Protein AF-A0A2G6JLH8-F1 (afdb_monomer_lite)

Foldseek 3Di:
DPPVVVVVVVVVVVCVVCVVVVVVVPVQPFKKKKKKWKFFQPQKAWAPPDPPQFQLLVLVLLCVLCPPQCLDPHLLVVLSLVQQAFDGWKKWAFDWDKADKDKDWDFDPVCVVVVVDPVCSVVRTDIDITIITGGDRVDIMMTMTMDTPVCVSSSVSSQVSQQSRQARHDPNRGMHIHMDMGRPVVVCCVRQVDNTDIKDWFADDAPAFDKGFHRHNCQSVQVSQQVVCVVVQWDQDPNDTHGDHGDDGDTDTIGIPGFFDKFKWFWAAPVGRPDFDWAALLCLLVQLVQLLVLLLVLQCVVPNPVCQLVNLQLVQQHPPPPDGDDLLQHKAWAFFFDDDDQPGQRTTGMIMITGRRNVNVCVVVSVVSQDQRWTQRPVRGIIHIHTDPDCVSVCQQFDDPQAAFFKKKWLFWAFFPDFQDDDDPVCCVPCPDDPVSVVVLQVVLQVRQCVFCVSQVNSFDFPDKGKDQDGPRPNGDGQQSNPPPDPGDSRRTIIMMTGTPGHGTDQDATHPCRRRNGRGMGGDLPLCLKWKKAFDDWFDPPDDFLLVLVLVLVLLQVLLCVSVDVPDDQDCQSNCADPVRHGDDAAWHWAWAQQVVRRMTMIGIPRADPPPPGDPVRSVNSSSSSSSCPPPQWTDRDVRTITGIDIDDADQCPFQQFHWAQKKKWSFKAFAQDDDPQVDLQSRSVVRVQVQCVVVVHDGWDKDFPFWDDDPPDGTIGMIMTGHPGTDGHNQQTHDCSRSHHRTMTHDDPPPD

Sequence (753 aa):
MRRRRSADVAVRQEARQSGHQGQEQVSAQSTRYLIIEVWLESGRFHGEPEWPPSPARLFQALVASAGSEANASTPKAAALTWLEALDAPLIASPRAIKGHETKLFVPNNDLDSKGGIPARVHEIRAEKWVRPRIFDAETSLLYVWDFARQDETHATRICQIAEGLYRLGRGVDMAWAKPRLANEAEMQEALYGGDRELHRPSVGYSRTGKVLDCPSPGSLASLTARYLASLSRFDEMHGASVFQQPPKARFARVSYDASPPWALFELRPPAAMGVFSATALTSTVQLTETVREAVADRLYDALGESSRPMIAAIRGRAEDGGPAPLLRDRVRLIPLPSIGHTHTDPSIRRVLVEVPAHRGAYAEDIFWAFSGLELATPAGTPAVLVRADDTSMVQHFVGHQHAGCSVFHSITPVVLPEARRRIDPAKIQEQTKGAGERLEEESLAQHAVLQALRHAGIDQRPSTIRVQREPFQGRGQRAESFAEGTRFAKERLWHVELQFRRPLRGPIVIGDGRFLGLGLMVPQDAFARVFAFRIVDGLSPKARSESLTTALRRAVQARVQEVIGSGARIPTMVSGHAPDGSPARSGPRVAYLHDPTENRLVLVVTGLPPEGHDRRKDRETLATLESAMAGFADLRAGTAGRLRLVATNVDAETDRLLAAAREWRSATPYMVDRHEHAGNAKAAIVTDVERALRRAGLPAARVTVERIEARSGRELEGYVHLAFDVAVRGPLLLGRSRFKGGGLFTGVTPAEG

Secondary structure (DSSP, 8-state):
--SHHHHHHHHHHHHHHHHHHHHHHHHTTSEEEEEEEEEETTSEE--SS-SSPPHHHHHHHHHHHHGGGGGSSSHHHHHHHHHHHSPPPEEEEE--EE---EEEEEE-S-GGGGTT-GGGGGGGEEEEEE--EE--TTS-EEEEEEEEGGGHHHHHHHHHHHTT--BSSSTT-BEEEEEEEE-HHHHHHHHHSSSEEEE-EESS--SSSEEEEE--TTHHHHHHHHHHHHHT-EEEETTEEEEPPPPPP--EEEEESPPPPEEEEEEE-TT-TTSPPPB-GGGHHHHHHHHHHHHHHHHHHHHGGGGHHHHHHHHTS-SSSPPPPPGGGPPEEEEEE--SSTT----EEEEEEE--GGGGGGHHHHHHHHTTEEEE-TTS-EEEEEE-S--HHHHHHH-BTTTBEEEEEESSPEE-SSPPPPPPGGGTTT----HHHHHHHHHHHHHHHHHHHHHTT--SPPSEEEEESS-SSTT---GGGG-TTSSS-GGGEEEEEEEEEEEEPS--B-STTTTTT-SBEEEE----SEEEEEEEE---TT--HHHHHHHHHHHHHHHHHHHH-TTSPPPHHHH-B-TTSSBP-SS-EEEEEEETTTTEEEEEEESPPSTT---HHHHHHHHHHHHHHTT--EEE-GGG-EEEEEEE---TTT-TTTS-EEEEEESS-EE-SS----SSHHHHHHHHHHHHHHHTTPPPEEEEEEEEE--TTS--EEEEEEEEEEEE-S--B-STTTTTT-SBEEEPPPP--

pLDDT: mean 83.38, std 15.07, range [28.03, 98.31]

Radius of gyration: 32.14 Å; chains: 1; bounding box: 91×92×85 Å

Structure (mmCIF, N/CA/C/O backbone):
data_AF-A0A2G6JLH8-F1
#
_entry.id   AF-A0A2G6JLH8-F1
#
loop_
_atom_site.group_PDB
_atom_site.id
_atom_site.type_symbol
_atom_site.label_atom_id
_atom_site.label_alt_id
_atom_site.label_comp_id
_atom_site.label_asym_id
_atom_site.label_entity_id
_atom_site.label_seq_id
_atom_site.pdbx_PDB_ins_code
_atom_site.Cartn_x
_atom_site.Cartn_y
_atom_site.Cartn_z
_atom_site.occupancy
_atom_site.B_iso_or_equiv
_atom_site.auth_seq_id
_atom_site.auth_comp_id
_atom_site.auth_asym_id
_atom_site.auth_atom_id
_atom_site.pdbx_PDB_model_num
ATOM 1 N N . MET A 1 1 ? -35.898 47.197 -16.736 1.00 44.19 1 MET A N 1
ATOM 2 C CA . MET A 1 1 ? -34.527 46.715 -16.418 1.00 44.19 1 MET A CA 1
ATOM 3 C C . MET A 1 1 ? -34.425 45.284 -15.860 1.00 44.19 1 MET A C 1
ATOM 5 O O . MET A 1 1 ? -33.346 44.717 -15.949 1.00 44.19 1 MET A O 1
ATOM 9 N N . ARG A 1 2 ? -35.493 44.643 -15.345 1.00 36.44 2 ARG A N 1
ATOM 10 C CA . ARG A 1 2 ? -35.418 43.276 -14.770 1.00 36.44 2 ARG A CA 1
ATOM 11 C C . ARG A 1 2 ? -35.563 42.096 -15.752 1.00 36.44 2 ARG A C 1
ATOM 13 O O . ARG A 1 2 ? -35.163 41.000 -15.396 1.00 36.44 2 ARG A O 1
ATOM 20 N N . ARG A 1 3 ? -36.066 42.291 -16.981 1.00 37.00 3 ARG A N 1
ATOM 21 C CA . ARG A 1 3 ? -36.267 41.188 -17.954 1.00 37.00 3 ARG A CA 1
ATOM 22 C C . ARG A 1 3 ? -35.073 40.878 -18.872 1.00 37.00 3 ARG A C 1
ATOM 24 O O . ARG A 1 3 ? -35.004 39.773 -19.384 1.00 37.00 3 ARG A O 1
ATOM 31 N N . ARG A 1 4 ? -34.106 41.793 -19.043 1.00 35.03 4 ARG A N 1
ATOM 32 C CA . ARG A 1 4 ? -32.897 41.534 -19.862 1.00 35.03 4 ARG A CA 1
ATOM 33 C C . ARG A 1 4 ? -31.796 40.760 -19.118 1.00 35.03 4 ARG A C 1
ATOM 35 O O . ARG A 1 4 ? -31.048 40.038 -19.753 1.00 35.03 4 ARG A O 1
ATOM 42 N N . ARG A 1 5 ? -31.747 40.820 -17.778 1.00 39.81 5 ARG A N 1
ATOM 43 C CA . ARG A 1 5 ? -30.745 40.086 -16.974 1.00 39.81 5 ARG A CA 1
ATOM 44 C C . ARG A 1 5 ? -31.016 38.582 -16.835 1.00 39.81 5 ARG A C 1
ATOM 46 O O . ARG A 1 5 ? -30.081 37.847 -16.562 1.00 39.81 5 ARG A O 1
ATOM 53 N N . SER A 1 6 ? -32.252 38.115 -17.025 1.00 38.81 6 SER A N 1
ATOM 54 C CA . SER A 1 6 ? -32.571 36.680 -16.918 1.00 38.81 6 SER A CA 1
ATOM 55 C C . SER A 1 6 ? -32.256 35.892 -18.193 1.00 38.81 6 SER A C 1
ATOM 57 O O . SER A 1 6 ? -31.918 34.718 -18.096 1.00 38.81 6 SER A O 1
ATOM 59 N N . ALA A 1 7 ? -32.295 36.531 -19.368 1.00 34.88 7 ALA A N 1
ATOM 60 C CA . ALA A 1 7 ? -31.933 35.888 -20.634 1.00 34.88 7 ALA A CA 1
ATOM 61 C C . ALA A 1 7 ? -30.407 35.695 -20.771 1.00 34.88 7 ALA A C 1
ATOM 63 O O . ALA A 1 7 ? -29.961 34.624 -21.167 1.00 34.88 7 ALA A O 1
ATOM 64 N N . ASP A 1 8 ? -29.603 36.671 -20.330 1.00 36.47 8 ASP A N 1
ATOM 65 C CA . ASP A 1 8 ? -28.131 36.576 -20.345 1.00 36.47 8 ASP A CA 1
ATOM 66 C C . ASP A 1 8 ? -27.565 35.535 -19.361 1.00 36.47 8 ASP A C 1
ATOM 68 O O . ASP A 1 8 ? -26.458 35.030 -19.552 1.00 36.47 8 ASP A O 1
ATOM 72 N N . VAL A 1 9 ? -28.304 35.197 -18.298 1.00 44.16 9 VAL A N 1
ATOM 73 C CA . VAL A 1 9 ? -27.890 34.172 -17.323 1.00 44.16 9 VAL A CA 1
ATOM 74 C C . VAL A 1 9 ? -28.209 32.763 -17.830 1.00 44.16 9 VAL A C 1
ATOM 76 O O . VAL A 1 9 ? -27.388 31.867 -17.641 1.00 44.16 9 VAL A O 1
ATOM 79 N N . ALA A 1 10 ? -29.331 32.579 -18.534 1.00 35.31 10 ALA A N 1
ATOM 80 C CA . ALA A 1 10 ? -29.706 31.296 -19.130 1.00 35.31 10 ALA A CA 1
ATOM 81 C C . ALA A 1 10 ? -28.761 30.900 -20.281 1.00 35.31 10 ALA A C 1
ATOM 83 O O . ALA A 1 10 ? -28.222 29.796 -20.279 1.00 35.31 10 ALA A O 1
ATOM 84 N N . VAL A 1 11 ? -28.433 31.840 -21.179 1.00 36.44 11 VAL A N 1
ATOM 85 C CA . VAL A 1 11 ? -27.507 31.592 -22.303 1.00 36.44 11 VAL A CA 1
ATOM 86 C C . VAL A 1 11 ? -26.069 31.335 -21.814 1.00 36.44 11 VAL A C 1
ATOM 88 O O . VAL A 1 11 ? -25.349 30.520 -22.388 1.00 36.44 11 VAL A O 1
ATOM 91 N N . ARG A 1 12 ? -25.641 31.952 -20.698 1.00 38.97 12 ARG A N 1
ATOM 92 C CA . ARG A 1 12 ? -24.332 31.677 -20.064 1.00 38.97 12 ARG A CA 1
ATOM 93 C C . ARG A 1 12 ? -24.278 30.354 -19.291 1.00 38.97 12 ARG A C 1
ATOM 95 O O . ARG A 1 12 ? -23.180 29.832 -19.097 1.00 38.97 12 ARG A O 1
ATOM 102 N N . GLN A 1 13 ? -25.412 29.824 -18.827 1.00 38.28 13 GLN A N 1
ATOM 103 C CA . GLN A 1 13 ? -25.486 28.506 -18.184 1.00 38.28 13 GLN A CA 1
ATOM 104 C C . GLN A 1 13 ? -25.500 27.372 -19.212 1.00 38.28 13 GLN A C 1
ATOM 106 O O . GLN A 1 13 ? -24.753 26.411 -19.029 1.00 38.28 13 GLN A O 1
ATOM 111 N N . GLU A 1 14 ? -26.235 27.521 -20.317 1.00 31.48 14 GLU A N 1
ATOM 112 C CA . GLU A 1 14 ? -26.205 26.559 -21.427 1.00 31.48 14 GLU A CA 1
ATOM 113 C C . GLU A 1 14 ? -24.824 26.519 -22.095 1.00 31.48 14 GLU A C 1
ATOM 115 O O . GLU A 1 14 ? -24.275 25.433 -22.245 1.00 31.48 14 GLU A O 1
ATOM 120 N N . ALA A 1 15 ? -24.182 27.670 -22.345 1.00 32.94 15 ALA A N 1
ATOM 121 C CA . ALA A 1 15 ? -22.820 27.725 -22.897 1.00 32.94 15 ALA A CA 1
ATOM 122 C C . ALA A 1 15 ? -21.735 27.138 -21.963 1.00 32.94 15 ALA A C 1
ATOM 124 O O . ALA A 1 15 ? -20.699 26.663 -22.429 1.00 32.94 15 ALA A O 1
ATOM 125 N N . ARG A 1 16 ? -21.952 27.151 -20.635 1.00 39.12 16 ARG A N 1
ATOM 126 C CA . ARG A 1 16 ? -21.050 26.519 -19.651 1.00 39.12 16 ARG A CA 1
ATOM 127 C C . ARG A 1 16 ? -21.260 25.009 -19.546 1.00 39.12 16 ARG A C 1
ATOM 129 O O . ARG A 1 16 ? -20.279 24.301 -19.346 1.00 39.12 16 ARG A O 1
ATOM 136 N N . GLN A 1 17 ? -22.489 24.514 -19.697 1.00 33.69 17 GLN A N 1
ATOM 137 C CA . GLN A 1 17 ? -22.773 23.074 -19.721 1.00 33.69 17 GLN A CA 1
ATOM 138 C C . GLN A 1 17 ? -22.357 22.427 -21.049 1.00 33.69 17 GLN A C 1
ATOM 140 O O . GLN A 1 17 ? -21.729 21.370 -21.028 1.00 33.69 17 GLN A O 1
ATOM 145 N N . SER A 1 18 ? -22.589 23.093 -22.185 1.00 30.80 18 SER A N 1
ATOM 146 C CA . SER A 1 18 ? -22.113 22.633 -23.495 1.00 30.80 18 SER A CA 1
ATOM 147 C C . SER A 1 18 ? -20.592 22.770 -23.648 1.00 30.80 18 SER A C 1
ATOM 149 O O . SER A 1 18 ? -19.969 21.939 -24.302 1.00 30.80 18 SER A O 1
ATOM 151 N N . GLY A 1 19 ? -19.967 23.759 -22.995 1.00 31.16 19 GLY A N 1
ATOM 152 C CA . GLY A 1 19 ? -18.508 23.907 -22.932 1.00 31.16 19 GLY A CA 1
ATOM 153 C C . GLY A 1 19 ? -17.808 22.856 -22.059 1.00 31.16 19 GLY A C 1
ATOM 154 O O . GLY A 1 19 ? -16.741 22.379 -22.434 1.00 31.16 19 GLY A O 1
ATOM 155 N N . HIS A 1 20 ? -18.410 22.441 -20.933 1.00 36.25 20 HIS A N 1
ATOM 156 C CA . HIS A 1 20 ? -17.880 21.354 -20.091 1.00 36.25 20 HIS A CA 1
ATOM 157 C C . HIS A 1 20 ? -18.020 19.978 -20.760 1.00 36.25 20 HIS A C 1
ATOM 159 O O . HIS A 1 20 ? -17.056 19.219 -20.771 1.00 36.25 20 HIS A O 1
ATOM 165 N N . GLN A 1 21 ? -19.166 19.683 -21.386 1.00 31.83 21 GLN A N 1
ATOM 166 C CA . GLN A 1 21 ? -19.346 18.431 -22.135 1.00 31.83 21 GLN A CA 1
ATOM 167 C C . GLN A 1 21 ? -18.529 18.401 -23.436 1.00 31.83 21 GLN A C 1
ATOM 169 O O . GLN A 1 21 ? -18.000 17.355 -23.800 1.00 31.83 21 GLN A O 1
ATOM 174 N N . GLY A 1 22 ? -18.365 19.547 -24.105 1.00 28.70 22 GLY A N 1
ATOM 175 C CA . GLY A 1 22 ? -17.583 19.660 -25.335 1.00 28.70 22 GLY A CA 1
ATOM 176 C C . GLY A 1 22 ? -16.066 19.597 -25.133 1.00 28.70 22 GLY A C 1
ATOM 177 O O . GLY A 1 22 ? -15.371 19.142 -26.031 1.00 28.70 22 GLY A O 1
ATOM 178 N N . GLN A 1 23 ? -15.522 20.006 -23.978 1.00 37.09 23 GLN A N 1
ATOM 179 C CA . GLN A 1 23 ? -14.066 19.995 -23.745 1.00 37.09 23 GLN A CA 1
ATOM 180 C C . GLN A 1 23 ? -13.546 18.732 -23.042 1.00 37.09 23 GLN A C 1
ATOM 182 O O . GLN A 1 23 ? -12.431 18.316 -23.354 1.00 37.09 23 GLN A O 1
ATOM 187 N N . GLU A 1 24 ? -14.343 18.057 -22.199 1.00 33.31 24 GLU A N 1
ATOM 188 C CA . GLU A 1 24 ? -14.017 16.686 -21.756 1.00 33.31 24 GLU A CA 1
ATOM 189 C C . GLU A 1 24 ? -14.071 15.687 -22.926 1.00 33.31 24 GLU A C 1
ATOM 191 O O . GLU A 1 24 ? -13.264 14.760 -22.988 1.00 33.31 24 GLU A O 1
ATOM 196 N N . GLN A 1 25 ? -14.949 15.905 -23.915 1.00 31.45 25 GLN A N 1
ATOM 197 C CA . GLN A 1 25 ? -15.009 15.058 -25.112 1.00 31.45 25 GLN A CA 1
ATOM 198 C C . GLN A 1 25 ? -13.852 15.277 -26.099 1.00 31.45 25 GLN A C 1
ATOM 200 O O . GLN A 1 25 ? -13.497 14.339 -26.811 1.00 31.45 25 GLN A O 1
ATOM 205 N N . VAL A 1 26 ? -13.241 16.467 -26.158 1.00 32.16 26 VAL A N 1
ATOM 206 C CA . VAL A 1 26 ? -12.223 16.775 -27.184 1.00 32.16 26 VAL A CA 1
ATOM 207 C C . VAL A 1 26 ? -10.809 16.330 -26.782 1.00 32.16 26 VAL A C 1
ATOM 209 O O . VAL A 1 26 ? -10.037 15.968 -27.667 1.00 32.16 26 VAL A O 1
ATOM 212 N N . SER A 1 27 ? -10.457 16.251 -25.487 1.00 42.38 27 SER A N 1
ATOM 213 C CA . SER A 1 27 ? -9.140 15.711 -25.080 1.00 42.38 27 SER A CA 1
ATOM 214 C C . SER A 1 27 ? -9.117 14.187 -24.910 1.00 42.38 27 SER A C 1
ATOM 216 O O . SER A 1 27 ? -8.055 13.584 -25.022 1.00 42.38 27 SER A O 1
ATOM 218 N N . ALA A 1 28 ? -10.266 13.550 -24.662 1.00 41.56 28 ALA A N 1
ATOM 219 C CA . ALA A 1 28 ? -10.365 12.094 -24.518 1.00 41.56 28 ALA A CA 1
ATOM 220 C C . ALA A 1 28 ? -10.357 11.338 -25.868 1.00 41.56 28 ALA A C 1
ATOM 222 O O . ALA A 1 28 ? -10.195 10.120 -25.896 1.00 41.56 28 ALA A O 1
ATOM 223 N N . GLN A 1 29 ? -10.517 12.031 -27.005 1.00 46.41 29 GLN A N 1
ATOM 224 C CA . GLN A 1 29 ? -10.658 11.400 -28.329 1.00 46.41 29 GLN A CA 1
ATOM 225 C C . GLN A 1 29 ? -9.341 11.147 -29.097 1.00 46.41 29 GLN A C 1
ATOM 227 O O . GLN A 1 29 ? -9.378 10.500 -30.151 1.00 46.41 29 GLN A O 1
ATOM 232 N N . SER A 1 30 ? -8.184 11.604 -28.598 1.00 63.62 30 SER A N 1
ATOM 233 C CA . SER A 1 30 ? -6.884 11.475 -29.288 1.00 63.62 30 SER A CA 1
ATOM 234 C C . SER A 1 30 ? -5.924 10.432 -28.699 1.00 63.62 30 SER A C 1
ATOM 236 O O . SER A 1 30 ? -4.935 10.103 -29.358 1.00 63.62 30 SER A O 1
ATOM 238 N N . THR A 1 31 ? -6.216 9.866 -27.524 1.00 78.31 31 THR A N 1
ATOM 239 C CA . THR A 1 31 ? -5.343 8.890 -26.847 1.00 78.31 31 THR A CA 1
ATOM 240 C C . THR A 1 31 ? -5.894 7.469 -26.966 1.00 78.31 31 THR A C 1
ATOM 242 O O . THR A 1 31 ? -7.086 7.219 -26.780 1.00 78.31 31 THR A O 1
ATOM 245 N N . ARG A 1 32 ? -5.016 6.517 -27.284 1.00 93.06 32 ARG A N 1
ATOM 246 C CA . ARG A 1 32 ? -5.275 5.071 -27.313 1.00 93.06 32 ARG A CA 1
ATOM 247 C C . ARG A 1 32 ? -4.323 4.369 -26.347 1.00 93.06 32 ARG A C 1
ATOM 249 O O . ARG A 1 32 ? -3.309 4.939 -25.952 1.00 93.06 32 ARG A O 1
ATOM 256 N N . TYR A 1 33 ? -4.637 3.127 -25.991 1.00 95.69 33 TYR A N 1
ATOM 257 C CA . TYR A 1 33 ? -3.801 2.320 -25.103 1.00 95.69 33 TYR A CA 1
ATOM 258 C C . TYR A 1 33 ? -3.377 1.022 -25.779 1.00 95.69 33 TYR A C 1
ATOM 260 O O . TYR A 1 33 ? -4.196 0.344 -26.398 1.00 95.69 33 TYR A O 1
ATOM 268 N N . LEU A 1 34 ? -2.099 0.671 -25.659 1.00 97.81 34 LEU A N 1
ATOM 269 C CA . LEU A 1 34 ? -1.551 -0.619 -26.064 1.00 97.81 34 LEU A CA 1
ATOM 270 C C . LEU A 1 34 ? -1.443 -1.484 -24.813 1.00 97.81 34 LEU A C 1
ATOM 272 O O . LEU A 1 34 ? -0.734 -1.122 -23.876 1.00 97.81 34 LEU A O 1
ATOM 276 N N . ILE A 1 35 ? -2.134 -2.620 -24.807 1.00 97.81 35 ILE A N 1
ATOM 277 C CA . ILE A 1 35 ? -2.139 -3.572 -23.698 1.00 97.81 35 ILE A CA 1
ATOM 278 C C . ILE A 1 35 ? -1.509 -4.873 -24.180 1.00 97.81 35 ILE A C 1
ATOM 280 O O . ILE A 1 35 ? -2.003 -5.486 -25.125 1.00 97.81 35 ILE A O 1
ATOM 284 N N . ILE A 1 36 ? -0.446 -5.314 -23.511 1.00 98.31 36 ILE A N 1
ATOM 285 C CA . ILE A 1 36 ? 0.156 -6.634 -23.719 1.00 98.31 36 ILE A CA 1
ATOM 286 C C . ILE A 1 36 ? -0.092 -7.464 -22.463 1.00 98.31 36 ILE A C 1
ATOM 288 O O . ILE A 1 36 ? 0.497 -7.206 -21.413 1.00 98.31 36 ILE A O 1
ATOM 292 N N . GLU A 1 37 ? -0.983 -8.445 -22.578 1.00 97.19 37 GLU A N 1
ATOM 293 C CA . GLU A 1 37 ? -1.284 -9.406 -21.520 1.00 97.19 37 GLU A CA 1
ATOM 294 C C . GLU A 1 37 ? -0.421 -10.655 -21.691 1.00 97.19 37 GLU A C 1
ATOM 296 O O . GLU A 1 37 ? -0.389 -11.211 -22.780 1.00 97.19 37 GLU A O 1
ATOM 301 N N . VAL A 1 38 ? 0.300 -11.083 -20.654 1.00 97.31 38 VAL A N 1
ATOM 302 C CA . VAL A 1 38 ? 1.271 -12.185 -20.697 1.00 97.31 38 VAL A CA 1
ATOM 303 C C . VAL A 1 38 ? 0.953 -13.218 -19.619 1.00 97.31 38 VAL A C 1
ATOM 305 O O . VAL A 1 38 ? 0.826 -12.872 -18.443 1.00 97.31 38 VAL A O 1
ATOM 308 N N . TRP A 1 39 ? 0.899 -14.494 -19.992 1.00 96.25 39 TRP A N 1
ATOM 309 C CA . TRP A 1 39 ? 0.732 -15.622 -19.071 1.00 96.25 39 TRP A CA 1
ATOM 310 C C . TRP A 1 39 ? 2.031 -16.408 -18.959 1.00 96.25 39 TRP A C 1
ATOM 312 O O . TRP A 1 39 ? 2.712 -16.622 -19.959 1.00 96.25 39 TRP A O 1
ATOM 322 N N . LEU A 1 40 ? 2.358 -16.862 -17.748 1.00 95.00 40 LEU A N 1
ATOM 323 C CA . LEU A 1 40 ? 3.437 -17.819 -17.507 1.00 95.00 40 LEU A CA 1
ATOM 324 C C . LEU A 1 40 ? 2.827 -19.155 -17.098 1.00 95.00 40 LEU A C 1
ATOM 326 O O . LEU A 1 40 ? 2.207 -19.249 -16.040 1.00 95.00 40 LEU A O 1
ATOM 330 N N . GLU A 1 41 ? 3.080 -20.198 -17.885 1.00 90.69 41 GLU A N 1
ATOM 331 C CA . GLU A 1 41 ? 2.441 -21.513 -17.718 1.00 90.69 41 GLU A CA 1
ATOM 332 C C . GLU A 1 41 ? 2.635 -22.129 -16.328 1.00 90.69 41 GLU A C 1
ATOM 334 O O . GLU A 1 41 ? 1.765 -22.810 -15.796 1.00 90.69 41 GLU A O 1
ATOM 339 N N . SER A 1 42 ? 3.801 -21.910 -15.719 1.00 88.81 42 SER A N 1
ATOM 340 C CA . SER A 1 42 ? 4.169 -22.607 -14.484 1.00 88.81 42 SER A CA 1
ATOM 341 C C . SER A 1 42 ? 3.740 -21.896 -13.195 1.00 88.81 42 SER A C 1
ATOM 343 O O . SER A 1 42 ? 4.008 -22.426 -12.111 1.00 88.81 42 SER A O 1
ATOM 345 N N . GLY A 1 43 ? 3.152 -20.693 -13.280 1.00 89.94 43 GLY A N 1
ATOM 346 C CA . GLY A 1 43 ? 2.907 -19.831 -12.112 1.00 89.94 43 GLY A CA 1
ATOM 347 C C . GLY A 1 43 ? 4.196 -19.460 -11.362 1.00 89.94 43 GLY A C 1
ATOM 348 O O . GLY A 1 43 ? 4.188 -19.218 -10.150 1.00 89.94 43 GLY A O 1
ATOM 349 N N . ARG A 1 44 ? 5.342 -19.508 -12.059 1.00 91.50 44 ARG A N 1
ATOM 350 C CA . ARG A 1 44 ? 6.670 -19.219 -11.513 1.00 91.50 44 ARG A CA 1
ATOM 351 C C . ARG A 1 44 ? 7.459 -18.304 -12.434 1.00 91.50 44 ARG A C 1
ATOM 353 O O . ARG A 1 44 ? 7.381 -18.431 -13.649 1.00 91.50 44 ARG A O 1
ATOM 360 N N . PHE A 1 45 ? 8.270 -17.440 -11.832 1.00 93.44 45 PHE A N 1
ATOM 361 C CA . PHE A 1 45 ? 9.217 -16.580 -12.540 1.00 93.44 45 PHE A CA 1
ATOM 362 C C . PHE A 1 45 ? 10.586 -16.589 -11.853 1.00 93.44 45 PHE A C 1
ATOM 364 O O . PHE A 1 45 ? 10.662 -16.458 -10.628 1.00 93.44 45 PHE A O 1
ATOM 371 N N . HIS A 1 46 ? 11.667 -16.721 -12.627 1.00 90.88 46 HIS A N 1
ATOM 372 C CA . HIS A 1 46 ? 13.028 -16.938 -12.111 1.00 90.88 46 HIS A CA 1
ATOM 373 C C . HIS A 1 46 ? 13.999 -15.761 -12.352 1.00 90.88 46 HIS A C 1
ATOM 375 O O . HIS A 1 46 ? 15.219 -15.914 -12.206 1.00 90.88 46 HIS A O 1
ATOM 381 N N . GLY A 1 47 ? 13.503 -14.581 -12.734 1.00 74.31 47 GLY A N 1
ATOM 382 C CA . GLY A 1 47 ? 14.318 -13.378 -12.937 1.00 74.31 47 GLY A CA 1
ATOM 383 C C . GLY A 1 47 ? 14.681 -12.669 -11.630 1.00 74.31 47 GLY A C 1
ATOM 384 O O . GLY A 1 47 ? 14.106 -11.648 -11.310 1.00 74.31 47 GLY A O 1
ATOM 385 N N . GLU A 1 48 ? 15.626 -13.187 -10.849 1.00 70.81 48 GLU A N 1
ATOM 386 C CA . GLU A 1 48 ? 16.086 -12.526 -9.614 1.00 70.81 48 GLU A CA 1
ATOM 387 C C . GLU A 1 48 ? 17.062 -11.357 -9.907 1.00 70.81 48 GLU A C 1
ATOM 389 O O . GLU A 1 48 ? 17.942 -11.534 -10.757 1.00 70.81 48 GLU A O 1
ATOM 394 N N . PRO A 1 49 ? 16.963 -10.183 -9.234 1.00 68.69 49 PRO A N 1
ATOM 395 C CA . PRO A 1 49 ? 16.030 -9.804 -8.153 1.00 68.69 49 PRO A CA 1
ATOM 396 C C . PRO A 1 49 ? 14.686 -9.201 -8.621 1.00 68.69 49 PRO A C 1
ATOM 398 O O . PRO A 1 49 ? 13.879 -8.766 -7.800 1.00 68.69 49 PRO A O 1
ATOM 401 N N . GLU A 1 50 ? 14.462 -9.148 -9.928 1.00 84.44 50 GLU A N 1
ATOM 402 C CA . GLU A 1 50 ? 13.397 -8.425 -10.623 1.00 84.44 50 GLU A CA 1
ATOM 403 C C . GLU A 1 50 ? 11.991 -9.002 -10.330 1.00 84.44 50 GLU A C 1
ATOM 405 O O . GLU A 1 50 ? 11.712 -10.177 -10.549 1.00 84.44 50 GLU A O 1
ATOM 410 N N . TRP A 1 51 ? 11.077 -8.184 -9.798 1.00 89.19 51 TRP A N 1
ATOM 411 C CA . TRP A 1 51 ? 9.638 -8.487 -9.767 1.00 89.19 51 TRP A CA 1
ATOM 412 C C . TRP A 1 51 ? 8.815 -7.192 -9.653 1.00 89.19 51 TRP A C 1
ATOM 414 O O . TRP A 1 51 ? 9.078 -6.418 -8.724 1.00 89.19 51 TRP A O 1
ATOM 424 N N . PRO A 1 52 ? 7.789 -6.974 -10.497 1.00 93.38 52 PRO A N 1
ATOM 425 C CA . PRO A 1 52 ? 7.396 -7.807 -11.646 1.00 93.38 52 PRO A CA 1
ATOM 426 C C . PRO A 1 52 ? 8.495 -7.869 -12.726 1.00 93.38 52 PRO A C 1
ATOM 428 O O . PRO A 1 52 ? 9.460 -7.106 -12.632 1.00 93.38 52 PRO A O 1
ATOM 431 N N . PRO A 1 53 ? 8.401 -8.770 -13.726 1.00 95.19 53 PRO A N 1
ATOM 432 C CA . PRO A 1 53 ? 9.313 -8.737 -14.864 1.00 95.19 53 PRO A CA 1
ATOM 433 C C . PRO A 1 53 ? 9.274 -7.345 -15.512 1.00 95.19 53 PRO A C 1
ATOM 435 O O . PRO A 1 53 ? 8.207 -6.781 -15.754 1.00 95.19 53 PRO A O 1
ATOM 438 N N . SER A 1 54 ? 10.440 -6.765 -15.743 1.00 95.19 54 SER A N 1
ATOM 439 C CA . SER A 1 54 ? 10.620 -5.392 -16.197 1.00 95.19 54 SER A CA 1
ATOM 440 C C . SER A 1 54 ? 10.145 -5.197 -17.636 1.00 95.19 54 SER A C 1
ATOM 442 O O . SER A 1 54 ? 10.145 -6.144 -18.434 1.00 95.19 54 SER A O 1
ATOM 444 N N . PRO A 1 55 ? 9.803 -3.958 -18.021 1.00 96.88 55 PRO A N 1
ATOM 445 C CA . PRO A 1 55 ? 9.496 -3.639 -19.410 1.00 96.88 55 PRO A CA 1
ATOM 446 C C . PRO A 1 55 ? 10.650 -3.958 -20.370 1.00 96.88 55 PRO A C 1
ATOM 448 O O . PRO A 1 55 ? 10.395 -4.386 -21.492 1.00 96.88 55 PRO A O 1
ATOM 451 N N . ALA A 1 56 ? 11.916 -3.845 -19.945 1.00 95.75 56 ALA A N 1
ATOM 452 C CA . ALA A 1 56 ? 13.061 -4.283 -20.748 1.00 95.75 56 ALA A CA 1
ATOM 453 C C . ALA A 1 56 ? 13.049 -5.798 -21.001 1.00 95.75 56 ALA A C 1
ATOM 455 O O . ALA A 1 56 ? 13.403 -6.243 -22.095 1.00 95.75 56 ALA A O 1
ATOM 456 N N . ARG A 1 57 ? 12.605 -6.604 -20.026 1.00 95.62 57 ARG A N 1
ATOM 457 C CA . ARG A 1 57 ? 12.465 -8.056 -20.195 1.00 95.62 57 ARG A CA 1
ATOM 458 C C . ARG A 1 57 ? 11.408 -8.404 -21.234 1.00 95.62 57 ARG A C 1
ATOM 460 O O . ARG A 1 57 ? 11.650 -9.269 -22.076 1.00 95.62 57 ARG A O 1
ATOM 467 N N . LEU A 1 58 ? 10.270 -7.711 -21.195 1.00 97.50 58 LEU A N 1
ATOM 468 C CA . LEU A 1 58 ? 9.236 -7.844 -22.216 1.00 97.50 58 LEU A CA 1
ATOM 469 C C . LEU A 1 58 ? 9.755 -7.376 -23.577 1.00 97.50 58 LEU A C 1
ATOM 471 O O . LEU A 1 58 ? 9.618 -8.099 -24.556 1.00 97.50 58 LEU A O 1
ATOM 475 N N . PHE A 1 59 ? 10.431 -6.229 -23.643 1.00 97.44 59 PHE A N 1
ATOM 476 C CA . PHE A 1 59 ? 11.007 -5.717 -24.884 1.00 97.44 59 PHE A CA 1
ATOM 477 C C . PHE A 1 59 ? 11.979 -6.719 -25.522 1.00 97.44 59 PHE A C 1
ATOM 479 O O . PHE A 1 59 ? 11.880 -7.015 -26.707 1.00 97.44 59 PHE A O 1
ATOM 486 N N . GLN A 1 60 ? 12.864 -7.334 -24.733 1.00 95.50 60 GLN A N 1
ATOM 487 C CA . GLN A 1 60 ? 13.748 -8.407 -25.204 1.00 95.50 60 GLN A CA 1
ATOM 488 C C . GLN A 1 60 ? 12.978 -9.629 -25.726 1.00 95.50 60 GLN A C 1
ATOM 490 O O . GLN A 1 60 ? 13.407 -10.247 -26.702 1.00 95.50 60 GLN A O 1
ATOM 495 N N . ALA A 1 61 ? 11.858 -9.990 -25.093 1.00 96.31 61 ALA A N 1
ATOM 496 C CA . ALA A 1 61 ? 10.989 -11.065 -25.565 1.00 96.31 61 ALA A CA 1
ATOM 497 C C . ALA A 1 61 ? 10.310 -10.712 -26.899 1.00 96.31 61 ALA A C 1
ATOM 499 O O . ALA A 1 61 ? 10.272 -11.552 -27.796 1.00 96.31 61 ALA A O 1
ATOM 500 N N . LEU A 1 62 ? 9.861 -9.464 -27.068 1.00 97.50 62 LEU A N 1
ATOM 501 C CA . LEU A 1 62 ? 9.306 -8.958 -28.328 1.00 97.50 62 LEU A CA 1
ATOM 502 C C . LEU A 1 62 ? 10.359 -8.945 -29.443 1.00 97.50 62 LEU A C 1
ATOM 504 O O . LEU A 1 62 ? 10.091 -9.420 -30.541 1.00 97.50 62 LEU A O 1
ATOM 508 N N . VAL A 1 63 ? 11.583 -8.490 -29.157 1.00 95.81 63 VAL A N 1
ATOM 509 C CA . VAL A 1 63 ? 12.709 -8.551 -30.108 1.00 95.81 63 VAL A CA 1
ATOM 510 C C . VAL A 1 63 ? 13.003 -9.999 -30.512 1.00 95.81 63 VAL A C 1
ATOM 512 O O . VAL A 1 63 ? 13.188 -10.284 -31.692 1.00 95.81 63 VAL A O 1
ATOM 515 N N . ALA A 1 64 ? 12.997 -10.934 -29.555 1.00 93.69 64 ALA A N 1
ATOM 516 C CA . ALA A 1 64 ? 13.186 -12.354 -29.847 1.00 93.69 64 ALA A CA 1
ATOM 517 C C . ALA A 1 64 ? 12.054 -12.940 -30.710 1.00 93.69 64 ALA A C 1
ATOM 519 O O . ALA A 1 64 ? 12.337 -13.749 -31.588 1.00 93.69 64 ALA A O 1
ATOM 520 N N . SER A 1 65 ? 10.806 -12.517 -30.485 1.00 94.38 65 SER A N 1
ATOM 521 C CA . SER A 1 65 ? 9.643 -12.899 -31.299 1.00 94.38 65 SER A CA 1
ATOM 522 C C . SER A 1 65 ? 9.718 -12.338 -32.726 1.00 94.38 65 SER A C 1
ATOM 524 O O . SER A 1 65 ? 9.437 -13.035 -33.698 1.00 94.38 65 SER A O 1
ATOM 526 N N . ALA A 1 66 ? 10.174 -11.090 -32.880 1.00 92.94 66 ALA A N 1
ATOM 527 C CA . ALA A 1 66 ? 10.383 -10.475 -34.189 1.00 92.94 66 ALA A CA 1
ATOM 528 C C . ALA A 1 66 ? 11.500 -11.161 -35.004 1.00 92.94 66 ALA A C 1
ATOM 530 O O . ALA A 1 66 ? 11.504 -11.067 -36.233 1.00 92.94 66 ALA A O 1
ATOM 531 N N . GLY A 1 67 ? 12.423 -11.869 -34.344 1.00 86.38 67 GLY A N 1
ATOM 532 C CA . GLY A 1 67 ? 13.455 -12.675 -34.995 1.00 86.38 67 GLY A CA 1
ATOM 533 C C . GLY A 1 67 ? 14.417 -11.839 -35.844 1.00 86.38 67 GLY A C 1
ATOM 534 O O . GLY A 1 67 ? 14.810 -10.736 -35.465 1.00 86.38 67 GLY A O 1
ATOM 535 N N . SER A 1 68 ? 14.807 -12.357 -37.013 1.00 76.81 68 SER A N 1
ATOM 536 C CA . SER A 1 68 ? 15.742 -11.680 -37.927 1.00 76.81 68 SER A CA 1
ATOM 537 C C . SER A 1 68 ? 15.224 -10.337 -38.452 1.00 76.81 68 SER A C 1
ATOM 539 O O . SER A 1 68 ? 16.026 -9.476 -38.809 1.00 76.81 68 SER A O 1
ATOM 541 N N . GLU A 1 69 ? 13.906 -10.119 -38.463 1.00 77.62 69 GLU A N 1
ATOM 542 C CA . GLU A 1 69 ? 13.307 -8.854 -38.903 1.00 77.62 69 GLU A CA 1
ATOM 543 C C . GLU A 1 69 ? 13.591 -7.689 -37.940 1.00 77.62 69 GLU A C 1
ATOM 545 O O . GLU A 1 69 ? 13.485 -6.535 -38.351 1.00 77.62 69 GLU A O 1
ATOM 550 N N . ALA A 1 70 ? 13.989 -7.960 -36.691 1.00 69.25 70 ALA A N 1
ATOM 551 C CA . ALA A 1 70 ? 14.354 -6.926 -35.721 1.00 69.25 70 ALA A CA 1
ATOM 552 C C . ALA A 1 70 ? 15.682 -6.213 -36.051 1.00 69.25 70 ALA A C 1
ATOM 554 O O . ALA A 1 70 ? 15.896 -5.093 -35.596 1.00 69.25 70 ALA A O 1
ATOM 555 N N . ASN A 1 71 ? 16.556 -6.843 -36.847 1.00 66.94 71 ASN A N 1
ATOM 556 C CA . ASN A 1 71 ? 17.909 -6.358 -37.160 1.00 66.94 71 ASN A CA 1
ATOM 557 C C . ASN A 1 71 ? 18.021 -5.701 -38.552 1.00 66.94 71 ASN A C 1
ATOM 559 O O . ASN A 1 71 ? 19.127 -5.433 -39.019 1.00 66.94 71 ASN A O 1
ATOM 563 N N . ALA A 1 72 ? 16.900 -5.475 -39.238 1.00 69.50 72 ALA A N 1
ATOM 564 C CA . ALA A 1 72 ? 16.849 -4.897 -40.581 1.00 69.50 72 ALA A CA 1
ATOM 565 C C . ALA A 1 72 ? 15.917 -3.676 -40.610 1.00 69.50 72 ALA A C 1
ATOM 567 O O . ALA A 1 72 ? 15.116 -3.490 -39.697 1.00 69.50 72 ALA A O 1
ATOM 568 N N . SER A 1 73 ? 15.987 -2.856 -41.665 1.00 76.94 73 SER A N 1
ATOM 569 C CA . SER A 1 73 ? 15.082 -1.713 -41.892 1.00 76.94 73 SER A CA 1
ATOM 570 C C . SER A 1 73 ? 13.662 -2.177 -42.255 1.00 76.94 73 SER A C 1
ATOM 572 O O . SER A 1 73 ? 13.166 -1.924 -43.350 1.00 76.94 73 SER A O 1
ATOM 574 N N . THR A 1 74 ? 13.023 -2.923 -41.353 1.00 86.62 74 THR A N 1
ATOM 575 C CA . THR A 1 74 ? 11.700 -3.526 -41.529 1.00 86.62 74 THR A CA 1
ATOM 576 C C . THR A 1 74 ? 10.631 -2.736 -40.771 1.00 86.62 74 THR A C 1
ATOM 578 O O . THR A 1 74 ? 10.934 -2.039 -39.796 1.00 86.62 74 THR A O 1
ATOM 581 N N . PRO A 1 75 ? 9.344 -2.899 -41.129 1.00 88.75 75 PRO A N 1
ATOM 582 C CA . PRO A 1 75 ? 8.241 -2.349 -40.344 1.00 88.75 75 PRO A CA 1
ATOM 583 C C . PRO A 1 75 ? 8.214 -2.825 -38.881 1.00 88.75 75 PRO A C 1
ATOM 585 O O . PRO A 1 75 ? 7.758 -2.082 -38.013 1.00 88.75 75 PRO A O 1
ATOM 588 N N . LYS A 1 76 ? 8.706 -4.041 -38.582 1.00 91.81 76 LYS A N 1
ATOM 589 C CA . LYS A 1 76 ? 8.807 -4.554 -37.204 1.00 91.81 76 LYS A CA 1
ATOM 590 C C . LYS A 1 76 ? 9.887 -3.820 -36.411 1.00 91.81 76 LYS A C 1
ATOM 592 O O . LYS A 1 76 ? 9.627 -3.429 -35.277 1.00 91.81 76 LYS A O 1
ATOM 597 N N . ALA A 1 77 ? 11.055 -3.584 -37.010 1.00 92.75 77 ALA A N 1
ATOM 598 C CA . ALA A 1 77 ? 12.113 -2.795 -36.383 1.00 92.75 77 ALA A CA 1
ATOM 599 C C . ALA A 1 77 ? 11.652 -1.354 -36.117 1.00 92.75 77 ALA A C 1
ATOM 601 O O . ALA A 1 77 ? 11.812 -0.865 -35.005 1.00 92.75 77 ALA A O 1
ATOM 602 N N . ALA A 1 78 ? 10.975 -0.719 -37.082 1.00 94.69 78 ALA A N 1
ATOM 603 C CA . ALA A 1 78 ? 10.406 0.618 -36.899 1.00 94.69 78 ALA A CA 1
ATOM 604 C C . ALA A 1 78 ? 9.379 0.672 -35.751 1.00 94.69 78 ALA A C 1
ATOM 606 O O . ALA A 1 78 ? 9.393 1.608 -34.957 1.00 94.69 78 ALA A O 1
ATOM 607 N N . ALA A 1 79 ? 8.519 -0.345 -35.619 1.00 96.56 79 ALA A N 1
ATOM 608 C CA . ALA A 1 79 ? 7.575 -0.439 -34.504 1.00 96.56 79 ALA A CA 1
ATOM 609 C C . ALA A 1 79 ? 8.275 -0.636 -33.146 1.00 96.56 79 ALA A C 1
ATOM 611 O O . ALA A 1 79 ? 7.870 -0.030 -32.159 1.00 96.56 79 ALA A O 1
ATOM 612 N N . LEU A 1 80 ? 9.343 -1.438 -33.086 1.00 97.06 80 LEU A N 1
ATOM 613 C CA . LEU A 1 80 ? 10.148 -1.608 -31.871 1.00 97.06 80 LEU A CA 1
ATOM 614 C C . LEU A 1 80 ? 10.880 -0.312 -31.485 1.00 97.06 80 LEU A C 1
ATOM 616 O O . LEU A 1 80 ? 10.901 0.040 -30.311 1.00 97.06 80 LEU A O 1
ATOM 620 N N . THR A 1 81 ? 11.416 0.431 -32.458 1.00 96.38 81 THR A N 1
ATOM 621 C CA . THR A 1 81 ? 12.004 1.761 -32.226 1.00 96.38 81 THR A CA 1
ATOM 622 C C . THR A 1 81 ? 10.960 2.776 -31.761 1.00 96.38 81 THR A C 1
ATOM 624 O O . THR A 1 81 ? 11.250 3.582 -30.884 1.00 96.38 81 THR A O 1
ATOM 627 N N . TRP A 1 82 ? 9.736 2.722 -32.292 1.00 97.06 82 TRP A N 1
ATOM 628 C CA . TRP A 1 82 ? 8.626 3.533 -31.787 1.00 97.06 82 TRP A CA 1
ATOM 629 C C . TRP A 1 82 ? 8.301 3.201 -30.322 1.00 97.06 82 TRP A C 1
ATOM 631 O O . TRP A 1 82 ? 8.174 4.108 -29.505 1.00 97.06 82 TRP A O 1
ATOM 641 N N . LEU A 1 83 ? 8.254 1.914 -29.960 1.00 97.19 83 LEU A N 1
ATOM 642 C CA . LEU A 1 83 ? 7.975 1.481 -28.587 1.00 97.19 83 LEU A CA 1
ATOM 643 C C . LEU A 1 83 ? 9.035 1.969 -27.578 1.00 97.19 83 LEU A C 1
ATOM 645 O O . LEU A 1 83 ? 8.704 2.220 -26.425 1.00 97.19 83 LEU A O 1
ATOM 649 N N . GLU A 1 84 ? 10.293 2.138 -27.998 1.00 96.00 84 GLU A N 1
ATOM 650 C CA . GLU A 1 84 ? 11.357 2.732 -27.167 1.00 96.00 84 GLU A CA 1
ATOM 651 C C . GLU A 1 84 ? 11.163 4.210 -26.847 1.00 96.00 84 GLU A C 1
ATOM 653 O O . GLU A 1 84 ? 11.761 4.697 -25.888 1.00 96.00 84 GLU A O 1
ATOM 658 N N . ALA A 1 85 ? 10.410 4.929 -27.677 1.00 94.69 85 ALA A N 1
ATOM 659 C CA . ALA A 1 85 ? 10.173 6.356 -27.512 1.00 94.69 85 ALA A CA 1
ATOM 660 C C . ALA A 1 85 ? 8.996 6.656 -26.571 1.00 94.69 85 ALA A C 1
ATOM 662 O O . ALA A 1 85 ? 8.831 7.806 -26.171 1.00 94.69 85 ALA A O 1
ATOM 663 N N . LEU A 1 86 ? 8.186 5.647 -26.230 1.00 94.19 86 LEU A N 1
ATOM 664 C CA . LEU A 1 86 ? 7.092 5.796 -25.276 1.00 94.19 86 LEU A CA 1
ATOM 665 C C . LEU A 1 86 ? 7.614 5.865 -23.837 1.00 94.19 86 LEU A C 1
ATOM 667 O O . LEU A 1 86 ? 8.658 5.301 -23.502 1.00 94.19 86 LEU A O 1
ATOM 671 N N . ASP A 1 87 ? 6.835 6.509 -22.969 1.00 90.62 87 ASP A N 1
ATOM 672 C CA . ASP A 1 87 ? 7.083 6.490 -21.532 1.00 90.62 87 ASP A CA 1
ATOM 673 C C . ASP A 1 87 ? 7.001 5.062 -20.968 1.00 90.62 87 ASP A C 1
ATOM 675 O O . ASP A 1 87 ? 6.410 4.144 -21.547 1.00 90.62 87 ASP A O 1
ATOM 679 N N . ALA A 1 88 ? 7.612 4.861 -19.800 1.00 92.44 88 ALA A N 1
ATOM 680 C CA . ALA A 1 88 ? 7.572 3.575 -19.119 1.00 92.44 88 ALA A CA 1
ATOM 681 C C . ALA A 1 88 ? 6.111 3.142 -18.848 1.00 92.44 88 ALA A C 1
ATOM 683 O O . ALA A 1 88 ? 5.311 3.957 -18.385 1.00 92.44 88 ALA A O 1
ATOM 684 N N . PRO A 1 89 ? 5.741 1.871 -19.091 1.00 95.50 89 PRO A N 1
ATOM 685 C CA . PRO A 1 89 ? 4.351 1.433 -19.003 1.00 95.50 89 PRO A CA 1
ATOM 686 C C . PRO A 1 89 ? 3.852 1.321 -17.563 1.00 95.50 89 PRO A C 1
ATOM 688 O O . PRO A 1 89 ? 4.628 1.087 -16.631 1.00 95.50 89 PRO A O 1
ATOM 691 N N . LEU A 1 90 ? 2.531 1.344 -17.392 1.00 93.62 90 LEU A N 1
ATOM 692 C CA . LEU A 1 90 ? 1.893 0.757 -16.212 1.00 93.62 90 LEU A CA 1
ATOM 693 C C . LEU A 1 90 ? 2.043 -0.768 -16.262 1.00 93.62 90 LEU A C 1
ATOM 695 O O . LEU A 1 90 ? 1.938 -1.365 -17.334 1.00 93.62 90 LEU A O 1
ATOM 699 N N . ILE A 1 91 ? 2.248 -1.406 -15.107 1.00 95.06 91 ILE A N 1
ATOM 700 C CA . ILE A 1 91 ? 2.342 -2.871 -15.022 1.00 95.06 91 ILE A CA 1
ATOM 701 C C . ILE A 1 91 ? 1.297 -3.370 -14.034 1.00 95.06 91 ILE A C 1
ATOM 703 O O . ILE A 1 91 ? 1.360 -2.998 -12.871 1.00 95.06 91 ILE A O 1
ATOM 707 N N . ALA A 1 92 ? 0.373 -4.239 -14.437 1.00 93.69 92 ALA A N 1
ATOM 708 C CA . ALA A 1 92 ? -0.463 -4.965 -13.477 1.00 93.69 92 ALA A CA 1
ATOM 709 C C . ALA A 1 92 ? 0.050 -6.399 -13.369 1.00 93.69 92 ALA A C 1
ATOM 711 O O . ALA A 1 92 ? 0.026 -7.137 -14.349 1.00 93.69 92 ALA A O 1
ATOM 712 N N . SER A 1 93 ? 0.543 -6.797 -12.200 1.00 93.50 93 SER A N 1
ATOM 713 C CA . SER A 1 93 ? 1.129 -8.122 -11.996 1.00 93.50 93 SER A CA 1
ATOM 714 C C . SER A 1 93 ? 0.257 -9.015 -11.122 1.00 93.50 93 SER A C 1
ATOM 716 O O . SER A 1 93 ? -0.475 -8.509 -10.272 1.00 93.50 93 SER A O 1
ATOM 718 N N . PRO A 1 94 ? 0.303 -10.347 -11.285 1.00 91.06 94 PRO A N 1
ATOM 719 C CA . PRO A 1 94 ? -0.272 -11.232 -10.290 1.00 91.06 94 PRO A CA 1
ATOM 720 C C . PRO A 1 94 ? 0.472 -11.045 -8.966 1.00 91.06 94 PRO A C 1
ATOM 722 O O . PRO A 1 94 ? 1.671 -10.757 -8.932 1.00 91.06 94 PRO A O 1
ATOM 725 N N . ARG A 1 95 ? -0.209 -11.249 -7.840 1.00 84.56 95 ARG A N 1
ATOM 726 C CA . ARG A 1 95 ? 0.493 -11.231 -6.553 1.00 84.56 95 ARG A CA 1
ATOM 727 C C . ARG A 1 95 ? 1.437 -12.413 -6.468 1.00 84.56 95 ARG A C 1
ATOM 729 O O . ARG A 1 95 ? 1.001 -13.559 -6.545 1.00 84.56 95 ARG A O 1
ATOM 736 N N . ALA A 1 96 ? 2.715 -12.129 -6.239 1.00 87.12 96 ALA A N 1
ATOM 737 C CA . ALA A 1 96 ? 3.718 -13.166 -6.090 1.00 87.12 96 ALA A CA 1
ATOM 738 C C . ALA A 1 96 ? 4.388 -13.155 -4.723 1.00 87.12 96 ALA A C 1
ATOM 740 O O . ALA A 1 96 ? 4.843 -12.127 -4.217 1.00 87.12 96 ALA A O 1
ATOM 741 N N . ILE A 1 97 ? 4.551 -14.350 -4.173 1.00 83.25 97 ILE A N 1
ATOM 742 C CA . ILE A 1 97 ? 5.360 -14.597 -2.984 1.00 83.25 97 ILE A CA 1
ATOM 743 C C . ILE A 1 97 ? 6.752 -15.080 -3.389 1.00 83.25 97 ILE A C 1
ATOM 745 O O . ILE A 1 97 ? 6.959 -15.622 -4.478 1.00 83.25 97 ILE A O 1
ATOM 749 N N . LYS A 1 98 ? 7.737 -14.888 -2.509 1.00 83.25 98 LYS A N 1
ATOM 750 C CA . LYS A 1 98 ? 9.051 -15.509 -2.694 1.00 83.25 98 LYS A CA 1
ATOM 751 C C . LYS A 1 98 ? 8.929 -17.003 -2.411 1.00 83.25 98 LYS A C 1
ATOM 753 O O . LYS A 1 98 ? 8.460 -17.404 -1.350 1.00 83.25 98 LYS A O 1
ATOM 758 N N . GLY A 1 99 ? 9.370 -17.820 -3.358 1.00 81.94 99 GLY A N 1
ATOM 759 C CA . GLY A 1 99 ? 9.516 -19.252 -3.166 1.00 81.94 99 GLY A CA 1
ATOM 760 C C . GLY A 1 99 ? 10.674 -19.598 -2.232 1.00 81.94 99 GLY A C 1
ATOM 761 O O . GLY A 1 99 ? 11.439 -18.738 -1.771 1.00 81.94 99 GLY A O 1
ATOM 762 N N . HIS A 1 100 ? 10.814 -20.897 -1.979 1.00 78.88 100 HIS A N 1
ATOM 763 C CA . HIS A 1 100 ? 11.979 -21.427 -1.287 1.00 78.88 100 HIS A CA 1
ATOM 764 C C . HIS A 1 100 ? 13.219 -21.268 -2.160 1.00 78.88 100 HIS A C 1
ATOM 766 O O . HIS A 1 100 ? 13.223 -21.616 -3.341 1.00 78.88 100 HIS A O 1
ATOM 772 N N . GLU A 1 101 ? 14.271 -20.747 -1.550 1.00 83.94 101 GLU A N 1
ATOM 773 C CA . GLU A 1 101 ? 15.581 -20.675 -2.168 1.00 83.94 101 GLU A CA 1
ATOM 774 C C . GLU A 1 101 ? 16.155 -22.088 -2.296 1.00 83.94 101 GLU A C 1
ATOM 776 O O . GLU A 1 101 ? 16.173 -22.857 -1.334 1.00 83.94 101 GLU A O 1
ATOM 781 N N . THR A 1 102 ? 16.557 -22.448 -3.513 1.00 83.75 102 THR A N 1
ATOM 782 C CA . THR A 1 102 ? 17.072 -23.776 -3.846 1.00 83.75 102 THR A CA 1
ATOM 783 C C . THR A 1 102 ? 18.480 -23.650 -4.403 1.00 83.75 102 THR A C 1
ATOM 785 O O . THR A 1 102 ? 18.740 -22.824 -5.280 1.00 83.75 102 THR A O 1
ATOM 788 N N . LYS A 1 103 ? 19.382 -24.499 -3.908 1.00 87.56 103 LYS A N 1
ATOM 789 C CA . LYS A 1 103 ? 20.750 -24.609 -4.410 1.00 87.56 103 LYS A CA 1
ATOM 790 C C . LYS A 1 103 ? 20.820 -25.653 -5.523 1.00 87.56 103 LYS A C 1
ATOM 792 O O . LYS A 1 103 ? 20.474 -26.812 -5.307 1.00 87.56 103 LYS A O 1
ATOM 797 N N . LEU A 1 104 ? 21.282 -25.237 -6.697 1.00 85.00 104 LEU A N 1
ATOM 798 C CA . LEU A 1 104 ? 21.538 -26.083 -7.861 1.00 85.00 104 LEU A CA 1
ATOM 799 C C . LEU A 1 104 ? 23.043 -26.153 -8.135 1.00 85.00 104 LEU A C 1
ATOM 801 O O . LEU A 1 104 ? 23.778 -25.212 -7.847 1.00 85.00 104 LEU A O 1
ATOM 805 N N . PHE A 1 105 ? 23.489 -27.248 -8.743 1.00 84.19 105 PHE A N 1
ATOM 806 C CA . PHE A 1 105 ? 24.863 -27.414 -9.212 1.00 84.19 105 PHE A CA 1
ATOM 807 C C . PHE A 1 105 ? 24.852 -27.537 -10.730 1.00 84.19 105 PHE A C 1
ATOM 809 O O . PHE A 1 105 ? 24.244 -28.466 -11.262 1.00 84.19 105 PHE A O 1
ATOM 816 N N . VAL A 1 106 ? 25.513 -26.613 -11.426 1.00 81.31 106 VAL A N 1
ATOM 817 C CA . VAL A 1 106 ? 25.617 -26.642 -12.892 1.00 81.31 106 VAL A CA 1
ATOM 818 C C . VAL A 1 106 ? 27.076 -26.766 -13.321 1.00 81.31 106 VAL A C 1
ATOM 820 O O . VAL A 1 106 ? 27.936 -26.192 -12.655 1.00 81.31 106 VAL A O 1
ATOM 823 N N . PRO A 1 107 ? 27.384 -27.483 -14.412 1.00 78.56 107 PRO A N 1
ATOM 824 C CA . PRO A 1 107 ? 28.725 -27.470 -14.985 1.00 78.56 107 PRO A CA 1
ATOM 825 C C . PRO A 1 107 ? 29.160 -26.037 -15.312 1.00 78.56 107 PRO A C 1
ATOM 827 O O . PRO A 1 107 ? 28.396 -25.285 -15.922 1.00 78.56 107 PRO A O 1
ATOM 830 N N . ASN A 1 108 ? 30.371 -25.655 -14.912 1.00 74.31 108 ASN A N 1
ATOM 831 C CA . ASN A 1 108 ? 31.052 -24.522 -15.521 1.00 74.31 108 ASN A CA 1
ATOM 832 C C . ASN A 1 108 ? 31.485 -24.967 -16.922 1.00 74.31 108 ASN A C 1
ATOM 834 O O . ASN A 1 108 ? 31.932 -26.104 -17.079 1.00 74.31 108 ASN A O 1
ATOM 838 N N . ASN A 1 109 ? 31.312 -24.129 -17.945 1.00 68.38 109 ASN A N 1
ATOM 839 C CA . ASN A 1 109 ? 31.601 -24.474 -19.346 1.00 68.38 109 ASN A CA 1
ATOM 840 C C . ASN A 1 109 ? 33.121 -24.538 -19.637 1.00 68.38 109 ASN A C 1
ATOM 842 O O . ASN A 1 109 ? 33.571 -24.036 -20.657 1.00 68.38 109 ASN A O 1
ATOM 846 N N . ASP A 1 110 ? 33.893 -25.167 -18.748 1.00 71.00 110 ASP A N 1
ATOM 847 C CA . ASP A 1 110 ? 35.357 -25.246 -18.753 1.00 71.00 110 ASP A CA 1
ATOM 848 C C . ASP A 1 110 ? 35.821 -26.711 -18.795 1.00 71.00 110 ASP A C 1
ATOM 850 O O . ASP A 1 110 ? 36.817 -27.083 -18.170 1.00 71.00 110 ASP A O 1
ATOM 854 N N . LEU A 1 111 ? 35.079 -27.588 -19.480 1.00 74.38 111 LEU A N 1
ATOM 855 C CA . LEU A 1 111 ? 35.417 -29.015 -19.547 1.00 74.38 111 LEU A CA 1
ATOM 856 C C . LEU A 1 111 ? 36.798 -29.250 -20.183 1.00 74.38 111 LEU A C 1
ATOM 858 O O . LEU A 1 111 ? 37.478 -30.217 -19.838 1.00 74.38 111 LEU A O 1
ATOM 862 N N . ASP A 1 112 ? 37.255 -28.325 -21.026 1.00 72.25 112 ASP A N 1
ATOM 863 C CA . ASP A 1 112 ? 38.589 -28.334 -21.631 1.00 72.25 112 ASP A CA 1
ATOM 864 C C . ASP A 1 112 ? 39.701 -28.265 -20.574 1.00 72.25 112 ASP A C 1
ATOM 866 O O . ASP A 1 112 ? 40.710 -28.960 -20.689 1.00 72.25 112 ASP A O 1
ATOM 870 N N . SER A 1 113 ? 39.472 -27.566 -19.451 1.00 73.81 113 SER A N 1
ATOM 871 C CA . SER A 1 113 ? 40.391 -27.565 -18.295 1.00 73.81 113 SER A CA 1
ATOM 872 C C . SER A 1 113 ? 40.523 -28.940 -17.620 1.00 73.81 113 SER A C 1
ATOM 874 O O . SER A 1 113 ? 41.420 -29.169 -16.807 1.00 73.81 113 SER A O 1
ATOM 876 N N . LYS A 1 114 ? 39.627 -29.875 -17.959 1.00 77.19 114 LYS A N 1
ATOM 877 C CA . LYS A 1 114 ? 39.612 -31.277 -17.520 1.00 77.19 114 LYS A CA 1
ATOM 878 C C . LYS A 1 114 ? 39.874 -32.249 -18.675 1.00 77.19 114 LYS A C 1
ATOM 880 O O . LYS A 1 114 ? 39.545 -33.432 -18.561 1.00 77.19 114 LYS A O 1
ATOM 885 N N . GLY A 1 115 ? 40.479 -31.767 -19.764 1.00 77.19 115 GLY A N 1
ATOM 886 C CA . GLY A 1 115 ? 40.837 -32.562 -20.940 1.00 77.19 115 GLY A CA 1
ATOM 887 C C . GLY A 1 115 ? 39.642 -32.969 -21.804 1.00 77.19 115 GLY A C 1
ATOM 888 O O . GLY A 1 115 ? 39.730 -33.963 -22.516 1.00 77.19 115 GLY A O 1
ATOM 889 N N . GLY A 1 116 ? 38.505 -32.273 -21.692 1.00 74.12 116 GLY A N 1
ATOM 890 C CA . GLY A 1 116 ? 37.300 -32.564 -22.475 1.00 74.12 116 GLY A CA 1
ATOM 891 C C . GLY A 1 116 ? 36.565 -33.845 -22.063 1.00 74.12 116 GLY A C 1
ATOM 892 O O . GLY A 1 116 ? 35.644 -34.263 -22.755 1.00 74.12 116 GLY A O 1
ATOM 893 N N . ILE A 1 117 ? 36.946 -34.482 -20.947 1.00 79.56 117 ILE A N 1
ATOM 894 C CA . ILE A 1 117 ? 36.426 -35.793 -20.525 1.00 79.56 117 ILE A CA 1
ATOM 895 C C . ILE A 1 117 ? 35.062 -35.627 -19.827 1.00 79.56 117 ILE A C 1
ATOM 897 O O . ILE A 1 117 ? 35.029 -35.176 -18.676 1.00 79.56 117 ILE A O 1
ATOM 901 N N . PRO A 1 118 ? 33.928 -36.064 -20.419 1.00 80.31 118 PRO A N 1
ATOM 902 C CA . PRO A 1 118 ? 32.596 -35.821 -19.849 1.00 80.31 118 PRO A CA 1
ATOM 903 C C . PRO A 1 118 ? 32.384 -36.431 -18.456 1.00 80.31 118 PRO A C 1
ATOM 905 O O . PRO A 1 118 ? 31.680 -35.858 -17.625 1.00 80.31 118 PRO A O 1
ATOM 908 N N . ALA A 1 119 ? 33.048 -37.552 -18.150 1.00 83.75 119 ALA A N 1
ATOM 909 C CA . ALA A 1 119 ? 32.988 -38.193 -16.832 1.00 83.75 119 ALA A CA 1
ATOM 910 C C . ALA A 1 119 ? 33.483 -37.282 -15.685 1.00 83.75 119 ALA A C 1
ATOM 912 O O . ALA A 1 119 ? 33.065 -37.432 -14.535 1.00 83.75 119 ALA A O 1
ATOM 913 N N . ARG A 1 120 ? 34.331 -36.291 -15.992 1.00 82.31 120 ARG A N 1
ATOM 914 C CA . ARG A 1 120 ? 34.940 -35.369 -15.020 1.00 82.31 120 ARG A CA 1
ATOM 915 C C . ARG A 1 120 ? 34.146 -34.081 -14.806 1.00 82.31 120 ARG A C 1
ATOM 917 O O . ARG A 1 120 ? 34.557 -33.229 -14.025 1.00 82.31 120 ARG A O 1
ATOM 924 N N . VAL A 1 121 ? 32.968 -33.945 -15.422 1.00 79.38 121 VAL A N 1
ATOM 925 C CA . VAL A 1 121 ? 32.115 -32.746 -15.294 1.00 79.38 121 VAL A CA 1
ATOM 926 C C . VAL A 1 121 ? 31.708 -32.439 -13.842 1.00 79.38 121 VAL A C 1
ATOM 928 O O . VAL A 1 121 ? 31.385 -31.304 -13.498 1.00 79.38 121 VAL A O 1
ATOM 931 N N . HIS A 1 122 ? 31.726 -33.445 -12.963 1.00 79.25 122 HIS A N 1
ATOM 932 C CA . HIS A 1 122 ? 31.442 -33.278 -11.540 1.00 79.25 122 HIS A CA 1
ATOM 933 C C . HIS A 1 122 ? 32.500 -32.432 -10.807 1.00 79.25 122 HIS A C 1
ATOM 935 O O . HIS A 1 122 ? 32.159 -31.795 -9.814 1.00 79.25 122 HIS A O 1
ATOM 941 N N . GLU A 1 123 ? 33.735 -32.369 -11.319 1.00 81.44 123 GLU A N 1
ATOM 942 C CA . GLU A 1 123 ? 34.852 -31.598 -10.749 1.00 81.44 123 GLU A CA 1
ATOM 943 C C . GLU A 1 123 ? 34.754 -30.086 -11.015 1.00 81.44 123 GLU A C 1
ATOM 945 O O . GLU A 1 123 ? 35.508 -29.313 -10.431 1.00 81.44 123 GLU A O 1
ATOM 950 N N . ILE A 1 124 ? 33.856 -29.655 -11.908 1.00 81.00 124 ILE A N 1
ATOM 951 C CA . ILE A 1 124 ? 33.717 -28.255 -12.355 1.00 81.00 124 ILE A CA 1
ATOM 952 C C . ILE A 1 124 ? 32.309 -27.707 -12.110 1.00 81.00 124 ILE A C 1
ATOM 954 O O . ILE A 1 124 ? 31.838 -26.821 -12.818 1.00 81.00 124 ILE A O 1
ATOM 958 N N . ARG A 1 125 ? 31.584 -28.253 -11.130 1.00 80.81 125 ARG A N 1
ATOM 959 C CA . ARG A 1 125 ? 30.234 -27.781 -10.807 1.00 80.81 125 ARG A CA 1
ATOM 960 C C . ARG A 1 125 ? 30.293 -26.475 -10.020 1.00 80.81 125 ARG A C 1
ATOM 962 O O . ARG A 1 125 ? 30.873 -26.423 -8.942 1.00 80.81 125 ARG A O 1
ATOM 969 N N . ALA A 1 126 ? 29.620 -25.453 -10.529 1.00 82.19 126 ALA A N 1
ATOM 970 C CA . ALA A 1 126 ? 29.388 -24.202 -9.829 1.00 82.19 126 ALA A CA 1
ATOM 971 C C . ALA A 1 126 ? 28.040 -24.238 -9.097 1.00 82.19 126 ALA A C 1
ATOM 973 O O . ALA A 1 126 ? 27.034 -24.726 -9.628 1.00 82.19 126 ALA A O 1
ATOM 974 N N . GLU A 1 127 ? 28.016 -23.689 -7.884 1.00 86.81 127 GLU A N 1
ATOM 975 C CA . GLU A 1 127 ? 26.781 -23.484 -7.130 1.00 86.81 127 GLU A CA 1
ATOM 976 C C . GLU A 1 127 ? 25.973 -22.335 -7.746 1.00 86.81 127 GLU A C 1
ATOM 978 O O . GLU A 1 127 ? 26.492 -21.247 -8.000 1.00 86.81 127 GLU A O 1
ATOM 983 N N . LYS A 1 128 ? 24.678 -22.562 -7.975 1.00 83.00 128 LYS A N 1
ATOM 984 C CA . LYS A 1 128 ? 23.722 -21.533 -8.384 1.00 83.00 128 LYS A CA 1
ATOM 985 C C . LYS A 1 128 ? 22.520 -21.549 -7.462 1.00 83.00 128 LYS A C 1
ATOM 987 O O . LYS A 1 128 ? 21.831 -22.558 -7.332 1.00 83.00 128 LYS A O 1
ATOM 992 N N . TRP A 1 129 ? 22.252 -20.401 -6.867 1.00 84.94 129 TRP A N 1
ATOM 993 C CA . TRP A 1 129 ? 21.062 -20.176 -6.068 1.00 84.94 129 TRP A CA 1
ATOM 994 C C . TRP A 1 129 ? 19.925 -19.722 -6.976 1.00 84.94 129 TRP A C 1
ATOM 996 O O . TRP A 1 129 ? 20.118 -18.906 -7.881 1.00 84.94 129 TRP A O 1
ATOM 1006 N N . VAL A 1 130 ? 18.750 -20.312 -6.781 1.00 84.44 130 VAL A N 1
ATOM 1007 C CA . VAL A 1 130 ? 17.539 -19.956 -7.514 1.00 84.44 130 VAL A CA 1
ATOM 1008 C C . VAL A 1 130 ? 16.409 -19.777 -6.523 1.00 84.44 130 VAL A C 1
ATOM 1010 O O . VAL A 1 130 ? 16.101 -20.681 -5.742 1.00 84.44 130 VAL A O 1
ATOM 1013 N N . ARG A 1 131 ? 15.753 -18.621 -6.598 1.00 88.06 131 ARG A N 1
ATOM 1014 C CA . ARG A 1 131 ? 14.568 -18.326 -5.806 1.00 88.06 131 ARG A CA 1
ATOM 1015 C C . ARG A 1 131 ? 13.434 -17.834 -6.706 1.00 88.06 131 ARG A C 1
ATOM 1017 O O . ARG A 1 131 ? 13.434 -16.669 -7.099 1.00 88.06 131 ARG A O 1
ATOM 1024 N N . PRO A 1 132 ? 12.466 -18.696 -7.060 1.00 90.19 132 PRO A N 1
ATOM 1025 C CA . PRO A 1 132 ? 11.371 -18.280 -7.922 1.00 90.19 132 PRO A CA 1
ATOM 1026 C C . PRO A 1 132 ? 10.413 -17.340 -7.187 1.00 90.19 132 PRO A C 1
ATOM 1028 O O . PRO A 1 132 ? 10.217 -17.439 -5.973 1.00 90.19 132 PRO A O 1
ATOM 1031 N N . ARG A 1 133 ? 9.746 -16.477 -7.944 1.00 91.62 133 ARG A N 1
ATOM 1032 C CA . ARG A 1 133 ? 8.471 -15.870 -7.555 1.00 91.62 133 ARG A CA 1
ATOM 1033 C C . ARG A 1 133 ? 7.357 -16.856 -7.872 1.00 91.62 133 ARG A C 1
ATOM 1035 O O . ARG A 1 133 ? 7.387 -17.441 -8.946 1.00 91.62 133 ARG A O 1
ATOM 1042 N N . ILE A 1 134 ? 6.428 -17.068 -6.942 1.00 89.81 134 ILE A N 1
ATOM 1043 C CA . ILE A 1 134 ? 5.297 -17.997 -7.092 1.00 89.81 134 ILE A CA 1
ATOM 1044 C C . ILE A 1 134 ? 4.003 -17.190 -7.052 1.00 89.81 134 ILE A C 1
ATOM 1046 O O . ILE A 1 134 ? 3.819 -16.404 -6.122 1.00 89.81 134 ILE A O 1
ATOM 1050 N N . PHE A 1 135 ? 3.130 -17.400 -8.031 1.00 90.12 135 PHE A N 1
ATOM 1051 C CA . PHE A 1 135 ? 1.846 -16.718 -8.187 1.00 90.12 135 PHE A CA 1
ATOM 1052 C C . PHE A 1 135 ? 0.818 -17.643 -8.856 1.00 90.12 135 PHE A C 1
ATOM 1054 O O . PHE A 1 135 ? 1.153 -18.753 -9.271 1.00 90.12 135 PHE A O 1
ATOM 1061 N N . ASP A 1 136 ? -0.438 -17.204 -8.919 1.00 87.12 136 ASP A N 1
ATOM 1062 C CA . ASP A 1 136 ? -1.503 -17.929 -9.613 1.00 87.12 136 ASP A CA 1
ATOM 1063 C C . ASP A 1 136 ? -1.294 -17.874 -11.134 1.00 87.12 136 ASP A C 1
ATOM 1065 O O . ASP A 1 136 ? -1.293 -16.790 -11.716 1.00 87.12 136 ASP A O 1
ATOM 1069 N N . ALA A 1 137 ? -1.104 -19.035 -11.767 1.00 88.38 137 ALA A N 1
ATOM 1070 C CA . ALA A 1 137 ? -0.844 -19.148 -13.203 1.00 88.38 137 ALA A CA 1
ATOM 1071 C C . ALA A 1 137 ? -2.027 -18.670 -14.065 1.00 88.38 137 ALA A C 1
ATOM 1073 O O . ALA A 1 137 ? -1.817 -18.240 -15.198 1.00 88.38 137 ALA A O 1
ATOM 1074 N N . GLU A 1 138 ? -3.247 -18.674 -13.516 1.00 89.94 138 GLU A N 1
ATOM 1075 C CA . GLU A 1 138 ? -4.447 -18.171 -14.196 1.00 89.94 138 GLU A CA 1
ATOM 1076 C C . GLU A 1 138 ? -4.486 -16.634 -14.259 1.00 89.94 138 GLU A C 1
ATOM 1078 O O . GLU A 1 138 ? -5.248 -16.045 -15.027 1.00 89.94 138 GLU A O 1
ATOM 1083 N N . THR A 1 139 ? -3.649 -15.953 -13.467 1.00 90.81 139 THR A N 1
ATOM 1084 C CA . THR A 1 139 ? -3.576 -14.489 -13.441 1.00 90.81 139 THR A CA 1
ATOM 1085 C C . THR A 1 139 ? -2.406 -13.988 -14.287 1.00 90.81 139 THR A C 1
ATOM 1087 O O . THR A 1 139 ? -1.236 -14.177 -13.954 1.00 90.81 139 THR A O 1
ATOM 1090 N N . SER A 1 140 ? -2.723 -13.283 -15.370 1.00 93.62 140 SER A N 1
ATOM 1091 C CA . SER A 1 140 ? -1.748 -12.687 -16.290 1.00 93.62 140 SER A CA 1
ATOM 1092 C C . SER A 1 140 ? -1.047 -11.435 -15.746 1.00 93.62 140 SER A C 1
ATOM 1094 O O . SER A 1 140 ? -1.570 -10.710 -14.891 1.00 93.62 140 SER A O 1
ATOM 1096 N N . LEU A 1 141 ? 0.124 -11.152 -16.318 1.00 95.38 141 LEU A N 1
ATOM 1097 C CA . LEU A 1 141 ? 0.825 -9.868 -16.270 1.00 95.38 141 LEU A CA 1
ATOM 1098 C C . LEU A 1 141 ? 0.295 -8.946 -17.375 1.00 95.38 141 LEU A C 1
ATOM 1100 O O . LEU A 1 141 ? 0.162 -9.374 -18.513 1.00 95.38 141 LEU A O 1
ATOM 1104 N N . LEU A 1 142 ? 0.062 -7.674 -17.077 1.00 96.94 142 LEU A N 1
ATOM 1105 C CA . LEU A 1 142 ? -0.319 -6.653 -18.053 1.00 96.94 142 LEU A CA 1
ATOM 1106 C C . LEU A 1 142 ? 0.754 -5.577 -18.133 1.00 96.94 142 LEU A C 1
ATOM 1108 O O . LEU A 1 142 ? 1.203 -5.089 -17.097 1.00 96.94 142 LEU A O 1
ATOM 1112 N N . TYR A 1 143 ? 1.082 -5.155 -19.350 1.00 97.94 143 TYR A N 1
ATOM 1113 C CA . TYR A 1 143 ? 1.876 -3.961 -19.629 1.00 97.94 143 TYR A CA 1
ATOM 1114 C C . TYR A 1 143 ? 1.035 -3.010 -20.469 1.00 97.94 143 TYR A C 1
ATOM 1116 O O . TYR A 1 143 ? 0.490 -3.424 -21.495 1.00 97.94 143 TYR A O 1
ATOM 1124 N N . VAL A 1 144 ? 0.901 -1.765 -20.015 1.00 96.81 144 VAL A N 1
ATOM 1125 C CA . VAL A 1 144 ? 0.014 -0.776 -20.632 1.00 96.81 144 VAL A CA 1
ATOM 1126 C C . VAL A 1 144 ? 0.773 0.505 -20.938 1.00 96.81 144 VAL A C 1
ATOM 1128 O O . VAL A 1 144 ? 1.289 1.150 -20.025 1.00 96.81 144 VAL A O 1
ATOM 1131 N N . TRP A 1 145 ? 0.779 0.884 -22.213 1.00 95.94 145 TRP A N 1
ATOM 1132 C CA . TRP A 1 145 ? 1.262 2.175 -22.700 1.00 95.94 145 TRP A CA 1
ATOM 1133 C C . TRP A 1 145 ? 0.087 3.003 -23.202 1.00 95.94 145 TRP A C 1
ATOM 1135 O O . TRP A 1 145 ? -0.784 2.470 -23.891 1.00 95.94 145 TRP A O 1
ATOM 1145 N N . ASP A 1 146 ? 0.067 4.295 -22.901 1.00 93.12 146 ASP A N 1
ATOM 1146 C CA . ASP A 1 146 ? -0.724 5.262 -23.650 1.00 93.12 146 ASP A CA 1
ATOM 1147 C C . ASP A 1 146 ? 0.060 5.764 -24.865 1.00 93.12 146 ASP A C 1
ATOM 1149 O O . ASP A 1 146 ? 1.286 5.855 -24.853 1.00 93.12 146 ASP A O 1
ATOM 1153 N N . PHE A 1 147 ? -0.652 6.042 -25.953 1.00 92.00 147 PHE A N 1
ATOM 1154 C CA . PHE A 1 147 ? -0.053 6.555 -27.177 1.00 92.00 147 PHE A CA 1
ATOM 1155 C C . PHE A 1 147 ? -1.039 7.428 -27.960 1.00 92.00 147 PHE A C 1
ATOM 1157 O O . PHE A 1 147 ? -2.262 7.333 -27.805 1.00 92.00 147 PHE A O 1
ATOM 1164 N N . ALA A 1 148 ? -0.502 8.292 -28.823 1.00 87.75 148 ALA A N 1
ATOM 1165 C CA . ALA A 1 148 ? -1.306 9.143 -29.689 1.00 87.75 148 ALA A CA 1
ATOM 1166 C C . ALA A 1 148 ? -1.957 8.313 -30.802 1.00 87.75 148 ALA A C 1
ATOM 1168 O O . ALA A 1 148 ? -1.295 7.528 -31.471 1.00 87.75 148 ALA A O 1
ATOM 1169 N N . ARG A 1 149 ? -3.248 8.526 -31.072 1.00 84.25 149 ARG A N 1
ATOM 1170 C CA . ARG A 1 149 ? -4.020 7.747 -32.059 1.00 84.25 149 ARG A CA 1
ATOM 1171 C C . ARG A 1 149 ? -3.387 7.679 -33.459 1.00 84.25 149 ARG A C 1
ATOM 1173 O O . ARG A 1 149 ? -3.604 6.711 -34.176 1.00 84.25 149 ARG A O 1
ATOM 1180 N N . GLN A 1 150 ? -2.596 8.673 -33.852 1.00 85.00 150 GLN A N 1
ATOM 1181 C CA . GLN A 1 150 ? -1.858 8.670 -35.122 1.00 85.00 150 GLN A CA 1
ATOM 1182 C C . GLN A 1 150 ? -0.816 7.539 -35.243 1.00 85.00 150 GLN A C 1
ATOM 1184 O O . GLN A 1 150 ? -0.491 7.131 -36.355 1.00 85.00 150 GLN A O 1
ATOM 1189 N N . ASP A 1 151 ? -0.358 6.976 -34.122 1.00 90.19 151 ASP A N 1
ATOM 1190 C CA . ASP A 1 151 ? 0.646 5.908 -34.078 1.00 90.19 151 ASP A CA 1
ATOM 1191 C C . ASP A 1 151 ? 0.032 4.491 -34.058 1.00 90.19 151 ASP A C 1
ATOM 1193 O O . ASP A 1 151 ? 0.729 3.495 -33.841 1.00 90.19 151 ASP A O 1
ATOM 1197 N N . GLU A 1 152 ? -1.277 4.361 -34.311 1.00 93.31 152 GLU A N 1
ATOM 1198 C CA . GLU A 1 152 ? -2.023 3.091 -34.236 1.00 93.31 152 GLU A CA 1
ATOM 1199 C C . GLU A 1 152 ? -1.431 1.985 -35.133 1.00 93.31 152 GLU A C 1
ATOM 1201 O O . GLU A 1 152 ? -1.462 0.803 -34.780 1.00 93.31 152 GLU A O 1
ATOM 1206 N N . THR A 1 153 ? -0.802 2.356 -36.253 1.00 95.62 153 THR A N 1
ATOM 1207 C CA . THR A 1 153 ? -0.095 1.425 -37.148 1.00 95.62 153 THR A CA 1
ATOM 1208 C C . THR A 1 153 ? 1.102 0.755 -36.464 1.00 95.62 153 THR A C 1
ATOM 1210 O O . THR A 1 153 ? 1.292 -0.457 -36.603 1.00 95.62 153 THR A O 1
ATOM 1213 N N . HIS A 1 154 ? 1.905 1.511 -35.706 1.00 96.56 154 HIS A N 1
ATOM 1214 C CA . HIS A 1 154 ? 3.032 0.952 -34.956 1.00 96.56 154 HIS A CA 1
ATOM 1215 C C . HIS A 1 154 ? 2.538 0.082 -33.801 1.00 96.56 154 HIS A C 1
ATOM 1217 O O . HIS A 1 154 ? 3.015 -1.044 -33.644 1.00 96.56 154 HIS A O 1
ATOM 1223 N N . ALA A 1 155 ? 1.520 0.540 -33.067 1.00 96.69 155 ALA A N 1
ATOM 1224 C CA . ALA A 1 155 ? 0.910 -0.222 -31.981 1.00 96.69 155 ALA A CA 1
ATOM 1225 C C . ALA A 1 155 ? 0.345 -1.571 -32.468 1.00 96.69 155 ALA A C 1
ATOM 1227 O O . ALA A 1 155 ? 0.622 -2.616 -31.880 1.00 96.69 155 ALA A O 1
ATOM 1228 N N . THR A 1 156 ? -0.360 -1.575 -33.604 1.00 97.38 156 THR A N 1
ATOM 1229 C CA . THR A 1 156 ? -0.878 -2.798 -34.244 1.00 97.38 156 THR A CA 1
ATOM 1230 C C . THR A 1 156 ? 0.248 -3.759 -34.625 1.00 97.38 156 THR A C 1
ATOM 1232 O O . THR A 1 156 ? 0.125 -4.973 -34.461 1.00 97.38 156 THR A O 1
ATOM 1235 N N . ARG A 1 157 ? 1.382 -3.237 -35.104 1.00 97.06 157 ARG A N 1
ATOM 1236 C CA . ARG A 1 157 ? 2.550 -4.066 -35.421 1.00 97.06 157 ARG A CA 1
ATOM 1237 C C . ARG A 1 157 ? 3.184 -4.667 -34.167 1.00 97.06 157 ARG A C 1
ATOM 1239 O O . ARG A 1 157 ? 3.598 -5.823 -34.212 1.00 97.06 157 ARG A O 1
ATOM 1246 N N . ILE A 1 158 ? 3.233 -3.927 -33.058 1.00 98.25 158 ILE A N 1
ATOM 1247 C CA . ILE A 1 158 ? 3.667 -4.475 -31.769 1.00 98.25 158 ILE A CA 1
ATOM 1248 C C . ILE A 1 158 ? 2.737 -5.606 -31.315 1.00 98.25 158 ILE A C 1
ATOM 1250 O O . ILE A 1 158 ? 3.245 -6.624 -30.849 1.00 98.25 158 ILE A O 1
ATOM 1254 N N . CYS A 1 159 ? 1.418 -5.499 -31.522 1.00 98.19 159 CYS A N 1
ATOM 1255 C CA . CYS A 1 159 ? 0.500 -6.611 -31.253 1.00 98.19 159 CYS A CA 1
ATOM 1256 C C . CYS A 1 159 ? 0.898 -7.872 -32.039 1.00 98.19 159 CYS A C 1
ATOM 1258 O O . CYS A 1 159 ? 1.109 -8.923 -31.448 1.00 98.19 159 CYS A O 1
ATOM 1260 N N . GLN A 1 160 ? 1.126 -7.759 -33.348 1.00 97.19 160 GLN A N 1
ATOM 1261 C CA . GLN A 1 160 ? 1.546 -8.904 -34.172 1.00 97.19 160 GLN A CA 1
ATOM 1262 C C . GLN A 1 160 ? 2.872 -9.528 -33.706 1.00 97.19 160 GLN A C 1
ATOM 1264 O O . GLN A 1 160 ? 3.062 -10.737 -33.788 1.00 97.19 160 GLN A O 1
ATOM 1269 N N . ILE A 1 161 ? 3.814 -8.714 -33.215 1.00 97.88 161 ILE A N 1
ATOM 1270 C CA . ILE A 1 161 ? 5.068 -9.218 -32.638 1.00 97.88 161 ILE A CA 1
ATOM 1271 C C . ILE A 1 161 ? 4.797 -9.934 -31.309 1.00 97.88 161 ILE A C 1
ATOM 1273 O O . ILE A 1 161 ? 5.369 -10.992 -31.051 1.00 97.88 161 ILE A O 1
ATOM 1277 N N . ALA A 1 162 ? 3.941 -9.378 -30.455 1.00 98.06 162 ALA A N 1
ATOM 1278 C CA . ALA A 1 162 ? 3.636 -9.941 -29.145 1.00 98.06 162 ALA A CA 1
ATOM 1279 C C . ALA A 1 162 ? 2.913 -11.297 -29.228 1.00 98.06 162 ALA A C 1
ATOM 1281 O O . ALA A 1 162 ? 3.165 -12.149 -28.383 1.00 98.06 162 ALA A O 1
ATOM 1282 N N . GLU A 1 163 ? 2.103 -11.545 -30.262 1.00 97.00 163 GLU A N 1
ATOM 1283 C CA . GLU A 1 163 ? 1.459 -12.851 -30.504 1.00 97.00 163 GLU A CA 1
ATOM 1284 C C . GLU A 1 163 ? 2.463 -14.011 -30.653 1.00 97.00 163 GLU A C 1
ATOM 1286 O O . GLU A 1 163 ? 2.147 -15.147 -30.310 1.00 97.00 163 GLU A O 1
ATOM 1291 N N . GLY A 1 164 ? 3.690 -13.738 -31.113 1.00 96.50 164 GLY A N 1
ATOM 1292 C CA . GLY A 1 164 ? 4.766 -14.734 -31.222 1.00 96.50 164 GLY A CA 1
ATOM 1293 C C . GLY A 1 164 ? 5.617 -14.911 -29.955 1.00 96.50 164 GLY A C 1
ATOM 1294 O O . GLY A 1 164 ? 6.624 -15.624 -29.981 1.00 96.50 164 GLY A O 1
ATOM 1295 N N . LEU A 1 165 ? 5.272 -14.246 -28.847 1.00 96.69 165 LEU A N 1
ATOM 1296 C CA . LEU A 1 165 ? 6.010 -14.355 -27.589 1.00 96.69 165 LEU A CA 1
ATOM 1297 C C . LEU A 1 165 ? 5.920 -15.787 -27.045 1.00 96.69 165 LEU A C 1
ATOM 1299 O O . LEU A 1 165 ? 4.832 -16.316 -26.862 1.00 96.69 165 LEU A O 1
ATOM 1303 N N . TYR A 1 166 ? 7.076 -16.388 -26.750 1.00 95.75 166 TYR A N 1
ATOM 1304 C CA . TYR A 1 166 ? 7.180 -17.762 -26.228 1.00 95.75 166 TYR A CA 1
ATOM 1305 C C . TYR A 1 166 ? 7.948 -17.863 -24.892 1.00 95.75 166 TYR A C 1
ATOM 1307 O O . TYR A 1 166 ? 8.093 -18.945 -24.319 1.00 95.75 166 TYR A O 1
ATOM 1315 N N . ARG A 1 167 ? 8.497 -16.744 -24.394 1.00 94.50 167 ARG A N 1
ATOM 1316 C CA . ARG A 1 167 ? 9.289 -16.674 -23.154 1.00 94.50 167 ARG A CA 1
ATOM 1317 C C . ARG A 1 167 ? 9.299 -15.267 -22.564 1.00 94.50 167 ARG A C 1
ATOM 1319 O O . ARG A 1 167 ? 9.371 -14.295 -23.310 1.00 94.50 167 ARG A O 1
ATOM 1326 N N . LEU A 1 168 ? 9.343 -15.157 -21.238 1.00 94.00 168 LEU A N 1
ATOM 1327 C CA . LEU A 1 168 ? 9.538 -13.889 -20.527 1.00 94.00 168 LEU A CA 1
ATOM 1328 C C . LEU A 1 168 ? 10.453 -14.115 -19.316 1.00 94.00 168 LEU A C 1
ATOM 1330 O O . LEU A 1 168 ? 9.982 -14.457 -18.238 1.00 94.00 168 LEU A O 1
ATOM 1334 N N . GLY A 1 169 ? 11.769 -13.929 -19.483 1.00 89.19 169 GLY A N 1
ATOM 1335 C CA . GLY A 1 169 ? 12.743 -14.198 -18.416 1.00 89.19 169 GLY A CA 1
ATOM 1336 C C . GLY A 1 169 ? 13.862 -15.142 -18.842 1.00 89.19 169 GLY A C 1
ATOM 1337 O O . GLY A 1 169 ? 14.542 -14.918 -19.847 1.00 89.19 169 GLY A O 1
ATOM 1338 N N . ARG A 1 170 ? 14.092 -16.180 -18.036 1.00 87.06 170 ARG A N 1
ATOM 1339 C CA . ARG A 1 170 ? 15.020 -17.279 -18.330 1.00 87.06 170 ARG A CA 1
ATOM 1340 C C . ARG A 1 170 ? 14.355 -18.291 -19.269 1.00 87.06 170 ARG A C 1
ATOM 1342 O O . ARG A 1 170 ? 13.148 -18.285 -19.451 1.00 87.06 170 ARG A O 1
ATOM 1349 N N . GLY A 1 171 ? 15.135 -19.220 -19.827 1.00 84.69 171 GLY A N 1
ATOM 1350 C CA . GLY A 1 171 ? 14.603 -20.264 -20.721 1.00 84.69 171 GLY A CA 1
ATOM 1351 C C . GLY A 1 171 ? 13.574 -21.214 -20.085 1.00 84.69 171 GLY A C 1
ATOM 1352 O O . GLY A 1 171 ? 12.901 -21.930 -20.808 1.00 84.69 171 GLY A O 1
ATOM 1353 N N . VAL A 1 172 ? 13.446 -21.215 -18.755 1.00 88.62 172 VAL A N 1
ATOM 1354 C CA . VAL A 1 172 ? 12.423 -21.975 -18.011 1.00 88.62 172 VAL A CA 1
ATOM 1355 C C . VAL A 1 172 ? 11.139 -21.172 -17.760 1.00 88.62 172 VAL A C 1
ATOM 1357 O O . VAL A 1 172 ? 10.151 -21.734 -17.298 1.00 88.62 172 VAL A O 1
ATOM 1360 N N . ASP A 1 173 ? 11.148 -19.868 -18.053 1.00 92.75 173 ASP A N 1
ATOM 1361 C CA . ASP A 1 173 ? 10.010 -18.960 -17.892 1.00 92.75 173 ASP A CA 1
ATOM 1362 C C . ASP A 1 173 ? 9.213 -18.905 -19.210 1.00 92.75 173 ASP A C 1
ATOM 1364 O O . ASP A 1 173 ? 9.187 -17.886 -19.911 1.00 92.75 173 ASP A O 1
ATOM 1368 N N . MET A 1 174 ? 8.623 -20.047 -19.581 1.00 96.00 174 MET A N 1
ATOM 1369 C CA . MET A 1 174 ? 7.761 -20.171 -20.762 1.00 96.00 174 MET A CA 1
ATOM 1370 C C . MET A 1 174 ? 6.529 -19.284 -20.599 1.00 96.00 174 MET A C 1
ATOM 1372 O O . MET A 1 174 ? 5.880 -19.300 -19.549 1.00 96.00 174 MET A O 1
ATOM 1376 N N . ALA A 1 175 ? 6.230 -18.505 -21.634 1.00 96.69 175 ALA A N 1
ATOM 1377 C CA . ALA A 1 175 ? 5.171 -17.510 -21.594 1.00 96.69 175 ALA A CA 1
ATOM 1378 C C . ALA A 1 175 ? 4.547 -17.310 -22.972 1.00 96.69 175 ALA A C 1
ATOM 1380 O O . ALA A 1 175 ? 5.209 -17.547 -23.975 1.00 96.69 175 ALA A O 1
ATOM 1381 N N . TRP A 1 176 ? 3.315 -16.820 -23.017 1.00 97.69 176 TRP A N 1
ATOM 1382 C CA . TRP A 1 176 ? 2.639 -16.389 -24.243 1.00 97.69 176 TRP A CA 1
ATOM 1383 C C . TRP A 1 176 ? 1.857 -15.106 -23.975 1.00 97.69 176 TRP A C 1
ATOM 1385 O O . TRP A 1 176 ? 1.611 -14.771 -22.812 1.00 97.69 176 TRP A O 1
ATOM 1395 N N . ALA A 1 177 ? 1.502 -14.362 -25.027 1.00 97.94 177 ALA A N 1
ATOM 1396 C CA . ALA A 1 177 ? 0.838 -13.073 -24.873 1.00 97.94 177 ALA A CA 1
ATOM 1397 C C . ALA A 1 177 ? -0.424 -12.908 -25.730 1.00 97.94 177 ALA A C 1
ATOM 1399 O O . ALA A 1 177 ? -0.523 -13.435 -26.835 1.00 97.94 177 ALA A O 1
ATOM 1400 N N . LYS A 1 178 ? -1.369 -12.117 -25.214 1.00 97.56 178 LYS A N 1
ATOM 1401 C CA . LYS A 1 178 ? -2.572 -11.636 -25.897 1.00 97.56 178 LYS A CA 1
ATOM 1402 C C . LYS A 1 178 ? -2.532 -10.107 -25.931 1.00 97.56 178 LYS A C 1
ATOM 1404 O O . LYS A 1 178 ? -2.865 -9.451 -24.941 1.00 97.56 178 LYS A O 1
ATOM 1409 N N . PRO A 1 179 ? -2.088 -9.517 -27.042 1.00 97.69 179 PRO A N 1
ATOM 1410 C CA . PRO A 1 179 ? -2.016 -8.075 -27.177 1.00 97.69 179 PRO A CA 1
ATOM 1411 C C . PRO A 1 179 ? -3.338 -7.499 -27.692 1.00 97.69 179 PRO A C 1
ATOM 1413 O O . PRO A 1 179 ? -4.085 -8.160 -28.413 1.00 97.69 179 PRO A O 1
ATOM 1416 N N . ARG A 1 180 ? -3.636 -6.249 -27.336 1.00 97.12 180 ARG A N 1
ATOM 1417 C CA . ARG A 1 180 ? -4.786 -5.512 -27.869 1.00 97.12 180 ARG A CA 1
ATOM 1418 C C . ARG A 1 180 ? -4.594 -4.007 -27.778 1.00 97.12 180 ARG A C 1
ATOM 1420 O O . ARG A 1 180 ? -3.895 -3.504 -26.900 1.00 97.12 180 ARG A O 1
ATOM 1427 N N . LEU A 1 181 ? -5.289 -3.296 -28.657 1.00 97.12 181 LEU A N 1
ATOM 1428 C CA . LEU A 1 181 ? -5.510 -1.862 -28.520 1.00 97.12 181 LEU A CA 1
ATOM 1429 C C . LEU A 1 181 ? -6.785 -1.633 -27.708 1.00 97.12 181 LEU A C 1
ATOM 1431 O O . LEU A 1 181 ? -7.722 -2.426 -27.796 1.00 97.12 181 LEU A O 1
ATOM 1435 N N . ALA A 1 182 ? -6.810 -0.576 -26.906 1.00 94.75 182 ALA A N 1
ATOM 1436 C CA . ALA A 1 182 ? -7.906 -0.291 -25.993 1.00 94.75 182 ALA A CA 1
ATOM 1437 C C . ALA A 1 182 ? -8.237 1.204 -25.944 1.00 94.75 182 ALA A C 1
ATOM 1439 O O . ALA A 1 182 ? -7.382 2.066 -26.180 1.00 94.75 182 ALA A O 1
ATOM 1440 N N . ASN A 1 183 ? -9.491 1.508 -25.623 1.00 91.00 183 ASN A N 1
ATOM 1441 C CA . ASN A 1 183 ? -9.894 2.820 -25.126 1.00 91.00 183 ASN A CA 1
ATOM 1442 C C . ASN A 1 183 ? -9.665 2.926 -23.602 1.00 91.00 183 ASN A C 1
ATOM 1444 O O . ASN A 1 183 ? -9.241 1.968 -22.953 1.00 91.00 183 ASN A O 1
ATOM 1448 N N . GLU A 1 184 ? -9.936 4.098 -23.026 1.00 84.56 184 GLU A N 1
ATOM 1449 C CA . GLU A 1 184 ? -9.720 4.337 -21.596 1.00 84.56 184 GLU A CA 1
ATOM 1450 C C . GLU A 1 184 ? -10.558 3.413 -20.702 1.00 84.56 184 GLU A C 1
ATOM 1452 O O . GLU A 1 184 ? -10.019 2.833 -19.764 1.00 84.56 184 GLU A O 1
ATOM 1457 N N . ALA A 1 185 ? -11.843 3.211 -21.005 1.00 82.31 185 ALA A N 1
ATOM 1458 C CA . ALA A 1 185 ? -12.717 2.350 -20.207 1.00 82.31 185 ALA A CA 1
ATOM 1459 C C . ALA A 1 185 ? -12.235 0.888 -20.208 1.00 82.31 185 ALA A C 1
ATOM 1461 O O . ALA A 1 185 ? -12.131 0.266 -19.153 1.00 82.31 185 ALA A O 1
ATOM 1462 N N . GLU A 1 186 ? -11.854 0.366 -21.373 1.00 89.75 186 GLU A N 1
ATOM 1463 C CA . GLU A 1 186 ? -11.317 -0.992 -21.530 1.00 89.75 186 GLU A CA 1
ATOM 1464 C C . GLU A 1 186 ? -9.942 -1.176 -20.868 1.00 89.75 186 GLU A C 1
ATOM 1466 O O . GLU A 1 186 ? -9.589 -2.286 -20.456 1.00 89.75 186 GLU A O 1
ATOM 1471 N N . MET A 1 187 ? -9.133 -0.114 -20.811 1.00 89.69 187 MET A N 1
ATOM 1472 C CA . MET A 1 187 ? -7.855 -0.095 -20.098 1.00 89.69 187 MET A CA 1
ATOM 1473 C C . MET A 1 187 ? -8.079 -0.108 -18.585 1.00 89.69 187 MET A C 1
ATOM 1475 O O . MET A 1 187 ? -7.463 -0.910 -17.881 1.00 89.69 187 MET A O 1
ATOM 1479 N N . GLN A 1 188 ? -9.003 0.717 -18.092 1.00 82.62 188 GLN A N 1
ATOM 1480 C CA . GLN A 1 188 ? -9.388 0.750 -16.682 1.00 82.62 188 GLN A CA 1
ATOM 1481 C C . GLN A 1 188 ? -9.937 -0.613 -16.243 1.00 82.62 188 GLN A C 1
ATOM 1483 O O . GLN A 1 188 ? -9.509 -1.159 -15.229 1.00 82.62 188 GLN A O 1
ATOM 1488 N N . GLU A 1 189 ? -10.819 -1.221 -17.035 1.00 84.56 189 GLU A N 1
ATOM 1489 C CA . GLU A 1 189 ? -11.333 -2.561 -16.752 1.00 84.56 189 GLU A CA 1
ATOM 1490 C C . GLU A 1 189 ? -10.212 -3.613 -16.704 1.00 84.56 189 GLU A C 1
ATOM 1492 O O . GLU A 1 189 ? -10.187 -4.444 -15.798 1.00 84.56 189 GLU A O 1
ATOM 1497 N N . ALA A 1 190 ? -9.223 -3.540 -17.602 1.00 86.56 190 ALA A N 1
ATOM 1498 C CA . ALA A 1 190 ? -8.080 -4.457 -17.590 1.00 86.56 190 ALA A CA 1
ATOM 1499 C C . ALA A 1 190 ? -7.235 -4.342 -16.314 1.00 86.56 190 ALA A C 1
ATOM 1501 O O . ALA A 1 190 ? -6.861 -5.353 -15.710 1.00 86.56 190 ALA A O 1
ATOM 1502 N N . LEU A 1 191 ? -6.915 -3.104 -15.925 1.00 83.12 191 LEU A N 1
ATOM 1503 C CA . LEU A 1 191 ? -6.054 -2.816 -14.781 1.00 83.12 191 LEU A CA 1
ATOM 1504 C C . LEU A 1 191 ? -6.752 -3.105 -13.448 1.00 83.12 191 LEU A C 1
ATOM 1506 O O . LEU A 1 191 ? -6.110 -3.621 -12.535 1.00 83.12 191 LEU A O 1
ATOM 1510 N N . TYR A 1 192 ? -8.048 -2.794 -13.339 1.00 75.69 192 TYR A N 1
ATOM 1511 C CA . TYR A 1 192 ? -8.779 -2.791 -12.066 1.00 75.69 192 TYR A CA 1
ATOM 1512 C C . TYR A 1 192 ? -9.823 -3.913 -11.923 1.00 75.69 192 TYR A C 1
ATOM 1514 O O . TYR A 1 192 ? -10.365 -4.097 -10.834 1.00 75.69 192 TYR A O 1
ATOM 1522 N N . GLY A 1 193 ? -10.111 -4.680 -12.979 1.00 66.81 193 GLY A N 1
ATOM 1523 C CA . GLY A 1 193 ? -11.125 -5.744 -12.971 1.00 66.81 193 GLY A CA 1
ATOM 1524 C C . GLY A 1 193 ? -10.684 -7.087 -12.368 1.00 66.81 193 GLY A C 1
ATOM 1525 O O . GLY A 1 193 ? -11.529 -7.954 -12.160 1.00 66.81 193 GLY A O 1
ATOM 1526 N N . GLY A 1 194 ? -9.390 -7.285 -12.076 1.00 68.88 194 GLY A N 1
ATOM 1527 C CA . GLY A 1 194 ? -8.830 -8.562 -11.594 1.00 68.88 194 GLY A CA 1
ATOM 1528 C C . GLY A 1 194 ? -8.013 -8.456 -10.299 1.00 68.88 194 GLY A C 1
ATOM 1529 O O . GLY A 1 194 ? -7.717 -7.361 -9.826 1.00 68.88 194 GLY A O 1
ATOM 1530 N N . ASP A 1 195 ? -7.596 -9.596 -9.725 1.00 73.69 195 ASP A N 1
ATOM 1531 C CA . ASP A 1 195 ? -6.757 -9.648 -8.507 1.00 73.69 195 ASP A CA 1
ATOM 1532 C C . ASP A 1 195 ? -5.263 -9.386 -8.801 1.00 73.69 195 ASP A C 1
ATOM 1534 O O . ASP A 1 195 ? -4.379 -10.162 -8.433 1.00 73.69 195 ASP A O 1
ATOM 1538 N N . ARG A 1 196 ? -4.973 -8.274 -9.484 1.00 84.62 196 ARG A N 1
ATOM 1539 C CA . ARG A 1 196 ? -3.613 -7.841 -9.838 1.00 84.62 196 ARG A CA 1
ATOM 1540 C C . ARG A 1 196 ? -3.106 -6.744 -8.892 1.00 84.62 196 ARG A C 1
ATOM 1542 O O . ARG A 1 196 ? -3.875 -6.061 -8.216 1.00 84.62 196 ARG A O 1
ATOM 1549 N N . GLU A 1 197 ? -1.790 -6.604 -8.799 1.00 85.00 197 GLU A N 1
ATOM 1550 C CA . GLU A 1 197 ? -1.089 -5.497 -8.151 1.00 85.00 197 GLU A CA 1
ATOM 1551 C C . GLU A 1 197 ? -0.624 -4.519 -9.231 1.00 85.00 197 GLU A C 1
ATOM 1553 O O . GLU A 1 197 ? 0.111 -4.897 -10.143 1.00 85.00 197 GLU A O 1
ATOM 1558 N N . LEU A 1 198 ? -1.089 -3.272 -9.153 1.00 87.12 198 LEU A N 1
ATOM 1559 C CA . LEU A 1 198 ? -0.759 -2.241 -10.129 1.00 87.12 198 LEU A CA 1
ATOM 1560 C C . LEU A 1 198 ? 0.507 -1.491 -9.716 1.00 87.12 198 LEU A C 1
ATOM 1562 O O . LEU A 1 198 ? 0.547 -0.852 -8.665 1.00 87.12 198 LEU A O 1
ATOM 1566 N N . HIS A 1 199 ? 1.498 -1.522 -10.597 1.00 88.44 199 HIS A N 1
ATOM 1567 C CA . HIS A 1 199 ? 2.770 -0.839 -10.476 1.00 88.44 199 HIS A CA 1
ATOM 1568 C C . HIS A 1 199 ? 2.820 0.381 -11.388 1.00 88.44 199 HIS A C 1
ATOM 1570 O O . HIS A 1 199 ? 2.499 0.297 -12.580 1.00 88.44 199 HIS A O 1
ATOM 1576 N N . ARG A 1 200 ? 3.246 1.517 -10.831 1.00 86.44 200 ARG A N 1
ATOM 1577 C CA . ARG A 1 200 ? 3.240 2.809 -11.534 1.00 86.44 200 ARG A CA 1
ATOM 1578 C C . ARG A 1 200 ? 4.662 3.364 -11.667 1.00 86.44 200 ARG A C 1
ATOM 1580 O O . ARG A 1 200 ? 5.374 3.405 -10.657 1.00 86.44 200 ARG A O 1
ATOM 1587 N N . PRO A 1 201 ? 5.083 3.806 -12.867 1.00 87.25 201 PRO A N 1
ATOM 1588 C CA . PRO A 1 201 ? 6.383 4.431 -13.051 1.00 87.25 201 PRO A CA 1
ATOM 1589 C C . PRO A 1 201 ? 6.432 5.766 -12.302 1.00 87.25 201 PRO A C 1
ATOM 1591 O O . PRO A 1 201 ? 5.436 6.470 -12.147 1.00 87.25 201 PRO A O 1
ATOM 1594 N N . SER A 1 202 ? 7.611 6.106 -11.807 1.00 78.81 202 SER A N 1
ATOM 1595 C CA . SER A 1 202 ? 7.916 7.323 -11.067 1.00 78.81 202 SER A CA 1
ATOM 1596 C C . SER A 1 202 ? 9.131 7.976 -11.717 1.00 78.81 202 SER A C 1
ATOM 1598 O O . SER A 1 202 ? 10.184 7.353 -11.859 1.00 78.81 202 SER A O 1
ATOM 1600 N N . VAL A 1 203 ? 8.982 9.229 -12.139 1.00 61.28 203 VAL A N 1
ATOM 1601 C CA . VAL A 1 203 ? 10.072 10.013 -12.731 1.00 61.28 203 VAL A CA 1
ATOM 1602 C C . VAL A 1 203 ? 11.075 10.396 -11.641 1.00 61.28 203 VAL A C 1
ATOM 1604 O O . VAL A 1 203 ? 10.707 10.968 -10.616 1.00 61.28 203 VAL A O 1
ATOM 1607 N N . GLY A 1 204 ? 12.351 10.099 -11.884 1.00 54.06 204 GLY A N 1
ATOM 1608 C CA . GLY A 1 204 ? 13.453 10.380 -10.965 1.00 54.06 204 GLY A CA 1
ATOM 1609 C C . GLY A 1 204 ? 13.941 9.155 -10.184 1.00 54.06 204 GLY A C 1
ATOM 1610 O O . GLY A 1 204 ? 13.292 8.108 -10.103 1.00 54.06 204 GLY A O 1
ATOM 1611 N N . TYR A 1 205 ? 15.145 9.273 -9.624 1.00 48.69 205 TYR A N 1
ATOM 1612 C CA . TYR A 1 205 ? 15.728 8.225 -8.790 1.00 48.69 205 TYR A CA 1
ATOM 1613 C C . TYR A 1 205 ? 15.073 8.250 -7.406 1.00 48.69 205 TYR A C 1
ATOM 1615 O O . TYR A 1 205 ? 15.288 9.182 -6.633 1.00 48.69 205 TYR A O 1
ATOM 1623 N N . SER A 1 206 ? 14.278 7.229 -7.086 1.00 59.56 206 SER A N 1
ATOM 1624 C CA . SER A 1 206 ? 13.700 7.067 -5.753 1.00 59.56 206 SER A CA 1
ATOM 1625 C C . SER A 1 206 ? 14.509 6.076 -4.924 1.00 59.56 206 SER A C 1
ATOM 1627 O O . SER A 1 206 ? 14.930 5.030 -5.412 1.00 59.56 206 SER A O 1
ATOM 1629 N N . ARG A 1 207 ? 14.683 6.380 -3.632 1.00 56.25 207 ARG A N 1
ATOM 1630 C CA . ARG A 1 207 ? 15.284 5.461 -2.649 1.00 56.25 207 ARG A CA 1
ATOM 1631 C C . ARG A 1 207 ? 14.303 4.401 -2.132 1.00 56.25 207 ARG A C 1
ATOM 1633 O O . ARG A 1 207 ? 14.740 3.484 -1.445 1.00 56.25 207 ARG A O 1
ATOM 1640 N N . THR A 1 208 ? 13.004 4.547 -2.404 1.00 61.41 208 THR A N 1
ATOM 1641 C CA . THR A 1 208 ? 11.930 3.726 -1.813 1.00 61.41 208 THR A CA 1
ATOM 1642 C C . THR A 1 208 ? 11.168 2.871 -2.831 1.00 61.41 208 THR A C 1
ATOM 1644 O O . THR A 1 208 ? 10.434 1.976 -2.422 1.00 61.41 208 THR A O 1
ATOM 1647 N N . GLY A 1 209 ? 11.357 3.112 -4.136 1.00 70.50 209 GLY A N 1
ATOM 1648 C CA . GLY A 1 209 ? 10.725 2.362 -5.229 1.00 70.50 209 GLY A CA 1
ATOM 1649 C C . GLY A 1 209 ? 11.572 1.205 -5.772 1.00 70.50 209 GLY A C 1
ATOM 1650 O O . GLY A 1 209 ? 12.780 1.118 -5.542 1.00 70.50 209 GLY A O 1
ATOM 1651 N N . LYS A 1 210 ? 10.938 0.309 -6.533 1.00 84.69 210 LYS A N 1
ATOM 1652 C CA . LYS A 1 210 ? 11.619 -0.771 -7.265 1.00 84.69 210 LYS A CA 1
ATOM 1653 C C . LYS A 1 210 ? 12.215 -0.193 -8.543 1.00 84.69 210 LYS A C 1
ATOM 1655 O O . LYS A 1 210 ? 11.496 0.420 -9.318 1.00 84.69 210 LYS A O 1
ATOM 1660 N N . VAL A 1 211 ? 13.500 -0.403 -8.795 1.00 88.19 211 VAL A N 1
ATOM 1661 C CA . VAL A 1 211 ? 14.113 0.042 -10.054 1.00 88.19 211 VAL A CA 1
ATOM 1662 C C . VAL A 1 211 ? 13.977 -1.069 -11.089 1.00 88.19 211 VAL A C 1
ATOM 1664 O O . VAL A 1 211 ? 14.498 -2.164 -10.882 1.00 88.19 211 VAL A O 1
ATOM 1667 N N . LEU A 1 212 ? 13.270 -0.783 -12.180 1.00 91.69 212 LEU A N 1
ATOM 1668 C CA . LEU A 1 212 ? 13.095 -1.684 -13.315 1.00 91.69 212 LEU A CA 1
ATOM 1669 C C . LEU A 1 212 ? 13.748 -1.078 -14.559 1.00 91.69 212 LEU A C 1
ATOM 1671 O O . LEU A 1 212 ? 13.634 0.122 -14.817 1.00 91.69 212 LEU A O 1
ATOM 1675 N N . ASP A 1 213 ? 14.415 -1.924 -15.338 1.00 93.69 213 ASP A N 1
ATOM 1676 C CA . ASP A 1 213 ? 14.946 -1.529 -16.638 1.00 93.69 213 ASP A CA 1
ATOM 1677 C C . ASP A 1 213 ? 13.789 -1.389 -17.640 1.00 93.69 213 ASP A C 1
ATOM 1679 O O . ASP A 1 213 ? 12.934 -2.268 -17.757 1.00 93.69 213 ASP A O 1
ATOM 1683 N N . CYS A 1 214 ? 13.753 -0.282 -18.372 1.00 95.00 214 CYS A N 1
ATOM 1684 C CA . CYS A 1 214 ? 12.734 0.020 -19.373 1.00 95.00 214 CYS A CA 1
ATOM 1685 C C . CYS A 1 214 ? 13.379 0.285 -20.737 1.00 95.00 214 CYS A C 1
ATOM 1687 O O . CYS A 1 214 ? 14.503 0.802 -20.784 1.00 95.00 214 CYS A O 1
ATOM 1689 N N . PRO A 1 215 ? 12.696 -0.055 -21.848 1.00 96.25 215 PRO A N 1
ATOM 1690 C CA . PRO A 1 215 ? 13.136 0.386 -23.161 1.00 96.25 215 PRO A CA 1
ATOM 1691 C C . PRO A 1 215 ? 13.208 1.914 -23.185 1.00 96.25 215 PRO A C 1
ATOM 1693 O O . PRO A 1 215 ? 12.404 2.611 -22.576 1.00 96.25 215 PRO A O 1
ATOM 1696 N N . SER A 1 216 ? 14.238 2.402 -23.851 1.00 95.19 216 SER A N 1
ATOM 1697 C CA . SER A 1 216 ? 14.522 3.813 -24.086 1.00 95.19 216 SER A CA 1
ATOM 1698 C C . SER A 1 216 ? 15.188 3.957 -25.451 1.00 95.19 216 SER A C 1
ATOM 1700 O O . SER A 1 216 ? 15.780 2.971 -25.912 1.00 95.19 216 SER A O 1
ATOM 1702 N N . PRO A 1 217 ? 15.200 5.150 -26.068 1.00 96.25 217 PRO A N 1
ATOM 1703 C CA . PRO A 1 217 ? 15.795 5.331 -27.387 1.00 96.25 217 PRO A CA 1
ATOM 1704 C C . PRO A 1 217 ? 17.217 4.747 -27.480 1.00 96.25 217 PRO A C 1
ATOM 1706 O O . PRO A 1 217 ? 18.101 5.095 -26.693 1.00 96.25 217 PRO A O 1
ATOM 1709 N N . GLY A 1 218 ? 17.421 3.816 -28.417 1.00 95.00 218 GLY A N 1
ATOM 1710 C CA . GLY A 1 218 ? 18.680 3.096 -28.637 1.00 95.00 218 GLY A CA 1
ATOM 1711 C C . GLY A 1 218 ? 18.764 1.706 -27.989 1.00 95.00 218 GLY A C 1
ATOM 1712 O O . GLY A 1 218 ? 19.808 1.051 -28.094 1.00 95.00 218 GLY A O 1
ATOM 1713 N N . SER A 1 219 ? 17.699 1.221 -27.345 1.00 96.31 219 SER A N 1
ATOM 1714 C CA . SER A 1 219 ? 17.688 -0.098 -26.690 1.00 96.31 219 SER A CA 1
ATOM 1715 C C . SER A 1 219 ? 17.852 -1.240 -27.699 1.00 96.31 219 SER A C 1
ATOM 1717 O O . SER A 1 219 ? 18.733 -2.085 -27.527 1.00 96.31 219 SER A O 1
ATOM 1719 N N . LEU A 1 220 ? 17.093 -1.239 -28.794 1.00 95.50 220 LEU A N 1
ATOM 1720 C CA . LEU A 1 220 ? 17.143 -2.197 -29.901 1.00 95.50 220 LEU A CA 1
ATOM 1721 C C . LEU A 1 220 ? 18.501 -2.165 -30.583 1.00 95.50 220 LEU A C 1
ATOM 1723 O O . LEU A 1 220 ? 19.094 -3.218 -30.810 1.00 95.50 220 LEU A O 1
ATOM 1727 N N . ALA A 1 221 ? 19.034 -0.970 -30.846 1.00 93.94 221 ALA A N 1
ATOM 1728 C CA . ALA A 1 221 ? 20.373 -0.819 -31.408 1.00 93.94 221 ALA A CA 1
ATOM 1729 C C . ALA A 1 221 ? 21.430 -1.463 -30.492 1.00 93.94 221 ALA A C 1
ATOM 1731 O O . ALA A 1 221 ? 22.308 -2.188 -30.962 1.00 93.94 221 ALA A O 1
ATOM 1732 N N . SER A 1 222 ? 21.309 -1.283 -29.172 1.00 95.38 222 SER A N 1
ATOM 1733 C CA . SER A 1 222 ? 22.218 -1.906 -28.204 1.00 95.38 222 SER A CA 1
ATOM 1734 C C . SER A 1 222 ? 22.081 -3.434 -28.140 1.00 95.38 222 SER A C 1
ATOM 1736 O O . SER A 1 222 ? 23.087 -4.136 -28.017 1.00 95.38 222 SER A O 1
ATOM 1738 N N . LEU A 1 223 ? 20.858 -3.966 -28.260 1.00 93.81 223 LEU A N 1
ATOM 1739 C CA . LEU A 1 223 ? 20.601 -5.407 -28.324 1.00 93.81 223 LEU A CA 1
ATOM 1740 C C . LEU A 1 223 ? 21.164 -6.011 -29.613 1.00 93.81 223 LEU A C 1
ATOM 1742 O O . LEU A 1 223 ? 21.798 -7.063 -29.561 1.00 93.81 223 LEU A O 1
ATOM 1746 N N . THR A 1 224 ? 20.996 -5.314 -30.737 1.00 91.44 224 THR A N 1
ATOM 1747 C CA . THR A 1 224 ? 21.535 -5.695 -32.048 1.00 91.44 224 THR A CA 1
ATOM 1748 C C . THR A 1 224 ? 23.061 -5.748 -32.003 1.00 91.44 224 THR A C 1
ATOM 1750 O O . THR A 1 224 ? 23.655 -6.769 -32.339 1.00 91.44 224 THR A O 1
ATOM 1753 N N . ALA A 1 225 ? 23.709 -4.697 -31.488 1.00 91.31 225 ALA A N 1
ATOM 1754 C CA . ALA A 1 225 ? 25.163 -4.653 -31.330 1.00 91.31 225 ALA A CA 1
ATOM 1755 C C . ALA A 1 225 ? 25.680 -5.779 -30.419 1.00 91.31 225 ALA A C 1
ATOM 1757 O O . ALA A 1 225 ? 26.671 -6.438 -30.732 1.00 91.31 225 ALA A O 1
ATOM 1758 N N . ARG A 1 226 ? 24.981 -6.047 -29.307 1.00 92.00 226 ARG A N 1
ATOM 1759 C CA . ARG A 1 226 ? 25.302 -7.162 -28.407 1.00 92.00 226 ARG A CA 1
ATOM 1760 C C . ARG A 1 226 ? 25.153 -8.519 -29.095 1.00 92.00 226 ARG A C 1
ATOM 1762 O O . ARG A 1 226 ? 25.983 -9.393 -28.854 1.00 92.00 226 ARG A O 1
ATOM 1769 N N . TYR A 1 227 ? 24.114 -8.713 -29.908 1.00 89.38 227 TYR A N 1
ATOM 1770 C CA . TYR A 1 227 ? 23.906 -9.944 -30.670 1.00 89.38 227 TYR A CA 1
ATOM 1771 C C . TYR A 1 227 ? 25.042 -10.169 -31.671 1.00 89.38 227 TYR A C 1
ATOM 1773 O O . TYR A 1 227 ? 25.670 -11.224 -31.627 1.00 89.38 227 TYR A O 1
ATOM 1781 N N . LEU A 1 228 ? 25.374 -9.160 -32.483 1.00 89.19 228 LEU A N 1
ATOM 1782 C CA . LEU A 1 228 ? 26.469 -9.231 -33.456 1.00 89.19 228 LEU A CA 1
ATOM 1783 C C . LEU A 1 228 ? 27.814 -9.541 -32.780 1.00 89.19 228 LEU A C 1
ATOM 1785 O O . LEU A 1 228 ? 28.491 -10.483 -33.178 1.00 89.19 228 LEU A O 1
ATOM 1789 N N . ALA A 1 229 ? 28.146 -8.848 -31.686 1.00 88.69 229 ALA A N 1
ATOM 1790 C CA . ALA A 1 229 ? 29.352 -9.138 -30.904 1.00 88.69 229 ALA A CA 1
ATOM 1791 C C . ALA A 1 229 ? 29.335 -10.542 -30.268 1.00 88.69 229 ALA A C 1
ATOM 1793 O O . ALA A 1 229 ? 30.380 -11.139 -30.031 1.00 88.69 229 ALA A O 1
ATOM 1794 N N . SER A 1 230 ? 28.152 -11.095 -29.974 1.00 88.31 230 SER A N 1
ATOM 1795 C CA . SER A 1 230 ? 28.025 -12.458 -29.455 1.00 88.31 230 SER A CA 1
ATOM 1796 C C . SER A 1 230 ? 28.299 -13.524 -30.517 1.00 88.31 230 SER A C 1
ATOM 1798 O O . SER A 1 230 ? 28.758 -14.609 -30.154 1.00 88.31 230 SER A O 1
ATOM 1800 N N . LEU A 1 231 ? 28.038 -13.233 -31.796 1.00 87.00 231 LEU A N 1
ATOM 1801 C CA . LEU A 1 231 ? 28.360 -14.127 -32.913 1.00 87.00 231 LEU A CA 1
ATOM 1802 C C . LEU A 1 231 ? 29.873 -14.231 -33.142 1.00 87.00 231 LEU A C 1
ATOM 1804 O O . LEU A 1 231 ? 30.350 -15.305 -33.487 1.00 87.00 231 LEU A O 1
ATOM 1808 N N . SER A 1 232 ? 30.623 -13.160 -32.872 1.00 85.12 232 SER A N 1
ATOM 1809 C CA . SER A 1 232 ? 32.085 -13.093 -33.009 1.00 85.12 232 SER A CA 1
ATOM 1810 C C . SER A 1 232 ? 32.828 -13.144 -31.665 1.00 85.12 232 SER A C 1
ATOM 1812 O O . SER A 1 232 ? 33.923 -12.608 -31.537 1.00 85.12 232 SER A O 1
ATOM 1814 N N . ARG A 1 233 ? 32.224 -13.731 -30.620 1.00 81.44 233 ARG A N 1
ATOM 1815 C CA . ARG A 1 233 ? 32.769 -13.702 -29.243 1.00 81.44 233 ARG A CA 1
ATOM 1816 C C . ARG A 1 233 ? 33.996 -14.586 -29.014 1.00 81.44 233 ARG A C 1
ATOM 1818 O O . ARG A 1 233 ? 34.578 -14.531 -27.936 1.00 81.44 233 ARG A O 1
ATOM 1825 N N . PHE A 1 234 ? 34.317 -15.443 -29.973 1.00 81.12 234 PHE A N 1
ATOM 1826 C CA . PHE A 1 234 ? 35.510 -16.273 -29.970 1.00 81.12 234 PHE A CA 1
ATOM 1827 C C . PHE A 1 234 ? 36.366 -15.812 -31.139 1.00 81.12 234 PHE A C 1
ATOM 1829 O O . PHE A 1 234 ? 35.913 -15.883 -32.281 1.00 81.12 234 PHE A O 1
ATOM 1836 N N . ASP A 1 235 ? 37.551 -15.300 -30.830 1.00 70.25 235 ASP A N 1
ATOM 1837 C CA . ASP A 1 235 ? 38.523 -14.845 -31.820 1.00 70.25 235 ASP A CA 1
ATOM 1838 C C . ASP A 1 235 ? 39.809 -15.664 -31.670 1.00 70.25 235 ASP A C 1
ATOM 1840 O O . ASP A 1 235 ? 40.228 -15.964 -30.548 1.00 70.25 235 ASP A O 1
ATOM 1844 N N . GLU A 1 236 ? 40.423 -16.059 -32.781 1.00 68.19 236 GLU A N 1
ATOM 1845 C CA . GLU A 1 236 ? 41.671 -16.822 -32.762 1.00 68.19 236 GLU A CA 1
ATOM 1846 C C . GLU A 1 236 ? 42.856 -15.860 -32.730 1.00 68.19 236 GLU A C 1
ATOM 1848 O O . GLU A 1 236 ? 43.253 -15.283 -33.741 1.00 68.19 236 GLU A O 1
ATOM 1853 N N . MET A 1 237 ? 43.464 -15.712 -31.553 1.00 61.59 237 MET A N 1
ATOM 1854 C CA . MET A 1 237 ? 44.660 -14.897 -31.376 1.00 61.59 237 MET A CA 1
ATOM 1855 C C . MET A 1 237 ? 45.838 -15.808 -31.023 1.00 61.59 237 MET A C 1
ATOM 1857 O O . MET A 1 237 ? 45.819 -16.502 -30.009 1.00 61.59 237 MET A O 1
ATOM 1861 N N . HIS A 1 238 ? 46.869 -15.833 -31.874 1.00 61.50 238 HIS A N 1
ATOM 1862 C CA . HIS A 1 238 ? 48.092 -16.632 -31.679 1.00 61.50 238 HIS A CA 1
ATOM 1863 C C . HIS A 1 238 ? 47.855 -18.134 -31.405 1.00 61.50 238 HIS A C 1
ATOM 1865 O O . HIS A 1 238 ? 48.552 -18.739 -30.593 1.00 61.50 238 HIS A O 1
ATOM 1871 N N . GLY A 1 239 ? 46.877 -18.748 -32.080 1.00 64.06 239 GLY A N 1
ATOM 1872 C CA . GLY A 1 239 ? 46.570 -20.177 -31.921 1.00 64.06 239 GLY A CA 1
ATOM 1873 C C . GLY A 1 239 ? 45.775 -20.527 -30.656 1.00 64.06 239 GLY A C 1
ATOM 1874 O O . GLY A 1 239 ? 45.623 -21.708 -30.350 1.00 64.06 239 GLY A O 1
ATOM 1875 N N . ALA A 1 240 ? 45.254 -19.529 -29.932 1.00 61.16 240 ALA A N 1
ATOM 1876 C CA . ALA A 1 240 ? 44.343 -19.709 -28.807 1.00 61.16 240 ALA A CA 1
ATOM 1877 C C . ALA A 1 240 ? 43.023 -18.955 -29.048 1.00 61.16 240 ALA A C 1
ATOM 1879 O O . ALA A 1 240 ? 43.019 -17.797 -29.465 1.00 61.16 240 ALA A O 1
ATOM 1880 N N . SER A 1 241 ? 41.892 -19.605 -28.757 1.00 70.88 241 SER A N 1
ATOM 1881 C CA . SER A 1 241 ? 40.571 -18.969 -28.798 1.00 70.88 241 SER A CA 1
ATOM 1882 C C . SER A 1 241 ? 40.409 -18.033 -27.598 1.00 70.88 241 SER A C 1
ATOM 1884 O O . SER A 1 241 ? 40.278 -18.487 -26.459 1.00 70.88 241 SER A O 1
ATOM 1886 N N . VAL A 1 242 ? 40.377 -16.725 -27.844 1.00 72.06 242 VAL A N 1
ATOM 1887 C CA . VAL A 1 242 ? 40.144 -15.700 -26.823 1.00 72.06 242 VAL A CA 1
ATOM 1888 C C . VAL A 1 242 ? 38.652 -15.382 -26.759 1.00 72.06 242 VAL A C 1
ATOM 1890 O O . VAL A 1 242 ? 38.029 -15.010 -27.753 1.00 72.06 242 VAL A O 1
ATOM 1893 N N . PHE A 1 243 ? 38.067 -15.516 -25.567 1.00 78.56 243 PHE A N 1
ATOM 1894 C CA . PHE A 1 243 ? 36.679 -15.139 -25.316 1.00 78.56 243 PHE A CA 1
ATOM 1895 C C . PHE A 1 243 ? 36.559 -13.629 -25.077 1.00 78.56 243 PHE A C 1
ATOM 1897 O O . PHE A 1 243 ? 37.099 -13.101 -24.103 1.00 78.56 243 PHE A O 1
ATOM 1904 N N . GLN A 1 244 ? 35.794 -12.941 -25.922 1.00 79.75 244 GLN A N 1
ATOM 1905 C CA . GLN A 1 244 ? 35.435 -11.538 -25.741 1.00 79.75 244 GLN A CA 1
ATOM 1906 C C . GLN A 1 244 ? 34.012 -11.416 -25.196 1.00 79.75 244 GLN A C 1
ATOM 1908 O O . GLN A 1 244 ? 33.045 -11.910 -25.779 1.00 79.75 244 GLN A O 1
ATOM 1913 N N . GLN A 1 245 ? 33.862 -10.729 -24.063 1.00 83.44 245 GLN A N 1
ATOM 1914 C CA . GLN A 1 245 ? 32.555 -10.525 -23.449 1.00 83.44 245 GLN A CA 1
ATOM 1915 C C . GLN A 1 245 ? 31.733 -9.494 -24.252 1.00 83.44 245 GLN A C 1
ATOM 1917 O O . GLN A 1 245 ? 32.148 -8.338 -24.345 1.00 83.44 245 GLN A O 1
ATOM 1922 N N . PRO A 1 246 ? 30.537 -9.847 -24.771 1.00 87.06 246 PRO A N 1
ATOM 1923 C CA . PRO A 1 246 ? 29.709 -8.899 -25.515 1.00 87.06 246 PRO A CA 1
ATOM 1924 C C . PRO A 1 246 ? 29.263 -7.705 -24.652 1.00 87.06 246 PRO A C 1
ATOM 1926 O O . PRO A 1 246 ? 28.986 -7.883 -23.454 1.00 87.06 246 PRO A O 1
ATOM 1929 N N . PRO A 1 247 ? 29.102 -6.504 -25.242 1.00 89.38 247 PRO A N 1
ATOM 1930 C CA . PRO A 1 247 ? 28.706 -5.304 -24.512 1.00 89.38 247 PRO A CA 1
ATOM 1931 C C . PRO A 1 247 ? 27.351 -5.487 -23.820 1.00 89.38 247 PRO A C 1
ATOM 1933 O O . PRO A 1 247 ? 26.470 -6.221 -24.282 1.00 89.38 247 PRO A O 1
ATOM 1936 N N . LYS A 1 248 ? 27.163 -4.823 -22.674 1.00 89.75 248 LYS A N 1
ATOM 1937 C CA . LYS A 1 248 ? 25.871 -4.810 -21.971 1.00 89.75 248 LYS A CA 1
ATOM 1938 C C . LYS A 1 248 ? 24.822 -4.078 -22.814 1.00 89.75 248 LYS A C 1
ATOM 1940 O O . LYS A 1 248 ? 25.124 -3.053 -23.420 1.00 89.75 248 LYS A O 1
ATOM 1945 N N . ALA A 1 249 ? 23.602 -4.613 -22.834 1.00 91.75 249 ALA A N 1
ATOM 1946 C CA . ALA A 1 249 ? 22.460 -3.913 -23.413 1.00 91.75 249 ALA A CA 1
ATOM 1947 C C . ALA A 1 249 ? 22.176 -2.633 -22.612 1.00 91.75 249 ALA A C 1
ATOM 1949 O O . ALA A 1 249 ? 22.438 -2.588 -21.406 1.00 91.75 249 ALA A O 1
ATOM 1950 N N . ARG A 1 250 ? 21.671 -1.603 -23.288 1.00 95.12 250 ARG A N 1
ATOM 1951 C CA . ARG A 1 250 ? 21.357 -0.299 -22.703 1.00 95.12 250 ARG A CA 1
ATOM 1952 C C . ARG A 1 250 ? 19.848 -0.179 -22.538 1.00 95.12 250 ARG A C 1
ATOM 1954 O O . ARG A 1 250 ? 19.118 -0.399 -23.494 1.00 95.12 250 ARG A O 1
ATOM 1961 N N . PHE A 1 251 ? 19.430 0.179 -21.332 1.00 94.81 251 PHE A N 1
ATOM 1962 C CA . PHE A 1 251 ? 18.045 0.430 -20.948 1.00 94.81 251 PHE A CA 1
ATOM 1963 C C . PHE A 1 251 ? 18.012 1.590 -19.952 1.00 94.81 251 PHE A C 1
ATOM 1965 O O . PHE A 1 251 ? 18.997 1.825 -19.239 1.00 94.81 251 PHE A O 1
ATOM 1972 N N . ALA A 1 252 ? 16.891 2.304 -19.886 1.00 92.38 252 ALA A N 1
ATOM 1973 C CA . ALA A 1 252 ? 16.673 3.314 -18.860 1.00 92.38 252 ALA A CA 1
ATOM 1974 C C . ALA A 1 252 ? 16.306 2.645 -17.532 1.00 92.38 252 ALA A C 1
ATOM 1976 O O . ALA A 1 252 ? 15.501 1.718 -17.494 1.00 92.38 252 ALA A O 1
ATOM 1977 N N . ARG A 1 253 ? 16.861 3.143 -16.426 1.00 90.06 253 ARG A N 1
ATOM 1978 C CA . ARG A 1 253 ? 16.469 2.713 -15.079 1.00 90.06 253 ARG A CA 1
ATOM 1979 C C . ARG A 1 253 ? 15.320 3.580 -14.594 1.00 90.06 253 ARG A C 1
ATOM 1981 O O . ARG A 1 253 ? 15.521 4.771 -14.361 1.00 90.06 253 ARG A O 1
ATOM 1988 N N . VAL A 1 254 ? 14.149 2.980 -14.419 1.00 88.12 254 VAL A N 1
ATOM 1989 C CA . VAL A 1 254 ? 12.930 3.680 -14.004 1.00 88.12 254 VAL A CA 1
ATOM 1990 C C . VAL A 1 254 ? 12.498 3.177 -12.635 1.00 88.12 254 VAL A C 1
ATOM 1992 O O . VAL A 1 254 ? 12.445 1.972 -12.386 1.00 88.12 254 VAL A O 1
ATOM 1995 N N . SER A 1 255 ? 12.206 4.105 -11.727 1.00 87.50 255 SER A N 1
ATOM 1996 C CA . SER A 1 255 ? 11.646 3.771 -10.419 1.00 87.50 255 SER A CA 1
ATOM 1997 C C . SER A 1 255 ? 10.162 3.442 -10.580 1.00 87.50 255 SER A C 1
ATOM 1999 O O . SER A 1 255 ? 9.436 4.184 -11.226 1.00 87.50 255 SER A O 1
ATOM 2001 N N . TYR A 1 256 ? 9.694 2.370 -9.960 1.00 87.31 256 TYR A N 1
ATOM 2002 C CA . TYR A 1 256 ? 8.288 1.998 -9.855 1.00 87.31 256 TYR A CA 1
ATOM 2003 C C . TYR A 1 256 ? 7.855 2.012 -8.396 1.00 87.31 256 TYR A C 1
ATOM 2005 O O . TYR A 1 256 ? 8.638 1.664 -7.508 1.00 87.31 256 TYR A O 1
ATOM 2013 N N . ASP A 1 257 ? 6.602 2.394 -8.160 1.00 82.50 257 ASP A N 1
ATOM 2014 C CA . ASP A 1 257 ? 5.977 2.422 -6.831 1.00 82.50 257 ASP A CA 1
ATOM 2015 C C . ASP A 1 257 ? 6.770 3.259 -5.818 1.00 82.50 257 ASP A C 1
ATOM 2017 O O . ASP A 1 257 ? 6.815 2.948 -4.625 1.00 82.50 257 ASP A O 1
ATOM 2021 N N . ALA A 1 258 ? 7.447 4.309 -6.293 1.00 79.75 258 ALA A N 1
ATOM 2022 C CA . ALA A 1 258 ? 8.157 5.211 -5.408 1.00 79.75 258 ALA A CA 1
ATOM 2023 C C . ALA A 1 258 ? 7.158 5.889 -4.472 1.00 79.75 258 ALA A C 1
ATOM 2025 O O . ALA A 1 258 ? 6.113 6.384 -4.902 1.00 79.75 258 ALA A O 1
ATOM 2026 N N . SER A 1 259 ? 7.500 5.952 -3.187 1.00 78.38 259 SER A N 1
ATOM 2027 C CA . SER A 1 259 ? 6.724 6.761 -2.254 1.00 78.38 259 SER A CA 1
ATOM 2028 C C . SER A 1 259 ? 6.801 8.230 -2.684 1.00 78.38 259 SER A C 1
ATOM 2030 O O . SER A 1 259 ? 7.912 8.709 -2.938 1.00 78.38 259 SER A O 1
ATOM 2032 N N . PRO A 1 260 ? 5.664 8.943 -2.758 1.00 82.50 260 PRO A N 1
ATOM 2033 C CA . PRO A 1 260 ? 5.654 10.382 -2.975 1.00 82.50 260 PRO A CA 1
ATOM 2034 C C . PRO A 1 260 ? 6.578 11.076 -1.961 1.00 82.50 260 PRO A C 1
ATOM 2036 O O . PRO A 1 260 ? 6.476 10.782 -0.764 1.00 82.50 260 PRO A O 1
ATOM 2039 N N . PRO A 1 261 ? 7.508 11.948 -2.390 1.00 86.94 261 PRO A N 1
ATOM 2040 C CA . PRO A 1 261 ? 8.266 12.754 -1.448 1.00 86.94 261 PRO A CA 1
ATOM 2041 C C . PRO A 1 261 ? 7.313 13.648 -0.658 1.00 86.94 261 PRO A C 1
ATOM 2043 O O . PRO A 1 261 ? 6.378 14.237 -1.206 1.00 86.94 261 PRO A O 1
ATOM 2046 N N . TRP A 1 262 ? 7.574 13.768 0.637 1.00 92.06 262 TRP A N 1
ATOM 2047 C CA . TRP A 1 262 ? 6.792 14.614 1.522 1.00 92.06 262 TRP A CA 1
ATOM 2048 C C . TRP A 1 262 ? 7.683 15.346 2.520 1.00 92.06 262 TRP A C 1
ATOM 2050 O O . TRP A 1 262 ? 8.764 14.875 2.875 1.00 92.06 262 TRP A O 1
ATOM 2060 N N . ALA A 1 263 ? 7.201 16.490 2.995 1.00 94.62 263 ALA A N 1
ATOM 2061 C CA . ALA A 1 263 ? 7.802 17.244 4.084 1.00 94.62 263 ALA A CA 1
ATOM 2062 C C . ALA A 1 263 ? 6.717 17.694 5.065 1.00 94.62 263 ALA A C 1
ATOM 2064 O O . ALA A 1 263 ? 5.594 18.024 4.678 1.00 94.62 263 ALA A O 1
ATOM 2065 N N . LEU A 1 264 ? 7.051 17.677 6.353 1.00 97.00 264 LEU A N 1
ATOM 2066 C CA . LEU A 1 264 ? 6.171 18.119 7.425 1.00 97.00 264 LEU A CA 1
ATOM 2067 C C . LEU A 1 264 ? 6.561 19.533 7.845 1.00 97.00 264 LEU A C 1
ATOM 2069 O O . LEU A 1 264 ? 7.739 19.802 8.065 1.00 97.00 264 LEU A O 1
ATOM 2073 N N . PHE A 1 265 ? 5.575 20.408 8.002 1.00 97.44 265 PHE A N 1
ATOM 2074 C CA . PHE A 1 265 ? 5.778 21.770 8.478 1.00 97.44 265 PHE A CA 1
ATOM 2075 C C . PHE A 1 265 ? 4.946 22.022 9.727 1.00 97.44 265 PHE A C 1
ATOM 2077 O O . PHE A 1 265 ? 3.770 21.668 9.783 1.00 97.44 265 PHE A O 1
ATOM 2084 N N . GLU A 1 266 ? 5.551 22.637 10.731 1.00 96.44 266 GLU A N 1
ATOM 2085 C CA . GLU A 1 266 ? 4.901 23.053 11.964 1.00 96.44 266 GLU A CA 1
ATOM 2086 C C . GLU A 1 266 ? 4.465 24.510 11.869 1.00 96.44 266 GLU A C 1
ATOM 2088 O O . GLU A 1 266 ? 5.210 25.361 11.389 1.00 96.44 266 GLU A O 1
ATOM 2093 N N . LEU A 1 267 ? 3.264 24.796 12.365 1.00 94.81 267 LEU A N 1
ATOM 2094 C CA . LEU A 1 267 ? 2.765 26.152 12.533 1.00 94.81 267 LEU A CA 1
ATOM 2095 C C . LEU A 1 267 ? 3.307 26.698 13.853 1.00 94.81 267 LEU A C 1
ATOM 2097 O O . LEU A 1 267 ? 2.921 26.238 14.932 1.00 94.81 267 LEU A O 1
ATOM 2101 N N . ARG A 1 268 ? 4.205 27.678 13.776 1.00 94.12 268 ARG A N 1
ATOM 2102 C CA . ARG A 1 268 ? 4.833 28.323 14.936 1.00 94.12 268 ARG A CA 1
ATOM 2103 C C . ARG A 1 268 ? 4.498 29.815 14.945 1.00 94.12 268 ARG A C 1
ATOM 2105 O O . ARG A 1 268 ? 4.413 30.407 13.878 1.00 94.12 268 ARG A O 1
ATOM 2112 N N . PRO A 1 269 ? 4.278 30.459 16.098 1.00 92.25 269 PRO A N 1
ATOM 2113 C CA . PRO A 1 269 ? 4.191 31.913 16.145 1.00 92.25 269 PRO A CA 1
ATOM 2114 C C . PRO A 1 269 ? 5.599 32.518 15.950 1.00 92.25 269 PRO A C 1
ATOM 2116 O O . PRO A 1 269 ? 6.529 32.054 16.615 1.00 92.25 269 PRO A O 1
ATOM 2119 N N . PRO A 1 270 ? 5.778 33.567 15.119 1.00 88.81 270 PRO A N 1
ATOM 2120 C CA . PRO A 1 270 ? 7.100 34.148 14.837 1.00 88.81 270 PRO A CA 1
ATOM 2121 C C . PRO A 1 270 ? 7.868 34.583 16.095 1.00 88.81 270 PRO A C 1
ATOM 2123 O O . PRO A 1 270 ? 9.080 34.424 16.186 1.00 88.81 270 PRO A O 1
ATOM 2126 N N . ALA A 1 271 ? 7.147 35.075 17.107 1.00 87.00 271 ALA A N 1
ATOM 2127 C CA . ALA A 1 271 ? 7.724 35.550 18.363 1.00 87.00 271 ALA A CA 1
ATOM 2128 C C . ALA A 1 271 ? 7.999 34.444 19.406 1.00 87.00 271 ALA A C 1
ATOM 2130 O O . ALA A 1 271 ? 8.618 34.724 20.430 1.00 87.00 271 ALA A O 1
ATOM 2131 N N . ALA A 1 272 ? 7.527 33.206 19.204 1.00 84.62 272 ALA A N 1
ATOM 2132 C CA . ALA A 1 272 ? 7.630 32.141 20.208 1.00 84.62 272 ALA A CA 1
ATOM 2133 C C . ALA A 1 272 ? 7.748 30.741 19.579 1.00 84.62 272 ALA A C 1
ATOM 2135 O O . ALA A 1 272 ? 6.876 29.882 19.725 1.00 84.62 272 ALA A O 1
ATOM 2136 N N . MET A 1 273 ? 8.888 30.486 18.933 1.00 83.62 273 MET A N 1
ATOM 2137 C CA . MET A 1 273 ? 9.182 29.249 18.192 1.00 83.62 273 MET A CA 1
ATOM 2138 C C . MET A 1 273 ? 9.084 27.957 19.020 1.00 83.62 273 MET A C 1
ATOM 2140 O O . MET A 1 273 ? 8.919 26.882 18.452 1.00 83.62 273 MET A O 1
ATOM 2144 N N . GLY A 1 274 ? 9.139 28.037 20.355 1.00 81.50 274 GLY A N 1
ATOM 2145 C CA . GLY A 1 274 ? 8.964 26.891 21.255 1.00 81.50 274 GLY A CA 1
ATOM 2146 C C . GLY A 1 274 ? 7.519 26.390 21.387 1.00 81.50 274 GLY A C 1
ATOM 2147 O O . GLY A 1 274 ? 7.310 25.253 21.804 1.00 81.50 274 GLY A O 1
ATOM 2148 N N . VAL A 1 275 ? 6.519 27.183 20.986 1.00 87.25 275 VAL A N 1
ATOM 2149 C CA . VAL A 1 275 ? 5.086 26.857 21.116 1.00 87.25 275 VAL A CA 1
ATOM 2150 C C . VAL A 1 275 ? 4.460 26.651 19.733 1.00 87.25 275 VAL A C 1
ATOM 2152 O O . VAL A 1 275 ? 4.982 27.128 18.731 1.00 87.25 275 VAL A O 1
ATOM 2155 N N . PHE A 1 276 ? 3.355 25.910 19.655 1.00 88.19 276 PHE A N 1
ATOM 2156 C CA . PHE A 1 276 ? 2.594 25.737 18.416 1.00 88.19 276 PHE A CA 1
ATOM 2157 C C . PHE A 1 276 ? 1.520 26.810 18.259 1.00 88.19 276 PHE A C 1
ATOM 2159 O O . PHE A 1 276 ? 0.810 27.122 19.214 1.00 88.19 276 PHE A O 1
ATOM 2166 N N . SER A 1 277 ? 1.331 27.281 17.029 1.00 87.88 277 SER A N 1
ATOM 2167 C CA . SER A 1 277 ? 0.106 27.967 16.633 1.00 87.88 277 SER A CA 1
ATOM 2168 C C . SER A 1 277 ? -0.965 26.916 16.330 1.00 87.88 277 SER A C 1
ATOM 2170 O O . SER A 1 277 ? -0.737 25.981 15.559 1.00 87.88 277 SER A O 1
ATOM 2172 N N . ALA A 1 278 ? -2.114 27.024 16.994 1.00 90.69 278 ALA A N 1
ATOM 2173 C CA . ALA A 1 278 ? -3.213 26.077 16.867 1.00 90.69 278 ALA A CA 1
ATOM 2174 C C . ALA A 1 278 ? -4.323 26.681 16.004 1.00 90.69 278 ALA A C 1
ATOM 2176 O O . ALA A 1 278 ? -4.840 27.754 16.301 1.00 90.69 278 ALA A O 1
ATOM 2177 N N . THR A 1 279 ? -4.708 25.971 14.948 1.00 93.50 279 THR A N 1
ATOM 2178 C CA . THR A 1 279 ? -5.861 26.314 14.109 1.00 93.50 279 THR A CA 1
ATOM 2179 C C . THR A 1 279 ? -7.007 25.353 14.404 1.00 93.50 279 THR A C 1
ATOM 2181 O O . THR A 1 279 ? -6.788 24.150 14.565 1.00 93.50 279 THR A O 1
ATOM 2184 N N . ALA A 1 280 ? -8.236 25.864 14.494 1.00 94.50 280 ALA A N 1
ATOM 2185 C CA . ALA A 1 280 ? -9.414 25.030 14.713 1.00 94.50 280 ALA A CA 1
ATOM 2186 C C . ALA A 1 280 ? -9.557 23.977 13.602 1.00 94.50 280 ALA A C 1
ATOM 2188 O O . ALA A 1 280 ? -9.318 24.265 12.429 1.00 94.50 280 ALA A O 1
ATOM 2189 N N . LEU A 1 281 ? -9.982 22.763 13.965 1.00 94.94 281 LEU A N 1
ATOM 2190 C CA . LEU A 1 281 ? -10.136 21.656 13.015 1.00 94.94 281 LEU A CA 1
ATOM 2191 C C . LEU A 1 281 ? -11.086 22.008 11.855 1.00 94.94 281 LEU A C 1
ATOM 2193 O O . LEU A 1 281 ? -10.825 21.656 10.707 1.00 94.94 281 LEU A O 1
ATOM 2197 N N . THR A 1 282 ? -12.159 22.747 12.145 1.00 95.81 282 THR A N 1
ATOM 2198 C CA . THR A 1 282 ? -13.154 23.200 11.160 1.00 95.81 282 THR A CA 1
ATOM 2199 C C . THR A 1 282 ? -12.597 24.207 10.155 1.00 95.81 282 THR A C 1
ATOM 2201 O O . THR A 1 282 ? -13.135 24.314 9.059 1.00 95.81 282 THR A O 1
ATOM 2204 N N . SER A 1 283 ? -11.490 24.886 10.475 1.00 95.81 283 SER A N 1
ATOM 2205 C CA . SER A 1 283 ? -10.830 25.862 9.598 1.00 95.81 283 SER A CA 1
ATOM 2206 C C . SER A 1 283 ? -9.773 25.245 8.667 1.00 95.81 283 SER A C 1
ATOM 2208 O O . SER A 1 283 ? -8.946 25.963 8.103 1.00 95.81 283 SER A O 1
ATOM 2210 N N . THR A 1 284 ? -9.758 23.912 8.515 1.00 96.44 284 THR A N 1
ATOM 2211 C CA . THR A 1 284 ? -8.760 23.180 7.708 1.00 96.44 284 THR A CA 1
ATOM 2212 C C . THR A 1 284 ? -8.705 23.640 6.247 1.00 96.44 284 THR A C 1
ATOM 2214 O O . THR A 1 284 ? -7.620 23.769 5.675 1.00 96.44 284 THR A O 1
ATOM 2217 N N . VAL A 1 285 ? -9.863 23.950 5.651 1.00 96.56 285 VAL A N 1
ATOM 2218 C CA . VAL A 1 285 ? -9.954 24.396 4.254 1.00 96.56 285 VAL A CA 1
ATOM 2219 C C . VAL A 1 285 ? -9.357 25.786 4.108 1.00 96.56 285 VAL A C 1
ATOM 2221 O O . VAL A 1 285 ? -8.473 25.973 3.279 1.00 96.56 285 VAL A O 1
ATOM 2224 N N . GLN A 1 286 ? -9.775 26.730 4.955 1.00 96.12 286 GLN A N 1
ATOM 2225 C CA . GLN A 1 286 ? -9.272 28.102 4.934 1.00 96.12 286 GLN A CA 1
ATOM 2226 C C . GLN A 1 286 ? -7.759 28.131 5.148 1.00 96.12 286 GLN A C 1
ATOM 2228 O O . GLN A 1 286 ? -7.052 28.779 4.388 1.00 96.12 286 GLN A O 1
ATOM 2233 N N . LEU A 1 287 ? -7.249 27.374 6.128 1.00 96.12 287 LEU A N 1
ATOM 2234 C CA . LEU A 1 287 ? -5.809 27.263 6.364 1.00 96.12 287 LEU A CA 1
ATOM 2235 C C . LEU A 1 287 ? -5.081 26.734 5.124 1.00 96.12 287 LEU A C 1
ATOM 2237 O O . LEU A 1 287 ? -4.050 27.279 4.738 1.00 96.12 287 LEU A O 1
ATOM 2241 N N . THR A 1 288 ? -5.618 25.685 4.497 1.00 96.38 288 THR A N 1
ATOM 2242 C CA . THR A 1 288 ? -5.025 25.104 3.290 1.00 96.38 288 THR A CA 1
ATOM 2243 C C . THR A 1 288 ? -4.984 26.118 2.153 1.00 96.38 288 THR A C 1
ATOM 2245 O O . THR A 1 288 ? -3.962 26.234 1.486 1.00 96.38 288 THR A O 1
ATOM 2248 N N . GLU A 1 289 ? -6.063 26.872 1.937 1.00 95.44 289 GLU A N 1
ATOM 2249 C CA . GLU A 1 289 ? -6.122 27.909 0.906 1.00 95.44 289 GLU A CA 1
ATOM 2250 C C . GLU A 1 289 ? -5.149 29.055 1.190 1.00 95.44 289 GLU A C 1
ATOM 2252 O O . GLU A 1 289 ? -4.403 29.430 0.290 1.00 95.44 289 GLU A O 1
ATOM 2257 N N . THR A 1 290 ? -5.075 29.550 2.429 1.00 95.38 290 THR A N 1
ATOM 2258 C CA . THR A 1 290 ? -4.115 30.593 2.821 1.00 95.38 290 THR A CA 1
ATOM 2259 C C . THR A 1 290 ? -2.675 30.159 2.564 1.00 95.38 290 THR A C 1
ATOM 2261 O O . THR A 1 290 ? -1.916 30.897 1.940 1.00 95.38 290 THR A O 1
ATOM 2264 N N . VAL A 1 291 ? -2.300 28.950 2.996 1.00 96.06 291 VAL A N 1
ATOM 2265 C CA . VAL A 1 291 ? -0.953 28.411 2.762 1.00 96.06 291 VAL A CA 1
ATOM 2266 C C . VAL A 1 291 ? -0.693 28.241 1.264 1.00 96.06 291 VAL A C 1
ATOM 2268 O O . VAL A 1 291 ? 0.369 28.615 0.778 1.00 96.06 291 VAL A O 1
ATOM 2271 N N . ARG A 1 292 ? -1.665 27.708 0.518 1.00 95.31 292 ARG A N 1
ATOM 2272 C CA . ARG A 1 292 ? -1.556 27.466 -0.925 1.00 95.31 292 ARG A CA 1
ATOM 2273 C C . ARG A 1 292 ? -1.298 28.745 -1.716 1.00 95.31 292 ARG A C 1
ATOM 2275 O O . ARG A 1 292 ? -0.439 28.730 -2.591 1.00 95.31 292 ARG A O 1
ATOM 2282 N N . GLU A 1 293 ? -2.045 29.813 -1.440 1.00 94.38 293 GLU A N 1
ATOM 2283 C CA . GLU A 1 293 ? -1.858 31.086 -2.145 1.00 94.38 293 GLU A CA 1
ATOM 2284 C C . GLU A 1 293 ? -0.527 31.742 -1.761 1.00 94.38 293 GLU A C 1
ATOM 2286 O O . GLU A 1 293 ? 0.235 32.099 -2.650 1.00 94.38 293 GLU A O 1
ATOM 2291 N N . ALA A 1 294 ? -0.172 31.771 -0.472 1.00 95.56 294 ALA A N 1
ATOM 2292 C CA . ALA A 1 294 ? 1.099 32.348 -0.026 1.00 95.56 294 ALA A CA 1
ATOM 2293 C C . ALA A 1 294 ? 2.331 31.618 -0.605 1.00 95.56 294 ALA A C 1
ATOM 2295 O O . ALA A 1 294 ? 3.326 32.248 -0.959 1.00 95.56 294 ALA A O 1
ATOM 2296 N N . VAL A 1 295 ? 2.267 30.288 -0.744 1.00 96.00 295 VAL A N 1
ATOM 2297 C CA . VAL A 1 295 ? 3.322 29.503 -1.406 1.00 96.00 295 VAL A CA 1
ATOM 2298 C C . VAL A 1 295 ? 3.378 29.788 -2.905 1.00 96.00 295 VAL A C 1
ATOM 2300 O O . VAL A 1 295 ? 4.472 29.882 -3.458 1.00 96.00 295 VAL A O 1
ATOM 2303 N N . ALA A 1 296 ? 2.224 29.901 -3.568 1.00 93.94 296 ALA A N 1
ATOM 2304 C CA . ALA A 1 296 ? 2.173 30.203 -4.995 1.00 93.94 296 ALA A CA 1
ATOM 2305 C C . ALA A 1 296 ? 2.815 31.563 -5.298 1.00 93.94 296 ALA A C 1
ATOM 2307 O O . ALA A 1 296 ? 3.650 31.645 -6.196 1.00 93.94 296 ALA A O 1
ATOM 2308 N N . ASP A 1 297 ? 2.487 32.582 -4.504 1.00 94.44 297 ASP A N 1
ATOM 2309 C CA . ASP A 1 297 ? 3.046 33.926 -4.648 1.00 94.44 297 ASP A CA 1
ATOM 2310 C C . ASP A 1 297 ? 4.568 33.903 -4.423 1.00 94.44 297 ASP A C 1
ATOM 2312 O O . ASP A 1 297 ? 5.331 34.358 -5.272 1.00 94.44 297 ASP A O 1
ATOM 2316 N N . ARG A 1 298 ? 5.038 33.234 -3.360 1.00 96.06 298 ARG A N 1
ATOM 2317 C CA . ARG A 1 298 ? 6.478 33.106 -3.074 1.00 96.06 298 ARG A CA 1
ATOM 2318 C C . ARG A 1 298 ? 7.258 32.354 -4.157 1.00 96.06 298 ARG A C 1
ATOM 2320 O O . ARG A 1 298 ? 8.410 32.693 -4.425 1.00 96.06 298 ARG A O 1
ATOM 2327 N N . LEU A 1 299 ? 6.671 31.317 -4.757 1.00 94.81 299 LEU A N 1
ATOM 2328 C CA . LEU A 1 299 ? 7.290 30.594 -5.874 1.00 94.81 299 LEU A CA 1
ATOM 2329 C C . LEU A 1 299 ? 7.419 31.484 -7.109 1.00 94.81 299 LEU A C 1
ATOM 2331 O O . LEU A 1 299 ? 8.461 31.463 -7.766 1.00 94.81 299 LEU A O 1
ATOM 2335 N N . TYR A 1 300 ? 6.379 32.263 -7.409 1.00 93.94 300 TYR A N 1
ATOM 2336 C CA . TYR A 1 300 ? 6.392 33.186 -8.535 1.00 93.94 300 TYR A CA 1
ATOM 2337 C C . TYR A 1 300 ? 7.426 34.296 -8.335 1.00 93.94 300 TYR A C 1
ATOM 2339 O O . TYR A 1 300 ? 8.233 34.543 -9.230 1.00 93.94 300 TYR A O 1
ATOM 2347 N N . ASP A 1 301 ? 7.480 34.889 -7.142 1.00 95.00 301 ASP A N 1
ATOM 2348 C CA . ASP A 1 301 ? 8.452 35.932 -6.801 1.00 95.00 301 ASP A CA 1
ATOM 2349 C C . ASP A 1 301 ? 9.904 35.446 -6.933 1.00 95.00 301 ASP A C 1
ATOM 2351 O O . ASP A 1 301 ? 10.789 36.206 -7.326 1.00 95.00 301 ASP A O 1
ATOM 2355 N N . ALA A 1 302 ? 10.163 34.172 -6.624 1.00 94.06 302 ALA A N 1
ATOM 2356 C CA . ALA A 1 302 ? 11.508 33.605 -6.632 1.00 94.06 302 ALA A CA 1
ATOM 2357 C C . ALA A 1 302 ? 11.964 33.069 -8.000 1.00 94.06 302 ALA A C 1
ATOM 2359 O O . ALA A 1 302 ? 13.143 33.175 -8.335 1.00 94.06 302 ALA A O 1
ATOM 2360 N N . LEU A 1 303 ? 11.061 32.457 -8.775 1.00 92.56 303 LEU A N 1
ATOM 2361 C CA . LEU A 1 303 ? 11.403 31.688 -9.984 1.00 92.56 303 LEU A CA 1
ATOM 2362 C C . LEU A 1 303 ? 10.703 32.193 -11.261 1.00 92.56 303 LEU A C 1
ATOM 2364 O O . LEU A 1 303 ? 10.937 31.657 -12.353 1.00 92.56 303 LEU A O 1
ATOM 2368 N N . GLY A 1 304 ? 9.838 33.203 -11.148 1.00 92.25 304 GLY A N 1
ATOM 2369 C CA . GLY A 1 304 ? 9.078 33.780 -12.255 1.00 92.25 304 GLY A CA 1
ATOM 2370 C C . GLY A 1 304 ? 8.324 32.727 -13.070 1.00 92.25 304 GLY A C 1
ATOM 2371 O O . GLY A 1 304 ? 7.762 31.774 -12.531 1.00 92.25 304 GLY A O 1
ATOM 2372 N N . GLU A 1 305 ? 8.368 32.859 -14.394 1.00 89.19 305 GLU A N 1
ATOM 2373 C CA . GLU A 1 305 ? 7.662 31.997 -15.356 1.00 89.19 305 GLU A CA 1
ATOM 2374 C C . GLU A 1 305 ? 7.970 30.492 -15.213 1.00 89.19 305 GLU A C 1
ATOM 2376 O O . GLU A 1 305 ? 7.098 29.650 -15.439 1.00 89.19 305 GLU A O 1
ATOM 2381 N N . SER A 1 306 ? 9.175 30.117 -14.767 1.00 88.25 306 SER A N 1
ATOM 2382 C CA . SER A 1 306 ? 9.523 28.699 -14.569 1.00 88.25 306 SER A CA 1
ATOM 2383 C C . SER A 1 306 ? 8.764 28.023 -13.415 1.00 88.25 306 SER A C 1
ATOM 2385 O O . SER A 1 306 ? 8.679 26.794 -13.385 1.00 88.25 306 SER A O 1
ATOM 2387 N N . SER A 1 307 ? 8.158 28.794 -12.501 1.00 90.31 307 SER A N 1
ATOM 2388 C CA . SER A 1 307 ? 7.353 28.266 -11.388 1.00 90.31 307 SER A CA 1
ATOM 2389 C C . SER A 1 307 ? 5.947 27.826 -11.790 1.00 90.31 307 SER A C 1
ATOM 2391 O O . SER A 1 307 ? 5.312 27.074 -11.047 1.00 90.31 307 SER A O 1
ATOM 2393 N N . ARG A 1 308 ? 5.443 28.248 -12.959 1.00 88.50 308 ARG A N 1
ATOM 2394 C CA . ARG A 1 308 ? 4.044 28.022 -13.362 1.00 88.50 308 ARG A CA 1
ATOM 2395 C C . ARG A 1 308 ? 3.591 26.561 -13.280 1.00 88.50 308 ARG A C 1
ATOM 2397 O O . ARG A 1 308 ? 2.495 26.323 -12.768 1.00 88.50 308 ARG A O 1
ATOM 2404 N N . PRO A 1 309 ? 4.389 25.554 -13.693 1.00 86.56 309 PRO A N 1
ATOM 2405 C CA . PRO A 1 309 ? 4.007 24.153 -13.518 1.00 86.56 309 PRO A CA 1
ATOM 2406 C C . PRO A 1 309 ? 3.859 23.743 -12.044 1.00 86.56 309 PRO A C 1
ATOM 2408 O O . PRO A 1 309 ? 2.977 22.945 -11.720 1.00 86.56 309 PRO A O 1
ATOM 2411 N N . MET A 1 310 ? 4.690 24.289 -11.146 1.00 90.25 310 MET A N 1
ATOM 2412 C CA . MET A 1 310 ? 4.626 24.029 -9.701 1.00 90.25 310 MET A CA 1
ATOM 2413 C C . MET A 1 310 ? 3.398 24.702 -9.083 1.00 90.25 310 MET A C 1
ATOM 2415 O O . MET A 1 310 ? 2.638 24.063 -8.355 1.00 90.25 310 MET A O 1
ATOM 2419 N N . ILE A 1 311 ? 3.152 25.967 -9.433 1.00 91.94 311 ILE A N 1
ATOM 2420 C CA . ILE A 1 311 ? 1.990 26.730 -8.966 1.00 91.94 311 ILE A CA 1
ATOM 2421 C C . ILE A 1 311 ? 0.693 26.071 -9.430 1.00 91.94 311 ILE A C 1
ATOM 2423 O O . ILE A 1 311 ? -0.220 25.879 -8.625 1.00 91.94 311 ILE A O 1
ATOM 2427 N N . ALA A 1 312 ? 0.615 25.650 -10.696 1.00 89.56 312 ALA A N 1
ATOM 2428 C CA . ALA A 1 312 ? -0.537 24.923 -11.211 1.00 89.56 312 ALA A CA 1
ATOM 2429 C C . ALA A 1 312 ? -0.769 23.626 -10.420 1.00 89.56 312 ALA A C 1
ATOM 2431 O O . ALA A 1 312 ? -1.898 23.363 -10.001 1.00 89.56 312 ALA A O 1
ATOM 2432 N N . ALA A 1 313 ? 0.286 22.849 -10.146 1.00 89.62 313 ALA A N 1
ATOM 2433 C CA . ALA A 1 313 ? 0.203 21.629 -9.344 1.00 89.62 313 ALA A CA 1
ATOM 2434 C C . ALA A 1 313 ? -0.297 21.886 -7.907 1.00 89.62 313 ALA A C 1
ATOM 2436 O O . ALA A 1 313 ? -1.081 21.091 -7.387 1.00 89.62 313 ALA A O 1
ATOM 2437 N N . ILE A 1 314 ? 0.099 23.000 -7.285 1.00 92.00 314 ILE A N 1
ATOM 2438 C CA . ILE A 1 314 ? -0.318 23.406 -5.933 1.00 92.00 314 ILE A CA 1
ATOM 2439 C C . ILE A 1 314 ? -1.762 23.940 -5.917 1.00 92.00 314 ILE A C 1
ATOM 2441 O O . ILE A 1 314 ? -2.567 23.541 -5.075 1.00 92.00 314 ILE A O 1
ATOM 2445 N N . ARG A 1 315 ? -2.131 24.810 -6.868 1.00 90.00 315 ARG A N 1
ATOM 2446 C CA . ARG A 1 315 ? -3.482 25.393 -6.993 1.00 90.00 315 ARG A CA 1
ATOM 2447 C C . ARG A 1 315 ? -4.517 24.399 -7.527 1.00 90.00 315 ARG A C 1
ATOM 2449 O O . ARG A 1 315 ? -5.713 24.545 -7.270 1.00 90.00 315 ARG A O 1
ATOM 2456 N N . GLY A 1 316 ? -4.086 23.397 -8.292 1.00 82.81 316 GLY A N 1
ATOM 2457 C CA . GLY A 1 316 ? -4.964 22.453 -8.983 1.00 82.81 316 GLY A CA 1
ATOM 2458 C C . GLY A 1 316 ? -5.785 23.086 -10.118 1.00 82.81 316 GLY A C 1
ATOM 2459 O O . GLY A 1 316 ? -6.844 22.561 -10.469 1.00 82.81 316 GLY A O 1
ATOM 2460 N N . ARG A 1 317 ? -5.332 24.219 -10.666 1.00 81.19 317 ARG A N 1
ATOM 2461 C CA . ARG A 1 317 ? -5.918 24.940 -11.811 1.00 81.19 317 ARG A CA 1
ATOM 2462 C C . ARG A 1 317 ? -4.806 25.663 -12.575 1.00 81.19 317 ARG A C 1
ATOM 2464 O O . ARG A 1 317 ? -3.804 26.020 -11.964 1.00 81.19 317 ARG A O 1
ATOM 2471 N N . ALA A 1 318 ? -4.982 25.859 -13.880 1.00 69.44 318 ALA A N 1
ATOM 2472 C CA . ALA A 1 318 ? -4.060 26.664 -14.679 1.00 69.44 318 ALA A CA 1
ATOM 2473 C C . ALA A 1 318 ? -4.224 28.159 -14.365 1.00 69.44 318 ALA A C 1
ATOM 2475 O O . ALA A 1 318 ? -5.314 28.588 -13.981 1.00 69.44 318 ALA A O 1
ATOM 2476 N N . GLU A 1 319 ? -3.158 28.939 -14.544 1.00 64.12 319 GLU A N 1
ATOM 2477 C CA . GLU A 1 319 ? -3.191 30.392 -14.331 1.00 64.12 319 GLU A CA 1
ATOM 2478 C C . GLU A 1 319 ? -3.908 31.135 -15.467 1.00 64.12 319 GLU A C 1
ATOM 2480 O O . GLU A 1 319 ? -4.726 32.012 -15.200 1.00 64.12 319 GLU A O 1
ATOM 2485 N N . ASP A 1 320 ? -3.714 30.700 -16.717 1.00 63.78 320 ASP A N 1
ATOM 2486 C CA . ASP A 1 320 ? -4.085 31.487 -17.906 1.00 63.78 320 ASP A CA 1
ATOM 2487 C C . ASP A 1 320 ? -5.218 30.849 -18.732 1.00 63.78 320 ASP A C 1
ATOM 2489 O O . ASP A 1 320 ? -5.254 30.938 -19.957 1.00 63.78 320 ASP A O 1
ATOM 2493 N N . GLY A 1 321 ? -6.133 30.117 -18.089 1.00 59.28 321 GLY A N 1
ATOM 2494 C CA . GLY A 1 321 ? -7.223 29.423 -18.795 1.00 59.28 321 GLY A CA 1
ATOM 2495 C C . GLY A 1 321 ? -6.785 28.203 -19.622 1.00 59.28 321 GLY A C 1
ATOM 2496 O O . GLY A 1 321 ? -7.604 27.620 -20.330 1.00 59.28 321 GLY A O 1
ATOM 2497 N N . GLY A 1 322 ? -5.517 27.792 -19.505 1.00 62.81 322 GLY A N 1
ATOM 2498 C CA . GLY A 1 322 ? -5.028 26.504 -19.996 1.00 62.81 322 GLY A CA 1
ATOM 2499 C C . GLY A 1 322 ? -5.687 25.306 -19.289 1.00 62.81 322 GLY A C 1
ATOM 2500 O O . GLY A 1 322 ? -6.421 25.475 -18.308 1.00 62.81 322 GLY A O 1
ATOM 2501 N N . PRO A 1 323 ? -5.440 24.073 -19.761 1.00 59.78 323 PRO A N 1
ATOM 2502 C CA . PRO A 1 323 ? -6.020 22.883 -19.151 1.00 59.78 323 PRO A CA 1
ATOM 2503 C C . PRO A 1 323 ? -5.563 22.751 -17.693 1.00 59.78 323 PRO A C 1
ATOM 2505 O O . PRO A 1 323 ? -4.384 22.910 -17.371 1.00 59.78 323 PRO A O 1
ATOM 2508 N N . ALA A 1 324 ? -6.508 22.467 -16.794 1.00 69.81 324 ALA A N 1
ATOM 2509 C CA . ALA A 1 324 ? -6.183 22.204 -15.398 1.00 69.81 324 ALA A CA 1
ATOM 2510 C C . ALA A 1 324 ? -5.238 20.993 -15.294 1.00 69.81 324 ALA A C 1
ATOM 2512 O O . ALA A 1 324 ? -5.380 20.040 -16.065 1.00 69.81 324 ALA A O 1
ATOM 2513 N N . PRO A 1 325 ? -4.307 20.980 -14.324 1.00 76.25 325 PRO A N 1
ATOM 2514 C CA . PRO A 1 325 ? -3.447 19.826 -14.127 1.00 76.25 325 PRO A CA 1
ATOM 2515 C C . PRO A 1 325 ? -4.290 18.598 -13.785 1.00 76.25 325 PRO A C 1
ATOM 2517 O O . PRO A 1 325 ? -5.277 18.679 -13.026 1.00 76.25 325 PRO A O 1
ATOM 2520 N N . LEU A 1 326 ? -3.861 17.457 -14.325 1.00 77.06 326 LEU A N 1
ATOM 2521 C CA . LEU A 1 326 ? -4.465 16.162 -14.041 1.00 77.06 326 LEU A CA 1
ATOM 2522 C C . LEU A 1 326 ? -4.453 15.920 -12.530 1.00 77.06 326 LEU A C 1
ATOM 2524 O O . LEU A 1 326 ? -3.555 16.375 -11.823 1.00 77.06 326 LEU A O 1
ATOM 2528 N N . LEU A 1 327 ? -5.427 15.172 -12.008 1.00 76.69 327 LEU A N 1
ATOM 2529 C CA . LEU A 1 327 ? -5.494 14.875 -10.569 1.00 76.69 327 LEU A CA 1
ATOM 2530 C C . LEU A 1 327 ? -4.198 14.242 -10.041 1.00 76.69 327 LEU A C 1
ATOM 2532 O O . LEU A 1 327 ? -3.796 14.540 -8.919 1.00 76.69 327 LEU A O 1
ATOM 2536 N N . ARG A 1 328 ? -3.528 13.427 -10.871 1.00 74.81 328 ARG A N 1
ATOM 2537 C CA . ARG A 1 328 ? -2.233 12.811 -10.552 1.00 74.81 328 ARG A CA 1
ATOM 2538 C C . ARG A 1 328 ? -1.119 13.834 -10.330 1.00 74.81 328 ARG A C 1
ATOM 2540 O O . ARG A 1 328 ? -0.233 13.566 -9.538 1.00 74.81 328 ARG A O 1
ATOM 2547 N N . ASP A 1 329 ? -1.174 14.997 -10.976 1.00 81.94 329 ASP A N 1
ATOM 2548 C CA . ASP A 1 329 ? -0.124 16.023 -10.938 1.00 81.94 329 ASP A CA 1
ATOM 2549 C C . ASP A 1 329 ? -0.192 16.953 -9.725 1.00 81.94 329 ASP A C 1
ATOM 2551 O O . ASP A 1 329 ? 0.717 17.754 -9.519 1.00 81.94 329 ASP A O 1
ATOM 2555 N N . ARG A 1 330 ? -1.265 16.884 -8.935 1.00 89.75 330 ARG A N 1
ATOM 2556 C CA . ARG A 1 330 ? -1.544 17.868 -7.888 1.00 89.75 330 ARG A CA 1
ATOM 2557 C C . ARG A 1 330 ? -0.774 17.578 -6.607 1.00 89.75 330 ARG A C 1
ATOM 2559 O O . ARG A 1 330 ? -0.777 16.450 -6.119 1.00 89.75 330 ARG A O 1
ATOM 2566 N N . VAL A 1 331 ? -0.192 18.623 -6.026 1.00 91.69 331 VAL A N 1
ATOM 2567 C CA . VAL A 1 331 ? 0.418 18.577 -4.690 1.00 91.69 331 VAL A CA 1
ATOM 2568 C C . VAL A 1 331 ? -0.691 18.484 -3.649 1.00 91.69 331 VAL A C 1
ATOM 2570 O O . VAL A 1 331 ? -1.705 19.181 -3.737 1.00 91.69 331 VAL A O 1
ATOM 2573 N N . ARG A 1 332 ? -0.517 17.614 -2.654 1.00 92.50 332 ARG A N 1
ATOM 2574 C CA . ARG A 1 332 ? -1.464 17.485 -1.545 1.00 92.50 332 ARG A CA 1
ATOM 2575 C C . ARG A 1 332 ? -0.956 18.257 -0.342 1.00 92.50 332 ARG A C 1
ATOM 2577 O O . ARG A 1 332 ? 0.140 18.010 0.151 1.00 92.50 332 ARG A O 1
ATOM 2584 N N . LEU A 1 333 ? -1.798 19.162 0.142 1.00 95.94 333 LEU A N 1
ATOM 2585 C CA . LEU A 1 333 ? -1.612 19.866 1.403 1.00 95.94 333 LEU A CA 1
ATOM 2586 C C . LEU A 1 333 ? -2.545 19.224 2.424 1.00 95.94 333 LEU A C 1
ATOM 2588 O O . LEU A 1 333 ? -3.767 19.250 2.259 1.00 95.94 333 LEU A O 1
ATOM 2592 N N . ILE A 1 334 ? -1.962 18.598 3.440 1.00 96.62 334 ILE A N 1
ATOM 2593 C CA . ILE A 1 334 ? -2.668 17.775 4.417 1.00 96.62 334 ILE A CA 1
ATOM 2594 C C . ILE A 1 334 ? -2.440 18.392 5.802 1.00 96.62 334 ILE A C 1
ATOM 2596 O O . ILE A 1 334 ? -1.451 18.077 6.469 1.00 96.62 334 ILE A O 1
ATOM 2600 N N . PRO A 1 335 ? -3.323 19.293 6.262 1.00 96.94 335 PRO A N 1
ATOM 2601 C CA . PRO A 1 335 ? -3.283 19.783 7.629 1.00 96.94 335 PRO A CA 1
ATOM 2602 C C . PRO A 1 335 ? -3.477 18.619 8.606 1.00 96.94 335 PRO A C 1
ATOM 2604 O O . PRO A 1 335 ? -4.459 17.881 8.524 1.00 96.94 335 PRO A O 1
ATOM 2607 N N . LEU A 1 336 ? -2.524 18.438 9.520 1.00 95.69 336 LEU A N 1
ATOM 2608 C CA . LEU A 1 336 ? -2.526 17.350 10.488 1.00 95.69 336 LEU A CA 1
ATOM 2609 C C . LEU A 1 336 ? -3.042 17.846 11.847 1.00 95.69 336 LEU A C 1
ATOM 2611 O O . LEU A 1 336 ? -2.359 18.637 12.517 1.00 95.69 336 LEU A O 1
ATOM 2615 N N . PRO A 1 337 ? -4.227 17.385 12.282 1.00 94.56 337 PRO A N 1
ATOM 2616 C CA . PRO A 1 337 ? -4.687 17.599 13.646 1.00 94.56 337 PRO A CA 1
ATOM 2617 C C . PRO A 1 337 ? -3.846 16.798 14.642 1.00 94.56 337 PRO A C 1
ATOM 2619 O O . PRO A 1 337 ? -3.371 15.703 14.342 1.00 94.56 337 PRO A O 1
ATOM 2622 N N . SER A 1 338 ? -3.675 17.328 15.851 1.00 91.38 338 SER A N 1
ATOM 2623 C CA . SER A 1 338 ? -3.012 16.579 16.921 1.00 91.38 338 SER A CA 1
ATOM 2624 C C . SER A 1 338 ? -3.887 15.417 17.398 1.00 91.38 338 SER A C 1
ATOM 2626 O O . SER A 1 338 ? -5.008 15.628 17.852 1.00 91.38 338 SER A O 1
ATOM 2628 N N . ILE A 1 339 ? -3.352 14.196 17.359 1.00 85.50 339 ILE A N 1
ATOM 2629 C CA . ILE A 1 339 ? -4.000 12.972 17.861 1.00 85.50 339 ILE A CA 1
ATOM 2630 C C . ILE A 1 339 ? -3.010 12.135 18.690 1.00 85.50 339 ILE A C 1
ATOM 2632 O O . ILE A 1 339 ? -1.871 12.548 18.892 1.00 85.50 339 ILE A O 1
ATOM 2636 N N . GLY A 1 340 ? -3.448 10.985 19.215 1.00 70.69 340 GLY A N 1
ATOM 2637 C CA . GLY A 1 340 ? -2.582 10.013 19.905 1.00 70.69 340 GLY A CA 1
ATOM 2638 C C . GLY A 1 340 ? -2.830 9.847 21.410 1.00 70.69 340 GLY A C 1
ATOM 2639 O O . GLY A 1 340 ? -2.395 8.851 21.983 1.00 70.69 340 GLY A O 1
ATOM 2640 N N . HIS A 1 341 ? -3.584 10.754 22.043 1.00 64.44 341 HIS A N 1
ATOM 2641 C CA . HIS A 1 341 ? -4.059 10.607 23.424 1.00 64.44 341 HIS A CA 1
ATOM 2642 C C . HIS A 1 341 ? -5.540 10.985 23.554 1.00 64.44 341 HIS A C 1
ATOM 2644 O O . HIS A 1 341 ? -6.027 11.887 22.875 1.00 64.44 341 HIS A O 1
ATOM 2650 N N . THR A 1 342 ? -6.248 10.331 24.478 1.00 56.59 342 THR A N 1
ATOM 2651 C CA . THR A 1 342 ? -7.703 10.467 24.694 1.00 56.59 342 THR A CA 1
ATOM 2652 C C . THR A 1 342 ? -8.155 11.897 25.023 1.00 56.59 342 THR A C 1
ATOM 2654 O O . THR A 1 342 ? -9.294 12.269 24.754 1.00 56.59 342 THR A O 1
ATOM 2657 N N . HIS A 1 343 ? -7.267 12.720 25.586 1.00 64.25 343 HIS A N 1
ATOM 2658 C CA . HIS A 1 343 ? -7.551 14.108 25.967 1.00 64.25 343 HIS A CA 1
ATOM 2659 C C . HIS A 1 343 ? -6.920 15.148 25.032 1.00 64.25 343 HIS A C 1
ATOM 2661 O O . HIS A 1 343 ? -6.928 16.336 25.359 1.00 64.25 343 HIS A O 1
ATOM 2667 N N . THR A 1 344 ? -6.369 14.740 23.888 1.00 76.94 344 THR A N 1
ATOM 2668 C CA . THR A 1 344 ? -5.778 15.682 22.933 1.00 76.94 344 THR A CA 1
ATOM 2669 C C . THR A 1 344 ? -6.867 16.498 22.241 1.00 76.94 344 THR A C 1
ATOM 2671 O O . THR A 1 344 ? -7.891 15.968 21.816 1.00 76.94 344 THR A O 1
ATOM 2674 N N . ASP A 1 345 ? -6.656 17.808 22.144 1.00 84.06 345 ASP A N 1
ATOM 2675 C CA . ASP A 1 345 ? -7.467 18.696 21.314 1.00 84.06 345 ASP A CA 1
ATOM 2676 C C . ASP A 1 345 ? -7.039 18.574 19.836 1.00 84.06 345 ASP A C 1
ATOM 2678 O O . ASP A 1 345 ? -5.868 18.855 19.536 1.00 84.06 345 ASP A O 1
ATOM 2682 N N . PRO A 1 346 ? -7.942 18.186 18.911 1.00 89.88 346 PRO A N 1
ATOM 2683 C CA . PRO A 1 346 ? -7.606 17.917 17.514 1.00 89.88 346 PRO A CA 1
ATOM 2684 C C . PRO A 1 346 ? -7.419 19.191 16.676 1.00 89.88 346 PRO A C 1
ATOM 2686 O O . PRO A 1 346 ? -7.670 19.196 15.473 1.00 89.88 346 PRO A O 1
ATOM 2689 N N . SER A 1 347 ? -6.960 20.284 17.283 1.00 94.00 347 SER A N 1
ATOM 2690 C CA . SER A 1 347 ? -6.512 21.459 16.543 1.00 94.00 347 SER A CA 1
ATOM 2691 C C . SER A 1 347 ? -5.293 21.143 15.675 1.00 94.00 347 SER A C 1
ATOM 2693 O O . SER A 1 347 ? -4.418 20.332 16.010 1.00 94.00 347 SER A O 1
ATOM 2695 N N . ILE A 1 348 ? -5.255 21.813 14.532 1.00 96.12 348 ILE A N 1
ATOM 2696 C CA . ILE A 1 348 ? -4.231 21.680 13.510 1.00 96.12 348 ILE A CA 1
ATOM 2697 C C . ILE A 1 348 ? -3.023 22.503 13.931 1.00 96.12 348 ILE A C 1
ATOM 2699 O O . ILE A 1 348 ? -3.130 23.700 14.195 1.00 96.12 348 ILE A O 1
ATOM 2703 N N . ARG A 1 349 ? -1.866 21.845 13.978 1.00 95.25 349 ARG A N 1
ATOM 2704 C CA . ARG A 1 349 ? -0.575 22.466 14.326 1.00 95.25 349 ARG A CA 1
ATOM 2705 C C . ARG A 1 349 ? 0.490 22.235 13.266 1.00 95.25 349 ARG A C 1
ATOM 2707 O O . ARG A 1 349 ? 1.613 22.710 13.405 1.00 95.25 349 ARG A O 1
ATOM 2714 N N . ARG A 1 350 ? 0.169 21.433 12.253 1.00 96.25 350 ARG A N 1
ATOM 2715 C CA . ARG A 1 350 ? 1.115 20.960 11.249 1.00 96.25 350 ARG A CA 1
ATOM 2716 C C . ARG A 1 350 ? 0.436 20.842 9.898 1.00 96.25 350 ARG A C 1
ATOM 2718 O O . ARG A 1 350 ? -0.762 20.579 9.837 1.00 96.25 350 ARG A O 1
ATOM 2725 N N . VAL A 1 351 ? 1.208 20.986 8.833 1.00 97.31 351 VAL A N 1
ATOM 2726 C CA . VAL A 1 351 ? 0.788 20.733 7.456 1.00 97.31 351 VAL A CA 1
ATOM 2727 C C . VAL A 1 351 ? 1.803 19.783 6.836 1.00 97.31 351 VAL A C 1
ATOM 2729 O O . VAL A 1 351 ? 2.993 20.084 6.777 1.00 97.31 351 VAL A O 1
ATOM 2732 N N . LEU A 1 352 ? 1.338 18.612 6.418 1.00 96.94 352 LEU A N 1
ATOM 2733 C CA . LEU A 1 352 ? 2.113 17.669 5.627 1.00 96.94 352 LEU A CA 1
ATOM 2734 C C . LEU A 1 352 ? 1.924 18.016 4.148 1.00 96.94 352 LEU A C 1
ATOM 2736 O O . LEU A 1 352 ? 0.794 18.130 3.674 1.00 96.94 352 LEU A O 1
ATOM 2740 N N . VAL A 1 353 ? 3.027 18.193 3.431 1.00 95.94 353 VAL A N 1
ATOM 2741 C CA . VAL A 1 353 ? 3.042 18.494 1.998 1.00 95.94 353 VAL A CA 1
ATOM 2742 C C . VAL A 1 353 ? 3.547 17.260 1.276 1.00 95.94 353 VAL A C 1
ATOM 2744 O O . VAL A 1 353 ? 4.674 16.840 1.515 1.00 95.94 353 VAL A O 1
ATOM 2747 N N . GLU A 1 354 ? 2.725 16.682 0.407 1.00 92.88 354 GLU A N 1
ATOM 2748 C CA . GLU A 1 354 ? 3.060 15.506 -0.397 1.00 92.88 354 GLU A CA 1
ATOM 2749 C C . GLU A 1 354 ? 3.091 15.892 -1.880 1.00 92.88 354 GLU A C 1
ATOM 2751 O O . GLU A 1 354 ? 2.101 16.383 -2.434 1.00 92.88 354 GLU A O 1
ATOM 2756 N N . VAL A 1 355 ? 4.234 15.670 -2.527 1.00 91.00 355 VAL A N 1
ATOM 2757 C CA . VAL A 1 355 ? 4.440 15.933 -3.954 1.00 91.00 355 VAL A CA 1
ATOM 2758 C C . VAL A 1 355 ? 4.324 14.606 -4.706 1.00 91.00 355 VAL A C 1
ATOM 2760 O O . VAL A 1 355 ? 4.971 13.639 -4.304 1.00 91.00 355 VAL A O 1
ATOM 2763 N N . PRO A 1 356 ? 3.532 14.516 -5.794 1.00 85.06 356 PRO A N 1
ATOM 2764 C CA . PRO A 1 356 ? 3.402 13.284 -6.566 1.00 85.06 356 PRO A CA 1
ATOM 2765 C C . PRO A 1 356 ? 4.757 12.692 -6.960 1.00 85.06 356 PRO A C 1
ATOM 2767 O O . PRO A 1 356 ? 5.658 13.417 -7.381 1.00 85.06 356 PRO A O 1
ATOM 2770 N N . ALA A 1 357 ? 4.896 11.368 -6.854 1.00 79.19 357 ALA A N 1
ATOM 2771 C CA . ALA A 1 357 ? 6.176 10.683 -7.041 1.00 79.19 357 ALA A CA 1
ATOM 2772 C C . ALA A 1 357 ? 6.828 10.972 -8.406 1.00 79.19 357 ALA A C 1
ATOM 2774 O O . ALA A 1 357 ? 8.036 11.178 -8.479 1.00 79.19 357 ALA A O 1
ATOM 2775 N N . HIS A 1 358 ? 6.039 11.073 -9.481 1.00 73.62 358 HIS A N 1
ATOM 2776 C CA . HIS A 1 358 ? 6.529 11.418 -10.822 1.00 73.62 358 HIS A CA 1
ATOM 2777 C C . HIS A 1 358 ? 6.869 12.905 -11.014 1.00 73.62 358 HIS A C 1
ATOM 2779 O O . HIS A 1 358 ? 7.300 13.302 -12.090 1.00 73.62 358 HIS A O 1
ATOM 2785 N N . ARG A 1 359 ? 6.693 13.739 -9.988 1.00 77.81 359 ARG A N 1
ATOM 2786 C CA . ARG A 1 359 ? 7.153 15.136 -9.942 1.00 77.81 359 ARG A CA 1
ATOM 2787 C C . ARG A 1 359 ? 8.220 15.354 -8.872 1.00 77.81 359 ARG A C 1
ATOM 2789 O O . ARG A 1 359 ? 8.518 16.495 -8.531 1.00 77.81 359 ARG A O 1
ATOM 2796 N N . GLY A 1 360 ? 8.830 14.275 -8.373 1.00 77.50 360 GLY A N 1
ATOM 2797 C CA . GLY A 1 360 ? 9.799 14.331 -7.280 1.00 77.50 360 GLY A CA 1
ATOM 2798 C C . GLY A 1 360 ? 11.015 15.225 -7.544 1.00 77.50 360 GLY A C 1
ATOM 2799 O O . GLY A 1 360 ? 11.595 15.735 -6.593 1.00 77.50 360 GLY A O 1
ATOM 2800 N N . ALA A 1 361 ? 11.361 15.484 -8.810 1.00 79.81 361 ALA A N 1
ATOM 2801 C CA . ALA A 1 361 ? 12.435 16.409 -9.180 1.00 79.81 361 ALA A CA 1
ATOM 2802 C C . ALA A 1 361 ? 12.203 17.854 -8.693 1.00 79.81 361 ALA A C 1
ATOM 2804 O O . ALA A 1 361 ? 13.173 18.548 -8.419 1.00 79.81 361 ALA A O 1
ATOM 2805 N N . TYR A 1 362 ? 10.945 18.281 -8.541 1.00 84.50 362 TYR A N 1
ATOM 2806 C CA . TYR A 1 362 ? 10.578 19.623 -8.066 1.00 84.50 362 TYR A CA 1
ATOM 2807 C C . TYR A 1 362 ? 10.259 19.662 -6.564 1.00 84.50 362 TYR A C 1
ATOM 2809 O O . TYR A 1 362 ? 9.828 20.690 -6.047 1.00 84.50 362 TYR A O 1
ATOM 2817 N N . ALA A 1 363 ? 10.394 18.537 -5.853 1.00 89.25 363 ALA A N 1
ATOM 2818 C CA . ALA A 1 363 ? 9.896 18.426 -4.486 1.00 89.25 363 ALA A CA 1
ATOM 2819 C C . ALA A 1 363 ? 10.606 19.383 -3.519 1.00 89.25 363 ALA A C 1
ATOM 2821 O O . ALA A 1 363 ? 9.934 20.031 -2.724 1.00 89.25 363 ALA A O 1
ATOM 2822 N N . GLU A 1 364 ? 11.932 19.521 -3.607 1.00 91.81 364 GLU A N 1
ATOM 2823 C CA . GLU A 1 364 ? 12.676 20.422 -2.717 1.00 91.81 364 GLU A CA 1
ATOM 2824 C C . GLU A 1 364 ? 12.437 21.906 -3.032 1.00 91.81 364 GLU A C 1
ATOM 2826 O O . GLU A 1 364 ? 12.346 22.691 -2.093 1.00 91.81 364 GLU A O 1
ATOM 2831 N N . ASP A 1 365 ? 12.227 22.288 -4.298 1.00 91.81 365 ASP A N 1
ATOM 2832 C CA . ASP A 1 365 ? 11.825 23.660 -4.658 1.00 91.81 365 ASP A CA 1
ATOM 2833 C C . ASP A 1 365 ? 10.455 24.001 -4.055 1.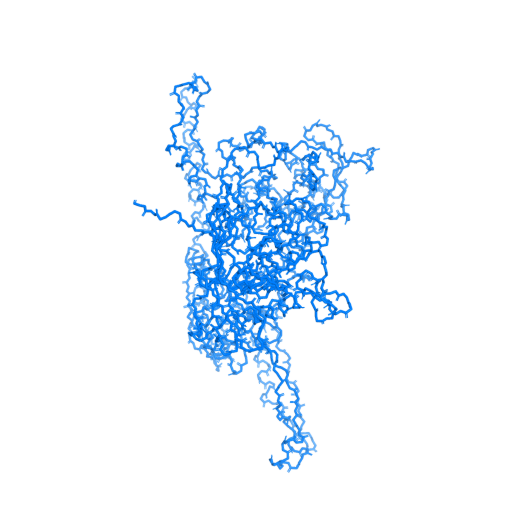00 91.81 365 ASP A C 1
ATOM 2835 O O . ASP A 1 365 ? 10.253 25.070 -3.474 1.00 91.81 365 ASP A O 1
ATOM 2839 N N . ILE A 1 366 ? 9.521 23.045 -4.120 1.00 93.88 366 ILE A N 1
ATOM 2840 C CA . ILE A 1 366 ? 8.216 23.165 -3.471 1.00 93.88 366 ILE A CA 1
ATOM 2841 C C . ILE A 1 366 ? 8.407 23.275 -1.955 1.00 93.88 366 ILE A C 1
ATOM 2843 O O . ILE A 1 366 ? 7.909 24.223 -1.362 1.00 93.88 366 ILE A O 1
ATOM 2847 N N . PHE A 1 367 ? 9.142 22.363 -1.310 1.00 95.75 367 PHE A N 1
ATOM 2848 C CA . PHE A 1 367 ? 9.342 22.375 0.147 1.00 95.75 367 PHE A CA 1
ATOM 2849 C C . PHE A 1 367 ? 10.060 23.632 0.647 1.00 95.75 367 PHE A C 1
ATOM 2851 O O . PHE A 1 367 ? 9.741 24.126 1.731 1.00 95.75 367 PHE A O 1
ATOM 2858 N N . TRP A 1 368 ? 10.987 24.178 -0.139 1.00 95.94 368 TRP A N 1
ATOM 2859 C CA . TRP A 1 368 ? 11.645 25.448 0.145 1.00 95.94 368 TRP A CA 1
ATOM 2860 C C . TRP A 1 368 ? 10.633 26.591 0.273 1.00 95.94 368 TRP A C 1
ATOM 2862 O O . TRP A 1 368 ? 10.716 27.368 1.225 1.00 95.94 368 TRP A O 1
ATOM 2872 N N . ALA A 1 369 ? 9.629 26.649 -0.606 1.00 96.38 369 ALA A N 1
ATOM 2873 C CA . ALA A 1 369 ? 8.625 27.711 -0.582 1.00 96.38 369 ALA A CA 1
ATOM 2874 C C . ALA A 1 369 ? 7.732 27.681 0.675 1.00 96.38 369 ALA A C 1
ATOM 2876 O O . ALA A 1 369 ? 7.261 28.728 1.122 1.00 96.38 369 ALA A O 1
ATOM 2877 N N . PHE A 1 370 ? 7.547 26.511 1.298 1.00 97.00 370 PHE A N 1
ATOM 2878 C CA . PHE A 1 370 ? 6.874 26.396 2.600 1.00 97.00 370 PHE A CA 1
ATOM 2879 C C . PHE A 1 370 ? 7.788 26.800 3.765 1.00 97.00 370 PHE A C 1
ATOM 2881 O O . PHE A 1 370 ? 7.307 27.302 4.778 1.00 97.00 370 PHE A O 1
ATOM 2888 N N . SER A 1 371 ? 9.099 26.580 3.658 1.00 95.25 371 SER A N 1
ATOM 2889 C CA . SER A 1 371 ? 10.028 26.790 4.769 1.00 95.25 371 SER A CA 1
ATOM 2890 C C . SER A 1 371 ? 10.209 28.275 5.096 1.00 95.25 371 SER A C 1
ATOM 2892 O O . SER A 1 371 ? 10.600 29.083 4.249 1.00 95.25 371 SER A O 1
ATOM 2894 N N . GLY A 1 372 ? 9.939 28.649 6.345 1.00 94.06 372 GLY A N 1
ATOM 2895 C CA . GLY A 1 372 ? 10.004 30.033 6.814 1.00 94.06 372 GLY A CA 1
ATOM 2896 C C . GLY A 1 372 ? 8.909 30.931 6.237 1.00 94.06 372 GLY A C 1
ATOM 2897 O O . GLY A 1 372 ? 9.064 32.144 6.256 1.00 94.06 372 GLY A O 1
ATOM 2898 N N . LEU A 1 373 ? 7.834 30.362 5.677 1.00 95.44 373 LEU A N 1
ATOM 2899 C CA . LEU A 1 373 ? 6.736 31.154 5.126 1.00 95.44 373 LEU A CA 1
ATOM 2900 C C . LEU A 1 373 ? 5.917 31.775 6.258 1.00 95.44 373 LEU A C 1
ATOM 2902 O O . LEU A 1 373 ? 5.309 31.044 7.043 1.00 95.44 373 LEU A O 1
ATOM 2906 N N . GLU A 1 374 ? 5.883 33.103 6.315 1.00 94.44 374 GLU A N 1
ATOM 2907 C CA . GLU A 1 374 ? 5.017 33.854 7.220 1.00 94.44 374 GLU A CA 1
ATOM 2908 C C . GLU A 1 374 ? 3.609 33.999 6.632 1.00 94.44 374 GLU A C 1
ATOM 2910 O O . GLU A 1 374 ? 3.432 34.299 5.453 1.00 94.44 374 GLU A O 1
ATOM 2915 N N . LEU A 1 375 ? 2.593 33.772 7.463 1.00 93.94 375 LEU A N 1
ATOM 2916 C CA . LEU A 1 375 ? 1.183 33.894 7.105 1.00 93.94 375 LEU A CA 1
ATOM 2917 C C . LEU A 1 375 ? 0.328 34.246 8.328 1.00 93.94 375 LEU A C 1
ATOM 2919 O O . LEU A 1 375 ? 0.736 34.064 9.474 1.00 93.94 375 LEU A O 1
ATOM 2923 N N . ALA A 1 376 ? -0.899 34.706 8.096 1.00 92.00 376 ALA A N 1
ATOM 2924 C CA . ALA A 1 376 ? -1.915 34.802 9.140 1.00 92.00 376 ALA A CA 1
ATOM 2925 C C . ALA A 1 376 ? -2.792 33.544 9.117 1.00 92.00 376 ALA A C 1
ATOM 2927 O O . ALA A 1 376 ? -3.301 33.163 8.064 1.00 92.00 376 ALA A O 1
ATOM 2928 N N . THR A 1 377 ? -2.986 32.882 10.260 1.00 89.56 377 THR A N 1
ATOM 2929 C CA . THR A 1 377 ? -3.935 31.762 10.358 1.00 89.56 377 THR A CA 1
ATOM 2930 C C . THR A 1 377 ? -5.364 32.244 10.072 1.00 89.56 377 THR A C 1
ATOM 2932 O O . THR A 1 377 ? -5.633 33.443 10.152 1.00 89.56 377 THR A O 1
ATOM 2935 N N . PRO A 1 378 ? -6.335 31.344 9.822 1.00 89.00 378 PRO A N 1
ATOM 2936 C CA . PRO A 1 378 ? -7.739 31.738 9.662 1.00 89.00 378 PRO A CA 1
ATOM 2937 C C . PRO A 1 378 ? -8.320 32.530 10.847 1.00 89.00 378 PRO A C 1
ATOM 2939 O O . PRO A 1 378 ? -9.278 33.275 10.678 1.00 89.00 378 PRO A O 1
ATOM 2942 N N . ALA A 1 379 ? -7.731 32.398 12.040 1.00 86.50 379 ALA A N 1
ATOM 2943 C CA . ALA A 1 379 ? -8.086 33.178 13.226 1.00 86.50 379 ALA A CA 1
ATOM 2944 C C . ALA A 1 379 ? -7.389 34.558 13.290 1.00 86.50 379 ALA A C 1
ATOM 2946 O O . ALA A 1 379 ? -7.486 35.249 14.299 1.00 86.50 379 ALA A O 1
ATOM 2947 N N . GLY A 1 380 ? -6.637 34.944 12.255 1.00 87.56 380 GLY A N 1
ATOM 2948 C CA . GLY A 1 380 ? -5.855 36.182 12.196 1.00 87.56 380 GLY A CA 1
ATOM 2949 C C . GLY A 1 380 ? -4.558 36.154 13.009 1.00 87.56 380 GLY A C 1
ATOM 2950 O O . GLY A 1 380 ? -3.918 37.188 13.173 1.00 87.56 380 GLY A O 1
ATOM 2951 N N . THR A 1 381 ? -4.152 34.998 13.543 1.00 88.12 381 THR A N 1
ATOM 2952 C CA . THR A 1 381 ? -2.927 34.888 14.350 1.00 88.12 381 THR A CA 1
ATOM 2953 C C . THR A 1 381 ? -1.702 34.774 13.441 1.00 88.12 381 THR A C 1
ATOM 2955 O O . THR A 1 381 ? -1.701 33.903 12.570 1.00 88.12 381 THR A O 1
ATOM 2958 N N . PRO A 1 382 ? -0.638 35.571 13.637 1.00 91.31 382 PRO A N 1
ATOM 2959 C CA . PRO A 1 382 ? 0.606 35.402 12.892 1.00 91.31 382 PRO A CA 1
ATOM 2960 C C . PRO A 1 382 ? 1.215 34.012 13.114 1.00 91.31 382 PRO A C 1
ATOM 2962 O O . PRO A 1 382 ? 1.326 33.539 14.249 1.00 91.31 382 PRO A O 1
ATOM 2965 N N . ALA A 1 383 ? 1.624 33.364 12.031 1.00 94.00 383 ALA A N 1
ATOM 2966 C CA . ALA A 1 383 ? 2.281 32.069 12.034 1.00 94.00 383 ALA A CA 1
ATOM 2967 C C . ALA A 1 383 ? 3.405 32.032 10.996 1.00 94.00 383 ALA A C 1
ATOM 2969 O O . ALA A 1 383 ? 3.353 32.701 9.971 1.00 94.00 383 ALA A O 1
ATOM 2970 N N . VAL A 1 384 ? 4.405 31.203 11.259 1.00 96.00 384 VAL A N 1
ATOM 2971 C CA . VAL A 1 384 ? 5.455 30.825 10.326 1.00 96.00 384 VAL A CA 1
ATOM 2972 C C . VAL A 1 384 ? 5.458 29.307 10.186 1.00 96.00 384 VAL A C 1
ATOM 2974 O O . VAL A 1 384 ? 5.280 28.579 11.170 1.00 96.00 384 VAL A O 1
ATOM 2977 N N . LEU A 1 385 ? 5.625 28.822 8.959 1.00 96.94 385 LEU A N 1
ATOM 2978 C CA . LEU A 1 385 ? 5.802 27.402 8.675 1.00 96.94 385 LEU A CA 1
ATOM 2979 C C . LEU A 1 385 ? 7.268 27.010 8.837 1.00 96.94 385 LEU A C 1
ATOM 2981 O O . LEU A 1 385 ? 8.147 27.547 8.167 1.00 96.94 385 LEU A O 1
ATOM 2985 N N . VAL A 1 386 ? 7.537 26.038 9.703 1.00 95.56 386 VAL A N 1
ATOM 2986 C CA . VAL A 1 386 ? 8.895 25.538 9.961 1.00 95.56 386 VAL A CA 1
ATOM 2987 C C . VAL A 1 386 ? 8.979 24.066 9.617 1.00 95.56 386 VAL A C 1
ATOM 2989 O O . VAL A 1 386 ? 8.176 23.279 10.112 1.00 95.56 386 VAL A O 1
ATOM 2992 N N . ARG A 1 387 ? 9.942 23.682 8.774 1.00 96.00 387 ARG A N 1
ATOM 2993 C CA . ARG A 1 387 ? 10.166 22.273 8.423 1.00 96.00 387 ARG A CA 1
ATOM 2994 C C . ARG A 1 387 ? 10.496 21.483 9.695 1.00 96.00 387 ARG A C 1
ATOM 2996 O O . ARG A 1 387 ? 11.366 21.886 10.460 1.00 96.00 387 ARG A O 1
ATOM 3003 N N . ALA A 1 388 ? 9.773 20.392 9.927 1.00 93.12 388 ALA A N 1
ATOM 3004 C CA . ALA A 1 388 ? 9.929 19.547 11.104 1.00 93.12 388 ALA A CA 1
ATOM 3005 C C . ALA A 1 388 ? 10.833 18.347 10.809 1.00 93.12 388 ALA A C 1
ATOM 3007 O O . ALA A 1 388 ? 10.609 17.627 9.834 1.00 93.12 388 ALA A O 1
ATOM 3008 N N . ASP A 1 389 ? 11.770 18.082 11.718 1.00 88.94 389 ASP A N 1
ATOM 3009 C CA . ASP A 1 389 ? 12.533 16.828 11.748 1.00 88.94 389 ASP A CA 1
ATOM 3010 C C . ASP A 1 389 ? 11.773 15.717 12.494 1.00 88.94 389 ASP A C 1
ATOM 3012 O O . ASP A 1 389 ? 11.897 14.532 12.172 1.00 88.94 389 ASP A O 1
ATOM 3016 N N . ASP A 1 390 ? 10.949 16.087 13.484 1.00 87.38 390 ASP A N 1
ATOM 3017 C CA . ASP A 1 390 ? 10.108 15.141 14.217 1.00 87.38 390 ASP A CA 1
ATOM 3018 C C . ASP A 1 390 ? 8.865 14.762 13.402 1.00 87.38 390 ASP A C 1
ATOM 3020 O O . ASP A 1 390 ? 7.920 15.535 13.235 1.00 87.38 390 ASP A O 1
ATOM 3024 N N . THR A 1 391 ? 8.855 13.519 12.931 1.00 86.88 391 THR A N 1
ATOM 3025 C CA . THR A 1 391 ? 7.773 12.942 12.125 1.00 86.88 391 THR A CA 1
ATOM 3026 C C . THR A 1 391 ? 6.872 12.001 12.929 1.00 86.88 391 THR A C 1
ATOM 3028 O O . THR A 1 391 ? 6.023 11.316 12.353 1.00 86.88 391 THR A O 1
ATOM 3031 N N . SER A 1 392 ? 7.008 11.971 14.261 1.00 84.25 392 SER A N 1
ATOM 3032 C CA . SER A 1 392 ? 6.219 11.115 15.157 1.00 84.25 392 SER A CA 1
ATOM 3033 C C . SER A 1 392 ? 4.712 11.289 14.957 1.00 84.25 392 SER A C 1
ATOM 3035 O O . SER A 1 392 ? 3.983 10.301 14.881 1.00 84.25 392 SER A O 1
ATOM 3037 N N . MET A 1 393 ? 4.248 12.528 14.756 1.00 88.12 393 MET A N 1
ATOM 3038 C CA . MET A 1 393 ? 2.831 12.816 14.521 1.00 88.12 393 MET A CA 1
ATOM 3039 C C . MET A 1 393 ? 2.296 12.150 13.246 1.00 88.12 393 MET A C 1
ATOM 3041 O O . MET A 1 393 ? 1.171 11.659 13.234 1.00 88.12 393 MET A O 1
ATOM 3045 N N . VAL A 1 394 ? 3.105 12.074 12.184 1.00 88.62 394 VAL A N 1
ATOM 3046 C CA . VAL A 1 394 ? 2.720 11.435 10.912 1.00 88.62 394 VAL A CA 1
ATOM 3047 C C . VAL A 1 394 ? 2.469 9.938 11.112 1.00 88.62 394 VAL A C 1
ATOM 3049 O O . VAL A 1 394 ? 1.564 9.378 10.495 1.00 88.62 394 VAL A O 1
ATOM 3052 N N . GLN A 1 395 ? 3.193 9.290 12.032 1.00 82.50 395 GLN A N 1
ATOM 3053 C CA . GLN A 1 395 ? 3.032 7.857 12.314 1.00 82.50 395 GLN A CA 1
ATOM 3054 C C . GLN A 1 395 ? 1.622 7.508 12.812 1.00 82.50 395 GLN A C 1
ATOM 3056 O O . GLN A 1 395 ? 1.134 6.417 12.530 1.00 82.50 395 GLN A O 1
ATOM 3061 N N . HIS A 1 396 ? 0.927 8.444 13.469 1.00 82.38 396 HIS A N 1
ATOM 3062 C CA . HIS A 1 396 ? -0.466 8.248 13.876 1.00 82.38 396 HIS A CA 1
ATOM 3063 C C . HIS A 1 396 ? -1.452 8.186 12.699 1.00 82.38 396 HIS A C 1
ATOM 3065 O O . HIS A 1 396 ? -2.574 7.727 12.884 1.00 82.38 396 HIS A O 1
ATOM 3071 N N . PHE A 1 397 ? -1.054 8.616 11.497 1.00 87.00 397 PHE A N 1
ATOM 3072 C CA . PHE A 1 397 ? -1.886 8.592 10.287 1.00 87.00 397 PHE A CA 1
ATOM 3073 C C . PHE A 1 397 ? -1.458 7.516 9.280 1.00 87.00 397 PHE A C 1
ATOM 3075 O O . PHE A 1 397 ? -2.261 7.103 8.446 1.00 87.00 397 PHE A O 1
ATOM 3082 N N . VAL A 1 398 ? -0.210 7.044 9.349 1.00 75.56 398 VAL A N 1
ATOM 3083 C CA . VAL A 1 398 ? 0.342 6.031 8.429 1.00 75.56 398 VAL A CA 1
ATOM 3084 C C . VAL A 1 398 ? -0.075 4.604 8.812 1.00 75.56 398 VAL A C 1
ATOM 3086 O O . VAL A 1 398 ? -0.120 3.722 7.951 1.00 75.56 398 VAL A O 1
ATOM 3089 N N . GLY A 1 399 ? -0.422 4.374 10.079 1.00 60.91 399 GLY A N 1
ATOM 3090 C CA . GLY A 1 399 ? -0.560 3.030 10.642 1.00 60.91 399 GLY A CA 1
ATOM 3091 C C . GLY A 1 399 ? 0.812 2.429 10.971 1.00 60.91 399 GLY A C 1
ATOM 3092 O O . GLY A 1 399 ? 1.852 3.064 10.788 1.00 60.91 399 GLY A O 1
ATOM 3093 N N . HIS A 1 400 ? 0.851 1.198 11.483 1.00 56.75 400 HIS A N 1
ATOM 3094 C CA . HIS A 1 400 ? 2.106 0.612 11.959 1.00 56.75 400 HIS A CA 1
ATOM 3095 C C . HIS A 1 400 ? 3.121 0.412 10.815 1.00 56.75 400 HIS A C 1
ATOM 3097 O O . HIS A 1 400 ? 2.797 -0.198 9.791 1.00 56.75 400 HIS A O 1
ATOM 3103 N N . GLN A 1 401 ? 4.379 0.829 11.028 1.00 49.97 401 GLN A N 1
ATOM 3104 C CA . GLN A 1 401 ? 5.465 0.873 10.026 1.00 49.97 401 GLN A CA 1
ATOM 3105 C C . GLN A 1 401 ? 5.733 -0.439 9.265 1.00 49.97 401 GLN A C 1
ATOM 3107 O O . GLN A 1 401 ? 6.346 -0.419 8.197 1.00 49.97 401 GLN A O 1
ATOM 3112 N N . HIS A 1 402 ? 5.275 -1.577 9.787 1.00 45.97 402 HIS A N 1
ATOM 3113 C CA . HIS A 1 402 ? 5.474 -2.906 9.195 1.00 45.97 402 HIS A CA 1
ATOM 3114 C C . HIS A 1 402 ? 4.173 -3.603 8.769 1.00 45.97 402 HIS A C 1
ATOM 3116 O O . HIS A 1 402 ? 4.226 -4.509 7.940 1.00 45.97 402 HIS A O 1
ATOM 3122 N N . ALA A 1 403 ? 3.015 -3.181 9.286 1.00 52.84 403 ALA A N 1
ATOM 3123 C CA . ALA A 1 403 ? 1.763 -3.931 9.154 1.00 52.84 403 ALA A CA 1
ATOM 3124 C C . ALA A 1 403 ? 0.655 -3.171 8.420 1.00 52.84 403 ALA A C 1
ATOM 3126 O O . ALA A 1 403 ? -0.185 -3.826 7.823 1.00 52.84 403 ALA A O 1
ATOM 3127 N N . GLY A 1 404 ? 0.673 -1.831 8.391 1.00 67.81 404 GLY A N 1
ATOM 3128 C CA . GLY A 1 404 ? -0.481 -1.042 7.941 1.00 67.81 404 GLY A CA 1
ATOM 3129 C C . GLY A 1 404 ? -1.626 -1.073 8.960 1.00 67.81 404 GLY A C 1
ATOM 3130 O O . GLY A 1 404 ? -1.400 -1.361 10.132 1.00 67.81 404 GLY A O 1
ATOM 3131 N N . CYS A 1 405 ? -2.840 -0.748 8.519 1.00 73.81 405 CYS A N 1
ATOM 3132 C CA . CYS A 1 405 ? -4.072 -0.826 9.299 1.00 73.81 405 CYS A CA 1
ATOM 3133 C C . CYS A 1 405 ? -5.244 -1.232 8.393 1.00 73.81 405 CYS A C 1
ATOM 3135 O O . CYS A 1 405 ? -5.274 -0.860 7.222 1.00 73.81 405 CYS A O 1
ATOM 3137 N N . SER A 1 406 ? -6.195 -2.019 8.896 1.00 78.44 406 SER A N 1
ATOM 3138 C CA . SER A 1 406 ? -7.364 -2.473 8.130 1.00 78.44 406 SER A CA 1
ATOM 3139 C C . SER A 1 406 ? -8.612 -1.616 8.353 1.00 78.44 406 SER A C 1
ATOM 3141 O O . SER A 1 406 ? -9.506 -1.650 7.513 1.00 78.44 406 SER A O 1
ATOM 3143 N N . VAL A 1 407 ? -8.682 -0.827 9.427 1.00 84.69 407 VAL A N 1
ATOM 3144 C CA . VAL A 1 407 ? -9.851 -0.004 9.767 1.00 84.69 407 VAL A CA 1
ATOM 3145 C C . VAL A 1 407 ? -9.458 1.466 9.809 1.00 84.69 407 VAL A C 1
ATOM 3147 O O . VAL A 1 407 ? -8.481 1.838 10.448 1.00 84.69 407 VAL A O 1
ATOM 3150 N N . PHE A 1 408 ? -10.230 2.326 9.157 1.00 91.12 408 PHE A N 1
ATOM 3151 C CA . PHE A 1 408 ? -9.966 3.760 9.117 1.00 91.12 408 PHE A CA 1
ATOM 3152 C C . PHE A 1 408 ? -11.226 4.559 9.405 1.00 91.12 408 PHE A C 1
ATOM 3154 O O . PHE A 1 408 ? -12.281 4.271 8.846 1.00 91.12 408 PHE A O 1
ATOM 3161 N N . HIS A 1 409 ? -11.086 5.620 10.197 1.00 93.12 409 HIS A N 1
ATOM 3162 C CA . HIS A 1 409 ? -12.136 6.609 10.449 1.00 93.12 409 HIS A CA 1
ATOM 3163 C C . HIS A 1 409 ? -11.714 7.974 9.938 1.00 93.12 409 HIS A C 1
ATOM 3165 O O . HIS A 1 409 ? -10.606 8.424 10.211 1.00 93.12 409 HIS A O 1
ATOM 3171 N N . SER A 1 410 ? -12.597 8.680 9.244 1.00 95.81 410 SER A N 1
ATOM 3172 C CA . SER A 1 410 ? -12.345 10.071 8.865 1.00 95.81 410 SER A CA 1
ATOM 3173 C C . SER A 1 410 ? -12.265 10.977 10.103 1.00 95.81 410 SER A C 1
ATOM 3175 O O . SER A 1 410 ? -13.185 10.949 10.927 1.00 95.81 410 SER A O 1
ATOM 3177 N N . ILE A 1 411 ? -11.230 11.814 10.204 1.00 94.81 411 ILE A N 1
ATOM 3178 C CA . ILE A 1 411 ? -11.135 12.895 11.205 1.00 94.81 411 ILE A CA 1
ATOM 3179 C C . ILE A 1 411 ? -11.606 14.238 10.642 1.00 94.81 411 ILE A C 1
ATOM 3181 O O . ILE A 1 411 ? -12.219 15.026 11.359 1.00 94.81 411 ILE A O 1
ATOM 3185 N N . THR A 1 412 ? -11.392 14.474 9.346 1.00 96.88 412 THR A N 1
ATOM 3186 C CA . THR A 1 412 ? -12.060 15.539 8.591 1.00 96.88 412 THR A CA 1
ATOM 3187 C C . THR A 1 412 ? -13.047 14.900 7.614 1.00 96.88 412 THR A C 1
ATOM 3189 O O . THR A 1 412 ? -12.751 13.839 7.059 1.00 96.88 412 THR A O 1
ATOM 3192 N N . PRO A 1 413 ? -14.243 15.479 7.414 1.00 97.12 413 PRO A N 1
ATOM 3193 C CA . PRO A 1 413 ? -15.275 14.851 6.601 1.00 97.12 413 PRO A CA 1
ATOM 3194 C C . PRO A 1 413 ? -14.835 14.704 5.143 1.00 97.12 413 PRO A C 1
ATOM 3196 O O . PRO A 1 413 ? -14.113 15.538 4.595 1.00 97.12 413 PRO A O 1
ATOM 3199 N N . VAL A 1 414 ? -15.303 13.638 4.508 1.00 97.44 414 VAL A N 1
ATOM 3200 C CA . VAL A 1 414 ? -15.124 13.338 3.091 1.00 97.44 414 VAL A CA 1
ATOM 3201 C C . VAL A 1 414 ? -16.173 14.103 2.289 1.00 97.44 414 VAL A C 1
ATOM 3203 O O . VAL A 1 414 ? -17.364 14.045 2.591 1.00 97.44 414 VAL A O 1
ATOM 3206 N N . VAL A 1 415 ? -15.733 14.813 1.249 1.00 95.31 415 VAL A N 1
ATOM 3207 C CA . VAL A 1 415 ? -16.634 15.471 0.292 1.00 95.31 415 VAL A CA 1
ATOM 3208 C C . VAL A 1 415 ? -17.014 14.471 -0.797 1.00 95.31 415 VAL A C 1
ATOM 3210 O O . VAL A 1 415 ? -16.143 14.040 -1.558 1.00 95.31 415 VAL A O 1
ATOM 3213 N N . LEU A 1 416 ? -18.299 14.139 -0.899 1.00 92.50 416 LEU A N 1
ATOM 3214 C CA . LEU A 1 416 ? -18.838 13.214 -1.901 1.00 92.50 416 LEU A CA 1
ATOM 3215 C C . LEU A 1 416 ? -19.629 13.972 -2.988 1.00 92.50 416 LEU A C 1
ATOM 3217 O O . LEU A 1 416 ? -20.188 15.031 -2.701 1.00 92.50 416 LEU A O 1
ATOM 3221 N N . PRO A 1 417 ? -19.640 13.521 -4.257 1.00 77.38 417 PRO A N 1
ATOM 3222 C CA . PRO A 1 417 ? -20.364 14.170 -5.361 1.00 77.38 417 PRO A CA 1
ATOM 3223 C C . PRO A 1 417 ? -21.879 14.274 -5.140 1.00 77.38 417 PRO A C 1
ATOM 3225 O O . PRO A 1 417 ? -22.474 15.291 -5.492 1.00 77.38 417 PRO A O 1
ATOM 3228 N N . GLU A 1 418 ? -22.494 13.274 -4.515 1.00 65.06 418 GLU A N 1
ATOM 3229 C CA . GLU A 1 418 ? -23.940 13.226 -4.291 1.00 65.06 418 GLU A CA 1
ATOM 3230 C C . GLU A 1 418 ? -24.341 14.072 -3.073 1.00 65.06 418 GLU A C 1
ATOM 3232 O O . GLU A 1 418 ? -23.810 13.919 -1.970 1.00 65.06 418 GLU A O 1
ATOM 3237 N N . ALA A 1 419 ? -25.270 15.008 -3.285 1.00 56.53 419 ALA A N 1
ATOM 3238 C CA . ALA A 1 419 ? -25.777 15.897 -2.247 1.00 56.53 419 ALA A CA 1
ATOM 3239 C C . ALA A 1 419 ? -27.123 15.398 -1.709 1.00 56.53 419 ALA A C 1
ATOM 3241 O O . ALA A 1 419 ? -28.053 15.130 -2.469 1.00 56.53 419 ALA A O 1
ATOM 3242 N N . ARG A 1 420 ? -27.236 15.350 -0.380 1.00 53.31 420 ARG A N 1
ATOM 3243 C CA . ARG A 1 420 ? -28.486 15.100 0.34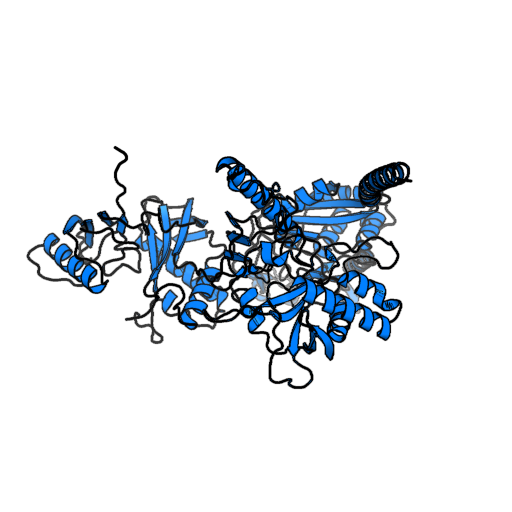7 1.00 53.31 420 ARG A CA 1
ATOM 3244 C C . ARG A 1 420 ? -29.587 16.101 -0.046 1.00 53.31 420 ARG A C 1
ATOM 3246 O O . ARG A 1 420 ? -29.304 17.290 -0.211 1.00 53.31 420 ARG A O 1
ATOM 3253 N N . ARG A 1 421 ? -30.861 15.676 -0.080 1.00 50.28 421 ARG A N 1
ATOM 3254 C CA . ARG A 1 421 ? -31.997 16.603 -0.284 1.00 50.28 421 ARG A CA 1
ATOM 3255 C C . ARG A 1 421 ? -32.065 17.648 0.840 1.00 50.28 421 ARG A C 1
ATOM 3257 O O . ARG A 1 421 ? -32.074 17.282 2.021 1.00 50.28 421 ARG A O 1
ATOM 3264 N N . ARG A 1 422 ? -32.165 18.933 0.462 1.00 47.31 422 ARG A N 1
ATOM 3265 C CA . ARG A 1 422 ? -32.334 20.098 1.355 1.00 47.31 422 ARG A CA 1
ATOM 3266 C C . ARG A 1 422 ? -33.666 20.010 2.109 1.00 47.31 422 ARG A C 1
ATOM 3268 O O . ARG A 1 422 ? -34.715 19.886 1.484 1.00 47.31 422 ARG A O 1
ATOM 3275 N N . ILE A 1 423 ? -33.617 20.131 3.435 1.00 52.19 423 ILE A N 1
ATOM 3276 C CA . ILE A 1 423 ? -34.795 20.395 4.275 1.00 52.19 423 ILE A CA 1
ATOM 3277 C C . ILE A 1 423 ? -34.743 21.868 4.675 1.00 52.19 423 ILE A C 1
ATOM 3279 O O . ILE A 1 423 ? -33.700 22.356 5.119 1.00 52.19 423 ILE A O 1
ATOM 3283 N N . ASP A 1 424 ? -35.847 22.581 4.478 1.00 46.44 424 ASP A N 1
ATOM 3284 C CA . ASP A 1 424 ? -35.992 23.966 4.919 1.00 46.44 424 ASP A CA 1
ATOM 3285 C C . ASP A 1 424 ? -36.076 24.013 6.460 1.00 46.44 424 ASP A C 1
ATOM 3287 O O . ASP A 1 424 ? -36.920 23.311 7.027 1.00 46.44 424 ASP A O 1
ATOM 3291 N N . PRO A 1 425 ? -35.240 24.810 7.159 1.00 47.12 425 PRO A N 1
ATOM 3292 C CA . PRO A 1 425 ? -35.306 24.960 8.612 1.00 47.12 425 PRO A CA 1
ATOM 3293 C C . PRO A 1 425 ? -36.700 25.326 9.144 1.00 47.12 425 PRO A C 1
ATOM 3295 O O . PRO A 1 425 ? -37.036 24.953 10.265 1.00 47.12 425 PRO A O 1
ATOM 3298 N N . ALA A 1 426 ? -37.533 25.996 8.339 1.00 46.84 426 ALA A N 1
ATOM 3299 C CA . ALA A 1 426 ? -38.903 26.355 8.707 1.00 46.84 426 ALA A CA 1
ATOM 3300 C C . ALA A 1 426 ? -39.899 25.173 8.685 1.00 46.84 426 ALA A C 1
ATOM 3302 O O . ALA A 1 426 ? -41.030 25.330 9.133 1.00 46.84 426 ALA A O 1
ATOM 3303 N N . LYS A 1 427 ? -39.506 23.995 8.169 1.00 48.06 427 LYS A N 1
ATOM 3304 C CA . LYS A 1 427 ? -40.377 22.814 7.987 1.00 48.06 427 LYS A CA 1
ATOM 3305 C C . LYS A 1 427 ? -39.832 21.532 8.629 1.00 48.06 427 LYS A C 1
ATOM 3307 O O . LYS A 1 427 ? -40.214 20.430 8.238 1.00 48.06 427 LYS A O 1
ATOM 3312 N N . ILE A 1 428 ? -38.947 21.655 9.622 1.00 50.19 428 ILE A N 1
ATOM 3313 C CA . ILE A 1 428 ? -38.291 20.515 10.294 1.00 50.19 428 ILE A CA 1
ATOM 3314 C C . ILE A 1 428 ? -39.309 19.538 10.911 1.00 50.19 428 ILE A C 1
ATOM 3316 O O . ILE A 1 428 ? -39.096 18.331 10.842 1.00 50.19 428 ILE A O 1
ATOM 3320 N N . GLN A 1 429 ? -40.428 20.034 11.457 1.00 46.06 429 GLN A N 1
ATOM 3321 C CA . GLN A 1 429 ? -41.465 19.182 12.059 1.00 46.06 429 GLN A CA 1
ATOM 3322 C C . GLN A 1 429 ? -42.351 18.453 11.025 1.00 46.06 429 GLN A C 1
ATOM 3324 O O . GLN A 1 429 ? -42.879 17.392 11.336 1.00 46.06 429 GLN A O 1
ATOM 3329 N N . GLU A 1 430 ? -42.460 18.954 9.788 1.00 42.28 430 GLU A N 1
ATOM 3330 C CA . GLU A 1 430 ? -43.298 18.372 8.717 1.00 42.28 430 GLU A CA 1
ATOM 3331 C C . GLU A 1 430 ? -42.510 17.489 7.728 1.00 42.28 430 GLU A C 1
ATOM 3333 O O . GLU A 1 430 ? -43.097 16.690 7.004 1.00 42.28 430 GLU A O 1
ATOM 3338 N N . GLN A 1 431 ? -41.178 17.621 7.673 1.00 43.97 431 GLN A N 1
ATOM 3339 C CA . GLN A 1 431 ? -40.295 16.934 6.712 1.00 43.97 431 GLN A CA 1
ATOM 3340 C C . GLN A 1 431 ? -39.268 16.025 7.399 1.00 43.97 431 GLN A C 1
ATOM 3342 O O . GLN A 1 431 ? -38.105 15.953 6.991 1.00 43.97 431 GLN A O 1
ATOM 3347 N N . THR A 1 432 ? -39.677 15.336 8.464 1.00 44.44 432 THR A N 1
ATOM 3348 C CA . THR A 1 432 ? -38.823 14.319 9.088 1.00 44.44 432 THR A CA 1
ATOM 3349 C C . THR A 1 432 ? -38.623 13.188 8.079 1.00 44.44 432 THR A C 1
ATOM 3351 O O . THR A 1 432 ? -39.583 12.517 7.708 1.00 44.44 432 THR A O 1
ATOM 3354 N N . LYS A 1 433 ? -37.392 13.010 7.579 1.00 52.72 433 LYS A N 1
ATOM 3355 C CA . LYS A 1 433 ? -37.099 11.973 6.579 1.00 52.72 433 LYS A CA 1
ATOM 3356 C C . LYS A 1 433 ? -37.437 10.601 7.141 1.00 52.72 433 LYS A C 1
ATOM 3358 O O . LYS A 1 433 ? -36.994 10.259 8.239 1.00 52.72 433 LYS A O 1
ATOM 3363 N N . GLY A 1 434 ? -38.193 9.820 6.376 1.00 56.62 434 GLY A N 1
ATOM 3364 C CA . GLY A 1 434 ? -38.461 8.429 6.715 1.00 56.62 434 GLY A CA 1
ATOM 3365 C C . GLY A 1 434 ? -37.167 7.611 6.748 1.00 56.62 434 GLY A C 1
ATOM 3366 O O . GLY A 1 434 ? -36.178 7.960 6.100 1.00 56.62 434 GLY A O 1
ATOM 3367 N N . ALA A 1 435 ? -37.175 6.496 7.481 1.00 56.78 435 ALA A N 1
ATOM 3368 C CA . ALA A 1 435 ? -36.028 5.588 7.560 1.00 56.78 435 ALA A CA 1
ATOM 3369 C C . ALA A 1 435 ? -35.555 5.098 6.172 1.00 56.78 435 ALA A C 1
ATOM 3371 O O . ALA A 1 435 ? -34.357 4.938 5.965 1.00 56.78 435 ALA A O 1
ATOM 3372 N N . GLY A 1 436 ? -36.476 4.943 5.209 1.00 61.16 436 GLY A N 1
ATOM 3373 C CA . GLY A 1 436 ? -36.166 4.560 3.824 1.00 61.16 436 GLY A CA 1
ATOM 3374 C C . GLY A 1 436 ? -35.357 5.609 3.050 1.00 61.16 436 GLY A C 1
ATOM 3375 O O . GLY A 1 436 ? -34.317 5.277 2.496 1.00 61.16 436 GLY A O 1
ATOM 3376 N N . GLU A 1 437 ? -35.759 6.886 3.091 1.00 66.44 437 GLU A N 1
ATOM 3377 C CA . GLU A 1 437 ? -35.022 7.981 2.424 1.00 66.44 437 GLU A CA 1
ATOM 3378 C C . GLU A 1 437 ? -33.609 8.134 3.012 1.00 66.44 437 GLU A C 1
ATOM 3380 O O . GLU A 1 437 ? -32.651 8.424 2.300 1.00 66.44 437 GLU A O 1
ATOM 3385 N N . ARG A 1 438 ? -33.448 7.888 4.319 1.00 66.75 438 ARG A N 1
ATOM 3386 C CA . ARG A 1 438 ? -32.131 7.895 4.967 1.00 66.75 438 ARG A CA 1
ATOM 3387 C C . ARG A 1 438 ? -31.239 6.748 4.483 1.00 66.75 438 ARG A C 1
ATOM 3389 O O . ARG A 1 438 ? -30.065 6.984 4.220 1.00 66.75 438 ARG A O 1
ATOM 3396 N N . LEU A 1 439 ? -31.789 5.541 4.353 1.00 71.81 439 LEU A N 1
ATOM 3397 C CA . LEU A 1 439 ? -31.058 4.371 3.854 1.00 71.81 439 LEU A CA 1
ATOM 3398 C C . LEU A 1 439 ? -30.612 4.549 2.396 1.00 71.81 439 LEU A C 1
ATOM 3400 O O . LEU A 1 439 ? -29.488 4.186 2.058 1.00 71.81 439 LEU A O 1
ATOM 3404 N N . GLU A 1 440 ? -31.450 5.146 1.546 1.00 76.75 440 GLU A N 1
ATOM 3405 C CA . GLU A 1 440 ? -31.090 5.461 0.157 1.00 76.75 440 GLU A CA 1
ATOM 3406 C C . GLU A 1 440 ? -29.944 6.481 0.080 1.00 76.75 440 GLU A C 1
ATOM 3408 O O . GLU A 1 440 ? -28.975 6.272 -0.650 1.00 76.75 440 GLU A O 1
ATOM 3413 N N . GLU A 1 441 ? -30.003 7.553 0.877 1.00 79.69 441 GLU A N 1
ATOM 3414 C CA . GLU A 1 441 ? -28.940 8.565 0.941 1.00 79.69 441 GLU A CA 1
ATOM 3415 C C . GLU A 1 441 ? -27.612 7.986 1.455 1.00 79.69 441 GLU A C 1
ATOM 3417 O O . GLU A 1 441 ? -26.548 8.310 0.924 1.00 79.69 441 GLU A O 1
ATOM 3422 N N . GLU A 1 442 ? -27.663 7.113 2.465 1.00 82.00 442 GLU A N 1
ATOM 3423 C CA . GLU A 1 442 ? -26.483 6.410 2.979 1.00 82.00 442 GLU A CA 1
ATOM 3424 C C . GLU A 1 442 ? -25.915 5.432 1.934 1.00 82.00 442 GLU A C 1
ATOM 3426 O O . GLU A 1 442 ? -24.697 5.364 1.762 1.00 82.00 442 GLU A O 1
ATOM 3431 N N . SER A 1 443 ? -26.770 4.731 1.181 1.00 80.75 443 SER A N 1
ATOM 3432 C CA . SER A 1 443 ? -26.353 3.808 0.116 1.00 80.75 443 SER A CA 1
ATOM 3433 C C . SER A 1 443 ? -25.671 4.526 -1.056 1.00 80.75 443 SER A C 1
ATOM 3435 O O . SER A 1 443 ? -24.612 4.090 -1.516 1.00 80.75 443 SER A O 1
ATOM 3437 N N . LEU A 1 444 ? -26.219 5.664 -1.495 1.00 83.69 444 LEU A N 1
ATOM 3438 C CA . LEU A 1 444 ? -25.596 6.529 -2.501 1.00 83.69 444 LEU A CA 1
ATOM 3439 C C . LEU A 1 444 ? -24.221 7.014 -2.019 1.00 83.69 444 LEU A C 1
ATOM 3441 O O . LEU A 1 444 ? -23.202 6.751 -2.660 1.00 83.69 444 LEU A O 1
ATOM 3445 N N . ALA A 1 445 ? -24.149 7.566 -0.804 1.00 86.38 445 ALA A N 1
ATOM 3446 C CA . ALA A 1 445 ? -22.882 7.996 -0.217 1.00 86.38 445 ALA A CA 1
ATOM 3447 C C . ALA A 1 445 ? -21.845 6.855 -0.134 1.00 86.38 445 ALA A C 1
ATOM 3449 O O . ALA A 1 445 ? -20.675 7.064 -0.463 1.00 86.38 445 ALA A O 1
ATOM 3450 N N . GLN A 1 446 ? -22.245 5.633 0.236 1.00 87.38 446 GLN A N 1
ATOM 3451 C CA . GLN A 1 446 ? -21.361 4.459 0.204 1.00 87.38 446 GLN A CA 1
ATOM 3452 C C . GLN A 1 446 ? -20.841 4.159 -1.213 1.00 87.38 446 GLN A C 1
ATOM 3454 O O . GLN A 1 446 ? -19.660 3.836 -1.378 1.00 87.38 446 GLN A O 1
ATOM 3459 N N . HIS A 1 447 ? -21.678 4.291 -2.246 1.00 85.38 447 HIS A N 1
ATOM 3460 C CA . HIS A 1 447 ? -21.247 4.139 -3.637 1.00 85.38 447 HIS A CA 1
ATOM 3461 C C . HIS A 1 447 ? -20.247 5.232 -4.045 1.00 85.38 447 HIS A C 1
ATOM 3463 O O . HIS A 1 447 ? -19.191 4.935 -4.614 1.00 85.38 447 HIS A O 1
ATOM 3469 N N . ALA A 1 448 ? -20.518 6.487 -3.691 1.00 89.06 448 ALA A N 1
ATOM 3470 C CA . ALA A 1 448 ? -19.624 7.608 -3.953 1.00 89.06 448 ALA A CA 1
ATOM 3471 C C . ALA A 1 448 ? -18.263 7.466 -3.246 1.00 89.06 448 ALA A C 1
ATOM 3473 O O . ALA A 1 448 ? -17.229 7.855 -3.796 1.00 89.06 448 ALA A O 1
ATOM 3474 N N . VAL A 1 449 ? -18.221 6.846 -2.061 1.00 92.94 449 VAL A N 1
ATOM 3475 C CA . VAL A 1 449 ? -16.968 6.508 -1.363 1.00 92.94 449 VAL A CA 1
ATOM 3476 C C . VAL A 1 449 ? -16.100 5.553 -2.191 1.00 92.94 449 VAL A C 1
ATOM 3478 O O . VAL A 1 449 ? -14.883 5.734 -2.248 1.00 92.94 449 VAL A O 1
ATOM 3481 N N . LEU A 1 450 ? -16.688 4.578 -2.894 1.00 87.50 450 LEU A N 1
ATOM 3482 C CA . LEU A 1 450 ? -15.931 3.676 -3.775 1.00 87.50 450 LEU A CA 1
ATOM 3483 C C . LEU A 1 450 ? -15.265 4.430 -4.937 1.00 87.50 450 LEU A C 1
ATOM 3485 O O . LEU A 1 450 ? -14.123 4.131 -5.286 1.00 87.50 450 LEU A O 1
ATOM 3489 N N . GLN A 1 451 ? -15.953 5.420 -5.513 1.00 84.81 451 GLN A N 1
ATOM 3490 C CA . GLN A 1 451 ? -15.377 6.312 -6.529 1.00 84.81 451 GLN A CA 1
ATOM 3491 C C . GLN A 1 451 ? -14.234 7.145 -5.932 1.00 84.81 451 GLN A C 1
ATOM 3493 O O . GLN A 1 451 ? -13.149 7.251 -6.505 1.00 84.81 451 GLN A O 1
ATOM 3498 N N . ALA A 1 452 ? -14.451 7.695 -4.734 1.00 90.12 452 ALA A N 1
ATOM 3499 C CA . ALA A 1 452 ? -13.472 8.510 -4.029 1.00 90.12 452 ALA A CA 1
ATOM 3500 C C . ALA A 1 452 ? -12.170 7.748 -3.723 1.00 90.12 452 ALA A C 1
ATOM 3502 O O . ALA A 1 452 ? -11.093 8.339 -3.869 1.00 90.12 452 ALA A O 1
ATOM 3503 N N . LEU A 1 453 ? -12.272 6.464 -3.351 1.00 89.94 453 LEU A N 1
ATOM 3504 C CA . LEU A 1 453 ? -11.142 5.556 -3.126 1.00 89.94 453 LEU A CA 1
ATOM 3505 C C . LEU A 1 453 ? -10.330 5.323 -4.402 1.00 89.94 453 LEU A C 1
ATOM 3507 O O . LEU A 1 453 ? -9.113 5.506 -4.380 1.00 89.94 453 LEU A O 1
ATOM 3511 N N . ARG A 1 454 ? -10.993 5.038 -5.530 1.00 81.44 454 ARG A N 1
ATOM 3512 C CA . ARG A 1 454 ? -10.311 4.894 -6.828 1.00 81.44 454 ARG A CA 1
ATOM 3513 C C . ARG A 1 454 ? -9.568 6.160 -7.229 1.00 81.44 454 ARG A C 1
ATOM 3515 O O . ARG A 1 454 ? -8.393 6.108 -7.570 1.00 81.44 454 ARG A O 1
ATOM 3522 N N . HIS A 1 455 ? -10.205 7.321 -7.087 1.00 82.06 455 HIS A N 1
ATOM 3523 C CA . HIS A 1 455 ? -9.551 8.606 -7.350 1.00 82.06 455 HIS A CA 1
ATOM 3524 C C . HIS A 1 455 ? -8.374 8.901 -6.399 1.00 82.06 455 HIS A C 1
ATOM 3526 O O . HIS A 1 455 ? -7.550 9.765 -6.693 1.00 82.06 455 HIS A O 1
ATOM 3532 N N . ALA A 1 456 ? -8.298 8.235 -5.243 1.00 82.25 456 ALA A N 1
ATOM 3533 C CA . ALA A 1 456 ? -7.164 8.339 -4.327 1.00 82.25 456 ALA A CA 1
ATOM 3534 C C . ALA A 1 456 ? -6.036 7.339 -4.646 1.00 82.25 456 ALA A C 1
ATOM 3536 O O . ALA A 1 456 ? -4.993 7.403 -3.998 1.00 82.25 456 ALA A O 1
ATOM 3537 N N . GLY A 1 457 ? -6.224 6.454 -5.634 1.00 77.94 457 GLY A N 1
ATOM 3538 C CA . GLY A 1 457 ? -5.304 5.361 -5.957 1.00 77.94 457 GLY A CA 1
ATOM 3539 C C . GLY A 1 457 ? -5.422 4.162 -5.012 1.00 77.94 457 GLY A C 1
ATOM 3540 O O . GLY A 1 457 ? -4.485 3.373 -4.911 1.00 77.94 457 GLY A O 1
ATOM 3541 N N . ILE A 1 458 ? -6.536 4.045 -4.277 1.00 83.88 458 ILE A N 1
ATOM 3542 C CA . ILE A 1 458 ? -6.813 2.910 -3.393 1.00 83.88 458 ILE A CA 1
ATOM 3543 C C . ILE A 1 458 ? -7.699 1.925 -4.146 1.00 83.88 458 ILE A C 1
ATOM 3545 O O . ILE A 1 458 ? -8.919 2.073 -4.220 1.00 83.88 458 ILE A O 1
ATOM 3549 N N . ASP A 1 459 ? -7.047 0.901 -4.684 1.00 72.19 459 ASP A N 1
ATOM 3550 C CA . ASP A 1 459 ? -7.667 -0.066 -5.593 1.00 72.19 459 ASP A CA 1
ATOM 3551 C C . ASP A 1 459 ? -8.374 -1.207 -4.834 1.00 72.19 459 ASP A C 1
ATOM 3553 O O . ASP A 1 459 ? -9.184 -1.952 -5.387 1.00 72.19 459 ASP A O 1
ATOM 3557 N N . GLN A 1 460 ? -8.108 -1.348 -3.531 1.00 76.81 460 GLN A N 1
ATOM 3558 C CA . GLN A 1 460 ? -8.783 -2.341 -2.706 1.00 76.81 460 GLN A CA 1
ATOM 3559 C C . GLN A 1 460 ? -10.211 -1.906 -2.373 1.00 76.81 460 GLN A C 1
ATOM 3561 O O . GLN A 1 460 ? -10.432 -0.894 -1.710 1.00 76.81 460 GLN A O 1
ATOM 3566 N N . ARG A 1 461 ? -11.189 -2.747 -2.724 1.00 80.38 461 ARG A N 1
ATOM 3567 C CA . ARG A 1 461 ? -12.564 -2.571 -2.254 1.00 80.38 461 ARG A CA 1
ATOM 3568 C C . ARG A 1 461 ? -12.658 -2.866 -0.745 1.00 80.38 461 ARG A C 1
ATOM 3570 O O . ARG A 1 461 ? -12.215 -3.941 -0.320 1.00 80.38 461 ARG A O 1
ATOM 3577 N N . PRO A 1 462 ? -13.226 -1.958 0.065 1.00 80.12 462 PRO A N 1
ATOM 3578 C CA . PRO A 1 462 ? -13.465 -2.216 1.480 1.00 80.12 462 PRO A CA 1
ATOM 3579 C C . PRO A 1 462 ? -14.511 -3.328 1.660 1.00 80.12 462 PRO A C 1
ATOM 3581 O O . PRO A 1 462 ? -15.429 -3.468 0.851 1.00 80.12 462 PRO A O 1
ATOM 3584 N N . SER A 1 463 ? -14.366 -4.134 2.715 1.00 77.62 463 SER A N 1
ATOM 3585 C CA . SER A 1 463 ? -15.375 -5.113 3.139 1.00 77.62 463 SER A CA 1
ATOM 3586 C C . SER A 1 463 ? -16.590 -4.450 3.778 1.00 77.62 463 SER A C 1
ATOM 3588 O O . SER A 1 463 ? -17.683 -4.995 3.681 1.00 77.62 463 SER A O 1
ATOM 3590 N N . THR A 1 464 ? -16.389 -3.287 4.399 1.00 81.12 464 THR A N 1
ATOM 3591 C CA . THR A 1 464 ? -17.425 -2.545 5.121 1.00 81.12 464 THR A CA 1
ATOM 3592 C C . THR A 1 464 ? -17.236 -1.054 4.867 1.00 81.12 464 THR A C 1
ATOM 3594 O O . THR A 1 464 ? -16.107 -0.559 4.923 1.00 81.12 464 THR A O 1
ATOM 3597 N N . ILE A 1 465 ? -18.332 -0.344 4.590 1.00 87.88 465 ILE A N 1
ATOM 3598 C CA . ILE A 1 465 ? -18.372 1.119 4.501 1.00 87.88 465 ILE A CA 1
ATOM 3599 C C . ILE A 1 465 ? -19.506 1.602 5.395 1.00 87.88 465 ILE A C 1
ATOM 3601 O O . ILE A 1 465 ? -20.654 1.202 5.206 1.00 87.88 465 ILE A O 1
ATOM 3605 N N . ARG A 1 466 ? -19.201 2.499 6.328 1.00 90.12 466 ARG A N 1
ATOM 3606 C CA . ARG A 1 466 ? -20.208 3.189 7.136 1.00 90.12 466 ARG A CA 1
ATOM 3607 C C . ARG A 1 466 ? -20.049 4.690 6.960 1.00 90.12 466 ARG A C 1
ATOM 3609 O O . ARG A 1 466 ? -18.935 5.205 6.967 1.00 90.12 466 ARG A O 1
ATOM 3616 N N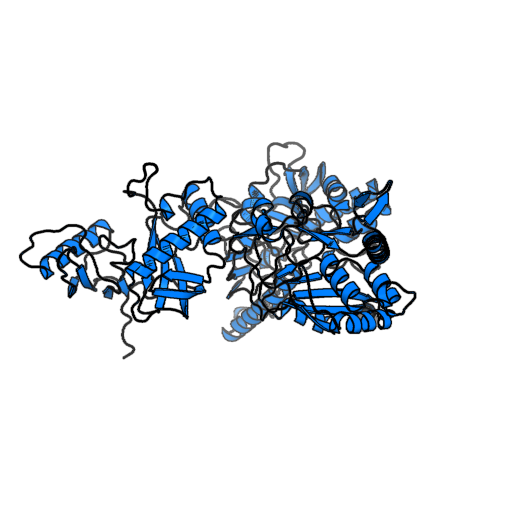 . VAL A 1 467 ? -21.169 5.385 6.797 1.00 91.50 467 VAL A N 1
ATOM 3617 C CA . VAL A 1 467 ? -21.213 6.838 6.620 1.00 91.50 467 VAL A CA 1
ATOM 3618 C C . VAL A 1 467 ? -22.104 7.459 7.690 1.00 91.50 467 VAL A C 1
ATOM 3620 O O . VAL A 1 467 ? -23.129 6.890 8.052 1.00 91.50 467 VAL A O 1
ATOM 3623 N N . GLN A 1 468 ? -21.699 8.603 8.235 1.00 90.56 468 GLN A N 1
ATOM 3624 C CA . GLN A 1 468 ? -22.461 9.333 9.254 1.00 90.56 468 GLN A CA 1
ATOM 3625 C C . GLN A 1 468 ? -22.102 10.825 9.266 1.00 90.56 468 GLN A C 1
ATOM 3627 O O . GLN A 1 468 ? -21.193 11.264 8.562 1.00 90.56 468 GLN A O 1
ATOM 3632 N N . ARG A 1 469 ? -22.829 11.628 10.049 1.00 88.38 469 ARG A N 1
ATOM 3633 C CA . ARG A 1 469 ? -22.608 13.086 10.164 1.00 88.38 469 ARG A CA 1
ATOM 3634 C C . ARG A 1 469 ? -21.881 13.449 11.453 1.00 88.38 469 ARG A C 1
ATOM 3636 O O . ARG A 1 469 ? -21.199 14.470 11.526 1.00 88.38 469 ARG A O 1
ATOM 3643 N N . GLU A 1 470 ? -22.029 12.605 12.460 1.00 93.19 470 GLU A N 1
ATOM 3644 C CA . GLU A 1 470 ? -21.343 12.661 13.737 1.00 93.19 470 GLU A CA 1
ATOM 3645 C C . GLU A 1 470 ? -19.880 12.221 13.569 1.00 93.19 470 GLU A C 1
ATOM 3647 O O . GLU A 1 470 ? -19.593 11.311 12.785 1.00 93.19 470 GLU A O 1
ATOM 3652 N N . PRO A 1 471 ? -18.934 12.827 14.298 1.00 92.31 471 PRO A N 1
ATOM 3653 C CA . PRO A 1 471 ? -17.554 12.364 14.284 1.00 92.31 471 PRO A CA 1
ATOM 3654 C C . PRO A 1 471 ? -17.436 10.969 14.914 1.00 92.31 471 PRO A C 1
ATOM 3656 O O . PRO A 1 471 ? -18.179 10.622 15.830 1.00 92.31 471 PRO A O 1
ATOM 3659 N N . PHE A 1 472 ? -16.454 10.182 14.468 1.00 86.31 472 PHE A N 1
ATOM 3660 C CA . PHE A 1 472 ? -16.110 8.904 15.111 1.00 86.31 472 PHE A CA 1
ATOM 3661 C C . PHE A 1 472 ? -15.312 9.085 16.412 1.00 86.31 472 PHE A C 1
ATOM 3663 O O . PHE A 1 472 ? -15.283 8.199 17.260 1.00 86.31 472 PHE A O 1
ATOM 3670 N N . GLN A 1 473 ? -14.666 10.240 16.584 1.00 79.62 473 GLN A N 1
ATOM 3671 C CA . GLN A 1 473 ? -13.835 10.553 17.745 1.00 79.62 473 GLN A CA 1
ATOM 3672 C C . GLN A 1 473 ? -14.593 11.435 18.737 1.00 79.62 473 GLN A C 1
ATOM 3674 O O . GLN A 1 473 ? -15.257 12.390 18.335 1.00 79.62 473 GLN A O 1
ATOM 3679 N N . GLY A 1 474 ? -14.411 11.192 20.040 1.00 77.44 474 GLY A N 1
ATOM 3680 C CA . GLY A 1 474 ? -15.124 11.925 21.095 1.00 77.44 474 GLY A CA 1
ATOM 3681 C C . GLY A 1 474 ? -14.887 13.443 21.116 1.00 77.44 474 GLY A C 1
ATOM 3682 O O . GLY A 1 474 ? -15.744 14.180 21.587 1.00 77.44 474 GLY A O 1
ATOM 3683 N N . ARG A 1 475 ? -13.752 13.924 20.585 1.00 82.88 475 ARG A N 1
ATOM 3684 C CA . ARG A 1 475 ? -13.436 15.361 20.428 1.00 82.88 475 ARG A CA 1
ATOM 3685 C C . ARG A 1 475 ? -13.502 15.858 18.980 1.00 82.88 475 ARG A C 1
ATOM 3687 O O . ARG A 1 475 ? -13.049 16.962 18.691 1.00 82.88 475 ARG A O 1
ATOM 3694 N N . GLY A 1 476 ? -14.028 15.045 18.064 1.00 87.12 476 GLY A N 1
ATOM 3695 C CA . GLY A 1 476 ? -14.219 15.452 16.677 1.00 87.12 476 GLY A CA 1
ATOM 3696 C C . GLY A 1 476 ? -15.320 16.505 16.524 1.00 87.12 476 GLY A C 1
ATOM 3697 O O . GLY A 1 476 ? -16.017 16.858 17.473 1.00 87.12 476 GLY A O 1
ATOM 3698 N N . GLN A 1 477 ? -15.487 17.000 15.302 1.00 93.38 477 GLN A N 1
ATOM 3699 C CA . GLN A 1 477 ? -16.505 17.990 14.947 1.00 93.38 477 GLN A CA 1
ATOM 3700 C C . GLN A 1 477 ? -17.496 17.377 13.962 1.00 93.38 477 GLN A C 1
ATOM 3702 O O . GLN A 1 477 ? -17.123 16.491 13.202 1.00 93.38 477 GLN A O 1
ATOM 3707 N N . ARG A 1 478 ? -18.753 17.833 13.971 1.00 95.25 478 ARG A N 1
ATOM 3708 C CA . ARG A 1 478 ? -19.761 17.356 13.010 1.00 95.25 478 ARG A CA 1
ATOM 3709 C C . ARG A 1 478 ? -19.387 17.757 11.587 1.00 95.25 478 ARG A C 1
ATOM 3711 O O . ARG A 1 478 ? -18.816 18.826 11.372 1.00 95.25 478 ARG A O 1
ATOM 3718 N N . ALA A 1 479 ? -19.777 16.935 10.617 1.00 94.75 479 ALA A N 1
ATOM 3719 C CA . ALA A 1 479 ? -19.424 17.136 9.217 1.00 94.75 479 ALA A CA 1
ATOM 3720 C C . ALA A 1 479 ? -19.881 18.505 8.672 1.00 94.75 479 ALA A C 1
ATOM 3722 O O . ALA A 1 479 ? -19.151 19.140 7.915 1.00 94.75 479 ALA A O 1
ATOM 3723 N N . GLU A 1 480 ? -21.053 19.002 9.081 1.00 94.31 480 GLU A N 1
ATOM 3724 C CA . GLU A 1 480 ? -21.586 20.295 8.629 1.00 94.31 480 GLU A CA 1
ATOM 3725 C C . GLU A 1 480 ? -20.731 21.491 9.049 1.00 94.31 480 GLU A C 1
ATOM 3727 O O . GLU A 1 480 ? -20.700 22.490 8.332 1.00 94.31 480 GLU A O 1
ATOM 3732 N N . SER A 1 481 ? -20.029 21.391 10.180 1.00 95.31 481 SER A N 1
ATOM 3733 C CA . SER A 1 481 ? -19.211 22.478 10.725 1.00 95.31 481 SER A CA 1
ATOM 3734 C C . SER A 1 481 ? -17.993 22.802 9.854 1.00 95.31 481 SER A C 1
ATOM 3736 O O . SER A 1 481 ? -17.365 23.836 10.043 1.00 95.31 481 SER A O 1
ATOM 3738 N N . PHE A 1 482 ? -17.658 21.939 8.891 1.00 95.81 482 PHE A N 1
ATOM 3739 C CA . PHE A 1 482 ? -16.573 22.149 7.928 1.00 95.81 482 PHE A CA 1
ATOM 3740 C C . PHE A 1 482 ? -17.037 22.834 6.631 1.00 95.81 482 PHE A C 1
ATOM 3742 O O . PHE A 1 482 ? -16.220 23.069 5.745 1.00 95.81 482 PHE A O 1
ATOM 3749 N N . ALA A 1 483 ? -18.335 23.115 6.472 1.00 93.75 483 ALA A N 1
ATOM 3750 C CA . ALA A 1 483 ? -18.863 23.732 5.254 1.00 93.75 483 ALA A CA 1
ATOM 3751 C C . ALA A 1 483 ? -18.688 25.258 5.229 1.00 93.75 483 ALA A C 1
ATOM 3753 O O . ALA A 1 483 ? -18.589 25.851 4.152 1.00 93.75 483 ALA A O 1
ATOM 3754 N N . GLU A 1 484 ? -18.680 25.896 6.400 1.00 91.88 484 GLU A N 1
ATOM 3755 C CA . GLU A 1 484 ? -18.674 27.352 6.533 1.00 91.88 484 GLU A CA 1
ATOM 3756 C C . GLU A 1 484 ? -17.435 27.979 5.884 1.00 91.88 484 GLU A C 1
ATOM 3758 O O . GLU A 1 484 ? -16.311 27.546 6.119 1.00 91.88 484 GLU A O 1
ATOM 3763 N N . GLY A 1 485 ? -17.645 29.001 5.047 1.00 84.75 485 GLY A N 1
ATOM 3764 C CA . GLY A 1 485 ? -16.563 29.693 4.341 1.00 84.75 485 GLY A CA 1
ATOM 3765 C C . GLY A 1 485 ? -15.868 28.859 3.260 1.00 84.75 485 GLY A C 1
ATOM 3766 O O . GLY A 1 485 ? -14.819 29.267 2.775 1.00 84.75 485 GLY A O 1
ATOM 3767 N N . THR A 1 486 ? -16.431 27.712 2.871 1.00 91.44 486 THR A N 1
ATOM 3768 C CA . THR A 1 486 ? -15.862 26.833 1.841 1.00 91.44 486 THR A CA 1
ATOM 3769 C C . THR A 1 486 ? -16.767 26.741 0.614 1.00 91.44 486 THR A C 1
ATOM 3771 O O . THR A 1 486 ? -17.956 27.058 0.655 1.00 91.44 486 THR A O 1
ATOM 3774 N N . ARG A 1 487 ? -16.226 26.227 -0.496 1.00 89.56 487 ARG A N 1
ATOM 3775 C CA . ARG A 1 487 ? -17.016 25.906 -1.700 1.00 89.56 487 ARG A CA 1
ATOM 3776 C C . ARG A 1 487 ? -17.893 24.653 -1.559 1.00 89.56 487 ARG A C 1
ATOM 3778 O O . ARG A 1 487 ? -18.596 24.297 -2.504 1.00 89.56 487 ARG A O 1
ATOM 3785 N N . PHE A 1 488 ? -17.790 23.925 -0.448 1.00 91.81 488 PHE A N 1
ATOM 3786 C CA . PHE A 1 488 ? -18.422 22.623 -0.281 1.00 91.81 488 PHE A CA 1
ATOM 3787 C C . PHE A 1 488 ? -19.746 22.750 0.466 1.00 91.81 488 PHE A C 1
ATOM 3789 O O . PHE A 1 488 ? -19.803 23.192 1.609 1.00 91.81 488 PHE A O 1
ATOM 3796 N N . ALA A 1 489 ? -20.826 22.317 -0.184 1.00 90.19 489 ALA A N 1
ATOM 3797 C CA . ALA A 1 489 ? -22.140 22.260 0.440 1.00 90.19 489 ALA A CA 1
ATOM 3798 C C . ALA A 1 489 ? -22.136 21.263 1.612 1.00 90.19 489 ALA A C 1
ATOM 3800 O O . ALA A 1 489 ? -21.641 20.140 1.475 1.00 90.19 489 ALA A O 1
ATOM 3801 N N . LYS A 1 490 ? -22.729 21.644 2.751 1.00 90.06 490 LYS A N 1
ATOM 3802 C CA . LYS A 1 490 ? -22.782 20.804 3.962 1.00 90.06 490 LYS A CA 1
ATOM 3803 C C . LYS A 1 490 ? -23.421 19.440 3.702 1.00 90.06 490 LYS A C 1
ATOM 3805 O O . LYS A 1 490 ? -23.088 18.457 4.354 1.00 90.06 490 LYS A O 1
ATOM 3810 N N . GLU A 1 491 ? -24.331 19.347 2.741 1.00 88.06 491 GLU A N 1
ATOM 3811 C CA . GLU A 1 491 ? -25.041 18.133 2.334 1.00 88.06 491 GLU A CA 1
ATOM 3812 C C . GLU A 1 491 ? -24.117 17.077 1.706 1.00 88.06 491 GLU A C 1
ATOM 3814 O O . GLU A 1 491 ? -24.476 15.904 1.675 1.00 88.06 491 GLU A O 1
ATOM 3819 N N . ARG A 1 492 ? -22.923 17.479 1.252 1.00 91.69 492 ARG A N 1
ATOM 3820 C CA . ARG A 1 492 ? -21.921 16.615 0.609 1.00 91.69 492 ARG A CA 1
ATOM 3821 C C . ARG A 1 492 ? -20.857 16.077 1.572 1.00 91.69 492 ARG A C 1
ATOM 3823 O O . ARG A 1 492 ? -20.040 15.256 1.169 1.00 91.69 492 ARG A O 1
ATOM 3830 N N . LEU A 1 493 ? -20.831 16.563 2.815 1.00 94.75 493 LEU A N 1
ATOM 3831 C CA . LEU A 1 493 ? -19.801 16.247 3.810 1.00 94.75 493 LEU A CA 1
ATOM 3832 C C . LEU A 1 493 ? -20.203 15.052 4.677 1.00 94.75 493 LEU A C 1
ATOM 3834 O O . LEU A 1 493 ? -21.196 15.113 5.395 1.00 94.75 493 LEU A O 1
ATOM 3838 N N . TRP A 1 494 ? -19.421 13.981 4.664 1.00 96.00 494 TRP A N 1
ATOM 3839 C CA . TRP A 1 494 ? -19.715 12.772 5.437 1.00 96.00 494 TRP A CA 1
ATOM 3840 C C . TRP A 1 494 ? -18.495 12.310 6.213 1.00 96.00 494 TRP A C 1
ATOM 3842 O O . TRP A 1 494 ? -17.387 12.298 5.684 1.00 96.00 494 TRP A O 1
ATOM 3852 N N . HIS A 1 495 ? -18.690 11.879 7.454 1.00 97.19 495 HIS A N 1
ATOM 3853 C CA . HIS A 1 495 ? -17.700 11.041 8.108 1.00 97.19 495 HIS A CA 1
ATOM 3854 C C . HIS A 1 495 ? -17.833 9.613 7.592 1.00 97.19 495 HIS A C 1
ATOM 3856 O O . HIS A 1 495 ? -18.942 9.098 7.455 1.00 97.19 495 HIS A O 1
ATOM 3862 N N . VAL A 1 496 ? -16.697 8.986 7.301 1.00 96.62 496 VAL A N 1
ATOM 3863 C CA . VAL A 1 496 ? -16.616 7.655 6.700 1.00 96.62 496 VAL A CA 1
ATOM 3864 C C . VAL A 1 496 ? -15.771 6.737 7.581 1.00 96.62 496 VAL A C 1
ATOM 3866 O O . VAL A 1 496 ? -14.687 7.116 8.027 1.00 96.62 496 VAL A O 1
ATOM 3869 N N . GLU A 1 497 ? -16.268 5.528 7.806 1.00 94.69 497 GLU A N 1
ATOM 3870 C CA . GLU A 1 497 ? -15.511 4.382 8.298 1.00 94.69 497 GLU A CA 1
ATOM 3871 C C . GLU A 1 497 ? -15.300 3.399 7.147 1.00 94.69 497 GLU A C 1
ATOM 3873 O O . GLU A 1 497 ? -16.229 3.089 6.394 1.00 94.69 497 GLU A O 1
ATOM 3878 N N . LEU A 1 498 ? -14.067 2.918 7.018 1.00 91.06 498 LEU A N 1
ATOM 3879 C CA . LEU A 1 498 ? -13.660 1.941 6.018 1.00 91.06 498 LEU A CA 1
ATOM 3880 C C . LEU A 1 498 ? -13.010 0.753 6.705 1.00 91.06 498 LEU A C 1
ATOM 3882 O O . LEU A 1 498 ? -12.079 0.938 7.486 1.00 91.06 498 LEU A O 1
ATOM 3886 N N . GLN A 1 499 ? -13.437 -0.452 6.345 1.00 84.56 499 GLN A N 1
ATOM 3887 C CA . GLN A 1 499 ? -12.744 -1.683 6.708 1.00 84.56 499 GLN A CA 1
ATOM 3888 C C . GLN A 1 499 ? -12.226 -2.370 5.450 1.00 84.56 499 GLN A C 1
ATOM 3890 O O . GLN A 1 499 ? -12.985 -2.630 4.520 1.00 84.56 499 GLN A O 1
ATOM 3895 N N . PHE A 1 500 ? -10.943 -2.700 5.421 1.00 79.00 500 PHE A N 1
ATOM 3896 C CA . PHE A 1 500 ? -10.277 -3.386 4.327 1.00 79.00 500 PHE A CA 1
ATOM 3897 C C . PHE A 1 500 ? -9.902 -4.805 4.740 1.00 79.00 500 PHE A C 1
ATOM 3899 O O . PHE A 1 500 ? -9.437 -5.053 5.846 1.00 79.00 500 PHE A O 1
ATOM 3906 N N . ARG A 1 501 ? -10.022 -5.757 3.809 1.00 66.75 501 ARG A N 1
ATOM 3907 C CA . ARG A 1 501 ? -9.569 -7.144 4.039 1.00 66.75 501 ARG A CA 1
ATOM 3908 C C . ARG A 1 501 ? -8.053 -7.270 4.197 1.00 66.75 501 ARG A C 1
ATOM 3910 O O . ARG A 1 501 ? -7.568 -8.295 4.658 1.00 66.75 501 ARG A O 1
ATOM 3917 N N . ARG A 1 502 ? -7.301 -6.278 3.718 1.00 68.38 502 ARG A N 1
ATOM 3918 C CA . ARG A 1 502 ? -5.842 -6.226 3.809 1.00 68.38 502 ARG A CA 1
ATOM 3919 C C . ARG A 1 502 ? -5.471 -4.876 4.410 1.00 68.38 502 ARG A C 1
ATOM 3921 O O . ARG A 1 502 ? -6.106 -3.889 4.045 1.00 68.38 502 ARG A O 1
ATOM 3928 N N . PRO A 1 503 ? -4.479 -4.823 5.302 1.00 72.62 503 PRO A N 1
ATOM 3929 C CA . PRO A 1 503 ? -4.036 -3.557 5.850 1.00 72.62 503 PRO A CA 1
ATOM 3930 C C . PRO A 1 503 ? -3.515 -2.605 4.763 1.00 72.62 503 PRO A C 1
ATOM 3932 O O . PRO A 1 503 ? -2.746 -3.010 3.889 1.00 72.62 503 PRO A O 1
ATOM 3935 N N . LEU A 1 504 ? -3.906 -1.335 4.842 1.00 77.12 504 LEU A N 1
ATOM 3936 C CA . LEU A 1 504 ? -3.367 -0.240 4.041 1.00 77.12 504 LEU A CA 1
ATOM 3937 C C . LEU A 1 504 ? -2.420 0.614 4.884 1.00 77.12 504 LEU A C 1
ATOM 3939 O O . LEU A 1 504 ? -2.520 0.662 6.109 1.00 77.12 504 LEU A O 1
ATOM 3943 N N . ARG A 1 505 ? -1.498 1.311 4.222 1.00 76.88 505 ARG A N 1
ATOM 3944 C CA . ARG A 1 505 ? -0.659 2.332 4.854 1.00 76.88 505 ARG A CA 1
ATOM 3945 C C . ARG A 1 505 ? -1.202 3.702 4.483 1.00 76.88 505 ARG A C 1
ATOM 3947 O O . ARG A 1 505 ? -1.544 3.930 3.326 1.00 76.88 505 ARG A O 1
ATOM 3954 N N . GLY A 1 506 ? -1.309 4.574 5.475 1.00 75.44 506 GLY A N 1
ATOM 3955 C CA . GLY A 1 506 ? -1.712 5.960 5.278 1.00 75.44 506 GLY A CA 1
ATOM 3956 C C . GLY A 1 506 ? -0.525 6.907 5.044 1.00 75.44 506 GLY A C 1
ATOM 3957 O O . GLY A 1 506 ? 0.595 6.438 4.829 1.00 75.44 506 GLY A O 1
ATOM 3958 N N . PRO A 1 507 ? -0.751 8.229 5.143 1.00 86.94 507 PRO A N 1
ATOM 3959 C CA . PRO A 1 507 ? -2.047 8.860 5.408 1.00 86.94 507 PRO A CA 1
ATOM 3960 C C . PRO A 1 507 ? -3.040 8.621 4.260 1.00 86.94 507 PRO A C 1
ATOM 3962 O O . PRO A 1 507 ? -2.706 8.784 3.091 1.00 86.94 507 PRO A O 1
ATOM 3965 N N . ILE A 1 508 ? -4.272 8.220 4.587 1.00 91.31 508 ILE A N 1
ATOM 3966 C CA . ILE A 1 508 ? -5.341 8.064 3.590 1.00 91.31 508 ILE A CA 1
ATOM 3967 C C . ILE A 1 508 ? -6.142 9.364 3.534 1.00 91.31 508 ILE A C 1
ATOM 3969 O O . ILE A 1 508 ? -6.652 9.821 4.556 1.00 91.31 508 ILE A O 1
ATOM 3973 N N . VAL A 1 509 ? -6.276 9.936 2.335 1.00 94.56 509 VAL A N 1
ATOM 3974 C CA . VAL A 1 509 ? -7.098 11.127 2.081 1.00 94.56 509 VAL A CA 1
ATOM 3975 C C . VAL A 1 509 ? -7.976 10.890 0.853 1.00 94.56 509 VAL A C 1
ATOM 3977 O O . VAL A 1 509 ? -7.468 10.605 -0.234 1.00 94.56 509 VAL A O 1
ATOM 3980 N N . ILE A 1 510 ? -9.298 10.994 1.011 1.00 95.12 510 ILE A N 1
ATOM 3981 C CA . ILE A 1 510 ? -10.270 10.673 -0.049 1.00 95.12 510 ILE A CA 1
ATOM 3982 C C . ILE A 1 510 ? -11.300 11.790 -0.274 1.00 95.12 510 ILE A C 1
ATOM 3984 O O . ILE A 1 510 ? -11.482 12.681 0.549 1.00 95.12 510 ILE A O 1
ATOM 3988 N N . GLY A 1 511 ? -12.004 11.727 -1.405 1.00 93.50 511 GLY A N 1
ATOM 3989 C CA . GLY A 1 511 ? -13.080 12.659 -1.764 1.00 93.50 511 GLY A CA 1
ATOM 3990 C C . GLY A 1 511 ? -12.602 13.942 -2.448 1.00 93.50 511 GLY A C 1
ATOM 3991 O O . GLY A 1 511 ? -11.408 14.177 -2.633 1.00 93.50 511 GLY A O 1
ATOM 3992 N N . ASP A 1 512 ? -13.545 14.795 -2.842 1.00 90.88 512 ASP A N 1
ATOM 3993 C CA . ASP A 1 512 ? -13.257 16.007 -3.635 1.00 90.88 512 ASP A CA 1
ATOM 3994 C C . ASP A 1 512 ? -12.495 17.083 -2.847 1.00 90.88 512 ASP A C 1
ATOM 3996 O O . ASP A 1 512 ? -11.898 18.000 -3.418 1.00 90.88 512 ASP A O 1
ATOM 4000 N N . GLY A 1 513 ? -12.500 16.960 -1.521 1.00 91.94 513 GLY A N 1
ATOM 4001 C CA . GLY A 1 513 ? -11.785 17.821 -0.591 1.00 91.94 513 GLY A CA 1
ATOM 4002 C C . GLY A 1 513 ? -10.334 17.411 -0.314 1.00 91.94 513 GLY A C 1
ATOM 4003 O O . GLY A 1 513 ? -9.650 18.131 0.408 1.00 91.94 513 GLY A O 1
ATOM 4004 N N . ARG A 1 514 ? -9.834 16.314 -0.910 1.00 92.31 514 ARG A N 1
ATOM 4005 C CA . ARG A 1 514 ? -8.500 15.741 -0.620 1.00 92.31 514 ARG A CA 1
ATOM 4006 C C . ARG A 1 514 ? -7.301 16.660 -0.894 1.00 92.31 514 ARG A C 1
ATOM 4008 O O . ARG A 1 514 ? -6.201 16.381 -0.436 1.00 92.31 514 ARG A O 1
ATOM 4015 N N . PHE A 1 515 ? -7.505 17.731 -1.663 1.00 91.38 515 PHE A N 1
ATOM 4016 C CA . PHE A 1 515 ? -6.493 18.754 -1.974 1.00 91.38 515 PHE A CA 1
ATOM 4017 C C . PHE A 1 515 ? -6.705 20.063 -1.192 1.00 91.38 515 PHE A C 1
ATOM 4019 O O . PHE A 1 515 ? -6.028 21.052 -1.445 1.00 91.38 515 PHE A O 1
ATOM 4026 N N . LEU A 1 516 ? -7.690 20.090 -0.290 1.00 91.75 516 LEU A N 1
ATOM 4027 C CA . LEU A 1 516 ? -8.128 21.260 0.477 1.00 91.75 516 LEU A CA 1
ATOM 4028 C C . LEU A 1 516 ? -8.254 20.932 1.974 1.00 91.75 516 LEU A C 1
ATOM 4030 O O . LEU A 1 516 ? -9.076 21.513 2.672 1.00 91.75 516 LEU A O 1
ATOM 4034 N N . GLY A 1 517 ? -7.492 19.951 2.461 1.00 92.31 517 GLY A N 1
ATOM 4035 C CA . GLY A 1 517 ? -7.463 19.588 3.879 1.00 92.31 517 GLY A CA 1
ATOM 4036 C C . GLY A 1 517 ? -8.684 18.825 4.413 1.00 92.31 517 GLY A C 1
ATOM 4037 O O . GLY A 1 517 ? -8.849 18.723 5.631 1.00 92.31 517 GLY A O 1
ATOM 4038 N N . LEU A 1 518 ? -9.528 18.267 3.538 1.00 96.75 518 LEU A N 1
ATOM 4039 C CA . LEU A 1 518 ? -10.682 17.433 3.901 1.00 96.75 518 LEU A CA 1
ATOM 4040 C C . LEU A 1 518 ? -10.494 15.966 3.484 1.00 96.75 518 LEU A C 1
ATOM 4042 O O . LEU A 1 518 ? -9.697 15.653 2.602 1.00 96.75 518 LEU A O 1
ATOM 4046 N N . GLY A 1 519 ? -11.268 15.076 4.109 1.00 96.38 519 GLY A N 1
ATOM 4047 C CA . GLY A 1 519 ? -11.269 13.638 3.842 1.00 96.38 519 GLY A CA 1
ATOM 4048 C C . GLY A 1 519 ? -10.079 12.867 4.410 1.00 96.38 519 GLY A C 1
ATOM 4049 O O . GLY A 1 519 ? -9.802 11.765 3.938 1.00 96.38 519 GLY A O 1
ATOM 4050 N N . LEU A 1 520 ? -9.368 13.439 5.388 1.00 97.00 520 LEU A N 1
ATOM 4051 C CA . LEU A 1 520 ? -8.259 12.791 6.084 1.00 97.00 520 LEU A CA 1
ATOM 4052 C C . LEU A 1 520 ? -8.790 11.669 6.978 1.00 97.00 520 LEU A C 1
ATOM 4054 O O . LEU A 1 520 ? -9.700 11.877 7.785 1.00 97.00 520 LEU A O 1
ATOM 4058 N N . MET A 1 521 ? -8.177 10.497 6.863 1.00 94.56 521 MET A N 1
ATOM 4059 C CA . MET A 1 521 ? -8.513 9.310 7.635 1.00 94.56 521 MET A CA 1
ATOM 4060 C C . MET A 1 521 ? -7.452 9.018 8.696 1.00 94.56 521 MET A C 1
ATOM 4062 O O . MET A 1 521 ? -6.259 9.244 8.493 1.00 94.56 521 MET A O 1
ATOM 4066 N N . VAL A 1 522 ? -7.898 8.461 9.816 1.00 90.12 522 VAL A N 1
ATOM 4067 C CA . VAL A 1 522 ? -7.080 8.019 10.941 1.00 90.12 522 VAL A CA 1
ATOM 4068 C C . VAL A 1 522 ? -7.205 6.499 11.060 1.00 90.12 522 VAL A C 1
ATOM 4070 O O . VAL A 1 522 ? -8.335 6.001 11.171 1.00 90.12 522 VAL A O 1
ATOM 4073 N N . PRO A 1 523 ? -6.085 5.754 11.030 1.00 86.75 523 PRO A N 1
ATOM 4074 C CA . PRO A 1 523 ? -6.092 4.320 11.277 1.00 86.75 523 PRO A CA 1
ATOM 4075 C C . PRO A 1 523 ? -6.637 4.044 12.677 1.00 86.75 523 PRO A C 1
ATOM 4077 O O . PRO A 1 523 ? -6.292 4.727 13.640 1.00 86.75 523 PRO A O 1
ATOM 4080 N N . GLN A 1 524 ? -7.503 3.048 12.783 1.00 80.44 524 GLN A N 1
ATOM 4081 C CA . GLN A 1 524 ? -7.952 2.532 14.063 1.00 80.44 524 GLN A CA 1
ATOM 4082 C C . GLN A 1 524 ? -7.086 1.326 14.388 1.00 80.44 524 GLN A C 1
ATOM 4084 O O . GLN A 1 524 ? -7.129 0.326 13.673 1.00 80.44 524 GLN A O 1
ATOM 4089 N N . ASP A 1 525 ? -6.296 1.421 15.458 1.00 61.09 525 ASP A N 1
ATOM 4090 C CA . ASP A 1 525 ? -5.502 0.311 15.995 1.00 61.09 525 ASP A CA 1
ATOM 4091 C C . ASP A 1 525 ? -6.432 -0.761 16.606 1.00 61.09 525 ASP A C 1
ATOM 4093 O O . ASP A 1 525 ? -6.389 -1.059 17.797 1.00 61.09 525 ASP A O 1
ATOM 4097 N N . ALA A 1 526 ? -7.309 -1.346 15.795 1.00 53.34 526 ALA A N 1
ATOM 4098 C CA . ALA A 1 526 ? -8.012 -2.575 16.103 1.00 53.34 526 ALA A CA 1
ATOM 4099 C C . ALA A 1 526 ? -7.095 -3.718 15.674 1.00 53.34 526 ALA A C 1
ATOM 4101 O O . ALA A 1 526 ? -7.286 -4.337 14.627 1.00 53.34 526 ALA A O 1
ATOM 4102 N N . PHE A 1 527 ? -6.035 -3.962 16.447 1.00 53.84 527 PHE A N 1
ATOM 4103 C CA . PHE A 1 527 ? -5.241 -5.160 16.218 1.00 53.84 527 PHE A CA 1
ATOM 4104 C C . PHE A 1 527 ? -6.158 -6.363 16.352 1.00 53.84 527 PHE A C 1
ATOM 4106 O O . PHE A 1 527 ? -6.813 -6.536 17.383 1.00 53.84 527 PHE A O 1
ATOM 4113 N N . ALA A 1 528 ? -6.181 -7.206 15.325 1.00 58.16 528 ALA A N 1
ATOM 4114 C CA . ALA A 1 528 ? -6.924 -8.446 15.380 1.00 58.16 528 ALA A CA 1
ATOM 4115 C C . ALA A 1 528 ? -6.394 -9.285 16.556 1.00 58.16 528 ALA A C 1
ATOM 4117 O O . ALA A 1 528 ? -5.328 -9.898 16.500 1.00 58.16 528 ALA A O 1
ATOM 4118 N N . ARG A 1 529 ? -7.149 -9.309 17.658 1.00 79.19 529 ARG A N 1
ATOM 4119 C CA . ARG A 1 529 ? -6.918 -10.235 18.777 1.00 79.19 529 ARG A CA 1
ATOM 4120 C C . ARG A 1 529 ? -7.313 -11.660 18.389 1.00 79.19 529 ARG A C 1
ATOM 4122 O O . ARG A 1 529 ? -6.976 -12.603 19.100 1.00 79.19 529 ARG A O 1
ATOM 4129 N N . VAL A 1 530 ? -7.991 -11.813 17.250 1.00 84.56 530 VAL A N 1
ATOM 4130 C CA . VAL A 1 530 ? -8.433 -13.078 16.673 1.00 84.56 530 VAL A CA 1
ATOM 4131 C C . VAL A 1 530 ? -8.115 -13.098 15.178 1.00 84.56 530 VAL A C 1
ATOM 4133 O O . VAL A 1 530 ? -8.558 -12.223 14.442 1.00 84.56 530 VAL A O 1
ATOM 4136 N N . PHE A 1 531 ? -7.390 -14.116 14.718 1.00 89.19 531 PHE A N 1
ATOM 4137 C CA . PHE A 1 531 ? -7.188 -14.391 13.292 1.00 89.19 531 PHE A CA 1
ATOM 4138 C C . PHE A 1 531 ? -7.851 -15.717 12.953 1.00 89.19 531 PHE A C 1
ATOM 4140 O O . PHE A 1 531 ? -7.520 -16.725 13.576 1.00 89.19 531 PHE A O 1
ATOM 4147 N N . ALA A 1 532 ? -8.745 -15.744 11.966 1.00 90.69 532 ALA A N 1
ATOM 4148 C CA . ALA A 1 532 ? -9.425 -16.966 11.555 1.00 90.69 532 ALA A CA 1
ATOM 4149 C C . ALA A 1 532 ? -9.217 -17.269 10.071 1.00 90.69 532 ALA A C 1
ATOM 4151 O O . ALA A 1 532 ? -9.252 -16.387 9.213 1.00 90.69 532 ALA A O 1
ATOM 4152 N N . PHE A 1 533 ? -9.034 -18.552 9.777 1.00 93.69 533 PHE A N 1
ATOM 4153 C CA . PHE A 1 533 ? -8.780 -19.071 8.441 1.00 93.69 533 PHE A CA 1
ATOM 4154 C C . PHE A 1 533 ? -9.655 -20.293 8.199 1.00 93.69 533 PHE A C 1
ATOM 4156 O O . PHE A 1 533 ? -9.450 -21.343 8.809 1.00 93.69 533 PHE A O 1
ATOM 4163 N N . ARG A 1 534 ? -10.621 -20.171 7.291 1.00 93.69 534 ARG A N 1
ATOM 4164 C CA . ARG A 1 534 ? -11.431 -21.306 6.849 1.00 93.69 534 ARG A CA 1
ATOM 4165 C C . ARG A 1 534 ? -10.574 -22.239 6.003 1.00 93.69 534 ARG A C 1
ATOM 4167 O O . ARG A 1 534 ? -9.839 -21.783 5.123 1.00 93.69 534 ARG A O 1
ATOM 4174 N N . ILE A 1 535 ? -10.682 -23.535 6.266 1.00 94.62 535 ILE A N 1
ATOM 4175 C CA . ILE A 1 535 ? -10.011 -24.570 5.486 1.00 94.62 535 ILE A CA 1
ATOM 4176 C C . ILE A 1 535 ? -10.907 -24.881 4.287 1.00 94.62 535 ILE A C 1
ATOM 4178 O O . ILE A 1 535 ? -12.022 -25.367 4.457 1.00 94.62 535 ILE A O 1
ATOM 4182 N N . VAL A 1 536 ? -10.445 -24.560 3.077 1.00 92.69 536 VAL A N 1
ATOM 4183 C CA . VAL A 1 536 ? -11.258 -24.728 1.857 1.00 92.69 536 VAL A CA 1
ATOM 4184 C C . VAL A 1 536 ? -10.912 -25.986 1.069 1.00 92.69 536 VAL A C 1
ATOM 4186 O O . VAL A 1 536 ? -11.729 -26.430 0.273 1.00 92.69 536 VAL A O 1
ATOM 4189 N N . ASP A 1 537 ? -9.718 -26.550 1.268 1.00 90.06 537 ASP A N 1
ATOM 4190 C CA . ASP A 1 537 ? -9.265 -27.749 0.557 1.00 90.06 537 ASP A CA 1
ATOM 4191 C C . ASP A 1 537 ? -8.085 -28.423 1.283 1.00 90.06 537 ASP A C 1
ATOM 4193 O O . ASP A 1 537 ? -7.397 -27.789 2.089 1.00 90.06 537 ASP A O 1
ATOM 4197 N N . GLY A 1 538 ? -7.827 -29.693 0.963 1.00 90.00 538 GLY A N 1
ATOM 4198 C CA . GLY A 1 538 ? -6.604 -30.420 1.310 1.00 90.00 538 GLY A CA 1
ATOM 4199 C C . GLY A 1 538 ? -6.540 -31.017 2.717 1.00 90.00 538 GLY A C 1
ATOM 4200 O O . GLY A 1 538 ? -5.497 -31.563 3.086 1.00 90.00 538 GLY A O 1
ATOM 4201 N N . LEU A 1 539 ? -7.622 -30.933 3.501 1.00 93.75 539 LEU A N 1
ATOM 4202 C CA . LEU A 1 539 ? -7.701 -31.529 4.836 1.00 93.75 539 LEU A CA 1
ATOM 4203 C C . LEU A 1 539 ? -7.930 -33.038 4.761 1.00 93.75 539 LEU A C 1
ATOM 4205 O O . LEU A 1 539 ? -8.925 -33.511 4.220 1.00 93.75 539 LEU A O 1
ATOM 4209 N N . SER A 1 540 ? -7.017 -33.801 5.357 1.00 92.19 540 SER A N 1
ATOM 4210 C CA . SER A 1 540 ? -7.159 -35.250 5.478 1.00 92.19 540 SER A CA 1
ATOM 4211 C C . SER A 1 540 ? -8.321 -35.617 6.413 1.00 92.19 540 SER A C 1
ATOM 4213 O O . SER A 1 540 ? -8.364 -35.111 7.536 1.00 92.19 540 SER A O 1
ATOM 4215 N N . PRO A 1 541 ? -9.186 -36.585 6.056 1.00 86.44 541 PRO A N 1
ATOM 4216 C CA . PRO A 1 541 ? -10.233 -37.093 6.951 1.00 86.44 541 PRO A CA 1
ATOM 4217 C C . PRO A 1 541 ? -9.701 -37.692 8.263 1.00 86.44 541 PRO A C 1
ATOM 4219 O O . PRO A 1 541 ? -10.432 -37.824 9.238 1.00 86.44 541 PRO A O 1
ATOM 4222 N N . LYS A 1 542 ? -8.417 -38.076 8.299 1.00 86.50 542 LYS A N 1
ATOM 4223 C CA . LYS A 1 542 ? -7.743 -38.619 9.492 1.00 86.50 542 LYS A CA 1
ATOM 4224 C C . LYS A 1 542 ? -7.003 -37.544 10.298 1.00 86.50 542 LYS A C 1
ATOM 4226 O O . LYS A 1 542 ? -6.265 -37.883 11.228 1.00 86.50 542 LYS A O 1
ATOM 4231 N N . ALA A 1 543 ? -7.133 -36.270 9.924 1.00 87.12 543 ALA A N 1
ATOM 4232 C CA . ALA A 1 543 ? -6.465 -35.172 10.603 1.00 87.12 543 ALA A CA 1
ATOM 4233 C C . ALA A 1 543 ? -6.933 -35.060 12.059 1.00 87.12 543 ALA A C 1
ATOM 4235 O O . ALA A 1 543 ? -8.114 -35.178 12.375 1.00 87.12 543 ALA A O 1
ATOM 4236 N N . ARG A 1 544 ? -5.982 -34.809 12.960 1.00 84.56 544 ARG A N 1
ATOM 4237 C CA . ARG A 1 544 ? -6.252 -34.536 14.375 1.00 84.56 544 ARG A CA 1
ATOM 4238 C C . ARG A 1 544 ? -5.987 -33.068 14.665 1.00 84.56 544 ARG A C 1
ATOM 4240 O O . ARG A 1 544 ? -4.979 -32.533 14.197 1.00 84.56 544 ARG A O 1
ATOM 4247 N N . SER A 1 545 ? -6.823 -32.457 15.504 1.00 86.31 545 SER A N 1
ATOM 4248 C CA . SER A 1 545 ? -6.671 -31.055 15.919 1.00 86.31 545 SER A CA 1
ATOM 4249 C C . SER A 1 545 ? -5.266 -30.758 16.451 1.00 86.31 545 SER A C 1
ATOM 4251 O O . SER A 1 545 ? -4.658 -29.791 16.020 1.00 86.31 545 SER A O 1
ATOM 4253 N N . GLU A 1 546 ? -4.693 -31.631 17.287 1.00 83.88 546 GLU A N 1
ATOM 4254 C CA . GLU A 1 546 ? -3.327 -31.484 17.830 1.00 83.88 546 GLU A CA 1
ATOM 4255 C C . GLU A 1 546 ? -2.248 -31.364 16.734 1.00 83.88 546 GLU A C 1
ATOM 4257 O O . GLU A 1 546 ? -1.306 -30.572 16.837 1.00 83.88 546 GLU A O 1
ATOM 4262 N N . SER A 1 547 ? -2.366 -32.163 15.667 1.00 87.12 547 SER A N 1
ATOM 4263 C CA . SER A 1 547 ? -1.421 -32.146 14.546 1.00 87.12 547 SER A CA 1
ATOM 4264 C C . SER A 1 547 ? -1.576 -30.869 13.721 1.00 87.12 547 SER A C 1
ATOM 4266 O O . SER A 1 547 ? -0.575 -30.255 13.348 1.00 87.12 547 SER A O 1
ATOM 4268 N N . LEU A 1 548 ? -2.822 -30.437 13.502 1.00 92.25 548 LEU A N 1
ATOM 4269 C CA . LEU A 1 548 ? -3.151 -29.193 12.806 1.00 92.25 548 LEU A CA 1
ATOM 4270 C C . LEU A 1 548 ? -2.638 -27.968 13.564 1.00 92.25 548 LEU A C 1
ATOM 4272 O O . LEU A 1 548 ? -1.943 -27.141 12.980 1.00 92.25 548 LEU A O 1
ATOM 4276 N N . THR A 1 549 ? -2.904 -27.865 14.867 1.00 93.12 549 THR A N 1
ATOM 4277 C CA . THR A 1 549 ? -2.477 -26.725 15.692 1.00 93.12 549 THR A CA 1
ATOM 4278 C C . THR A 1 549 ? -0.959 -26.681 15.867 1.00 93.12 549 THR A C 1
ATOM 4280 O O . THR A 1 549 ? -0.372 -25.599 15.894 1.00 93.12 549 THR A O 1
ATOM 4283 N N . THR A 1 550 ? -0.288 -27.838 15.901 1.00 92.06 550 THR A N 1
ATOM 4284 C CA . THR A 1 550 ? 1.183 -27.913 15.898 1.00 92.06 550 THR A CA 1
ATOM 4285 C C . THR A 1 550 ? 1.768 -27.396 14.585 1.00 92.06 550 THR A C 1
ATOM 4287 O O . THR A 1 550 ? 2.719 -26.607 14.604 1.00 92.06 550 THR A O 1
ATOM 4290 N N . ALA A 1 551 ? 1.209 -27.816 13.446 1.00 94.50 551 ALA A N 1
ATOM 4291 C CA . ALA A 1 551 ? 1.621 -27.325 12.134 1.00 94.50 551 ALA A CA 1
ATOM 4292 C C . ALA A 1 551 ? 1.350 -25.820 11.994 1.00 94.50 551 ALA A C 1
ATOM 4294 O O . ALA A 1 551 ? 2.247 -25.076 11.597 1.00 94.50 551 ALA A O 1
ATOM 4295 N N . LEU A 1 552 ? 0.163 -25.369 12.409 1.00 96.12 552 LEU A N 1
ATOM 4296 C CA . LEU A 1 552 ? -0.228 -23.963 12.445 1.00 96.12 552 LEU A CA 1
ATOM 4297 C C . LEU A 1 552 ? 0.765 -23.140 13.267 1.00 96.12 552 LEU A C 1
ATOM 4299 O O . LEU A 1 552 ? 1.309 -22.162 12.766 1.00 96.12 552 LEU A O 1
ATOM 4303 N N . ARG A 1 553 ? 1.085 -23.569 14.492 1.00 94.94 553 ARG A N 1
ATOM 4304 C CA . ARG A 1 553 ? 2.055 -22.880 15.354 1.00 94.94 553 ARG A CA 1
ATOM 4305 C C . ARG A 1 553 ? 3.425 -22.744 14.693 1.00 94.94 553 ARG A C 1
ATOM 4307 O O . ARG A 1 553 ? 4.029 -21.678 14.766 1.00 94.94 553 ARG A O 1
ATOM 4314 N N . ARG A 1 554 ? 3.932 -23.805 14.056 1.00 93.50 554 ARG A N 1
ATOM 4315 C CA . ARG A 1 554 ? 5.220 -23.766 13.339 1.00 93.50 554 ARG A CA 1
ATOM 4316 C C . ARG A 1 554 ? 5.175 -22.800 12.156 1.00 93.50 554 ARG A C 1
ATOM 4318 O O . ARG A 1 554 ? 6.102 -22.014 11.992 1.00 93.50 554 ARG A O 1
ATOM 4325 N N . ALA A 1 555 ? 4.098 -22.832 11.373 1.00 95.06 555 ALA A N 1
ATOM 4326 C CA . ALA A 1 555 ? 3.910 -21.929 10.242 1.00 95.06 555 ALA A CA 1
ATOM 4327 C C . ALA A 1 555 ? 3.839 -20.464 10.693 1.00 95.06 555 ALA A C 1
ATOM 4329 O O . ALA A 1 555 ? 4.538 -19.623 10.139 1.00 95.06 555 ALA A O 1
ATOM 4330 N N . VAL A 1 556 ? 3.074 -20.166 11.746 1.00 95.31 556 VAL A N 1
ATOM 4331 C CA . VAL A 1 556 ? 2.963 -18.815 12.316 1.00 95.31 556 VAL A CA 1
ATOM 4332 C C . VAL A 1 556 ? 4.317 -18.316 12.811 1.00 95.31 556 VAL A C 1
ATOM 4334 O O . VAL A 1 556 ? 4.698 -17.191 12.512 1.00 95.31 556 VAL A O 1
ATOM 4337 N N . GLN A 1 557 ? 5.086 -19.161 13.501 1.00 94.38 557 GLN A N 1
ATOM 4338 C CA . GLN A 1 557 ? 6.437 -18.811 13.943 1.00 94.38 557 GLN A CA 1
ATOM 4339 C C . GLN A 1 557 ? 7.384 -18.529 12.778 1.00 94.38 557 GLN A C 1
ATOM 4341 O O . GLN A 1 557 ? 8.110 -17.542 12.830 1.00 94.38 557 GLN A O 1
ATOM 4346 N N . ALA A 1 558 ? 7.348 -19.341 11.720 1.00 91.88 558 ALA A N 1
ATOM 4347 C CA . ALA A 1 558 ? 8.158 -19.117 10.525 1.00 91.88 558 ALA A CA 1
ATOM 4348 C C . ALA A 1 558 ? 7.795 -17.799 9.821 1.00 91.88 558 ALA A C 1
ATOM 4350 O O . ALA A 1 558 ? 8.684 -17.045 9.438 1.00 91.88 558 ALA A O 1
ATOM 4351 N N . ARG A 1 559 ? 6.499 -17.485 9.710 1.00 92.38 559 ARG A N 1
ATOM 4352 C CA . ARG A 1 559 ? 6.022 -16.228 9.113 1.00 92.38 559 ARG A CA 1
ATOM 4353 C C . ARG A 1 559 ? 6.379 -15.014 9.968 1.00 92.38 559 ARG A C 1
ATOM 4355 O O . ARG A 1 559 ? 6.827 -14.008 9.439 1.00 92.38 559 ARG A O 1
ATOM 4362 N N . VAL A 1 560 ? 6.258 -15.113 11.293 1.00 92.19 560 VAL A N 1
ATOM 4363 C CA . VAL A 1 560 ? 6.724 -14.054 12.204 1.00 92.19 560 VAL A CA 1
ATOM 4364 C C . VAL A 1 560 ? 8.233 -13.854 12.070 1.00 92.19 560 VAL A C 1
ATOM 4366 O O . VAL A 1 560 ? 8.672 -12.714 11.983 1.00 92.19 560 VAL A O 1
ATOM 4369 N N . GLN A 1 561 ? 9.017 -14.936 11.988 1.00 92.88 561 GLN A N 1
ATOM 4370 C CA . GLN A 1 561 ? 10.467 -14.878 11.776 1.00 92.88 561 GLN A CA 1
ATOM 4371 C C . GLN A 1 561 ? 10.840 -14.176 10.461 1.00 92.88 561 GLN A C 1
ATOM 4373 O O . GLN A 1 561 ? 11.831 -13.453 10.422 1.00 92.88 561 GLN A O 1
ATOM 4378 N N . GLU A 1 562 ? 10.051 -14.365 9.399 1.00 85.50 562 GLU A N 1
ATOM 4379 C CA . GLU A 1 562 ? 10.230 -13.671 8.118 1.00 85.50 562 GLU A CA 1
ATOM 4380 C C . GLU A 1 562 ? 10.025 -12.155 8.255 1.00 85.50 562 GLU A C 1
ATOM 4382 O O . GLU A 1 562 ? 10.804 -11.387 7.695 1.00 85.50 562 GLU A O 1
ATOM 4387 N N . VAL A 1 563 ? 9.038 -11.726 9.051 1.00 84.19 563 VAL A N 1
ATOM 4388 C CA . VAL A 1 563 ? 8.764 -10.301 9.306 1.00 84.19 563 VAL A CA 1
ATOM 4389 C C . VAL A 1 563 ? 9.863 -9.649 10.151 1.00 84.19 563 VAL A C 1
ATOM 4391 O O . VAL A 1 563 ? 10.279 -8.535 9.848 1.00 84.19 563 VAL A O 1
ATOM 4394 N N . ILE A 1 564 ? 10.348 -10.323 11.200 1.00 87.12 564 ILE A N 1
ATOM 4395 C CA . ILE A 1 564 ? 11.347 -9.750 12.128 1.00 87.12 564 ILE A CA 1
ATOM 4396 C C . ILE A 1 564 ? 12.807 -9.974 11.695 1.00 87.12 564 ILE A C 1
ATOM 4398 O O . ILE A 1 564 ? 13.717 -9.409 12.299 1.00 87.12 564 ILE A O 1
ATOM 4402 N N . GLY A 1 565 ? 13.044 -10.792 10.665 1.00 84.31 565 GLY A N 1
ATOM 4403 C CA . GLY A 1 565 ? 14.373 -11.162 10.169 1.00 84.31 565 GLY A CA 1
ATOM 4404 C C . GLY A 1 565 ? 14.997 -12.351 10.911 1.00 84.31 565 GLY A C 1
ATOM 4405 O O . GLY A 1 565 ? 14.754 -12.564 12.094 1.00 84.31 565 GLY A O 1
ATOM 4406 N N . SER A 1 566 ? 15.834 -13.143 10.229 1.00 79.06 566 SER A N 1
ATOM 4407 C CA . SER A 1 566 ? 16.340 -14.452 10.699 1.00 79.06 566 SER A CA 1
ATOM 4408 C C . SER A 1 566 ? 17.188 -14.431 11.980 1.00 79.06 566 SER A C 1
ATOM 4410 O O . SER A 1 566 ? 17.306 -15.463 12.634 1.00 79.06 566 SER A O 1
ATOM 4412 N N . GLY A 1 567 ? 17.767 -13.285 12.349 1.00 80.69 567 GLY A N 1
ATOM 4413 C CA . GLY A 1 567 ? 18.560 -13.125 13.575 1.00 80.69 567 GLY A CA 1
ATOM 4414 C C . GLY A 1 567 ? 17.759 -12.674 14.801 1.00 80.69 567 GLY A C 1
ATOM 4415 O O . GLY A 1 567 ? 18.273 -12.719 15.917 1.00 80.69 567 GLY A O 1
ATOM 4416 N N . ALA A 1 568 ? 16.513 -12.228 14.621 1.00 88.31 568 ALA A N 1
ATOM 4417 C CA . ALA A 1 568 ? 15.699 -11.720 15.717 1.00 88.31 568 ALA A CA 1
ATOM 4418 C C . ALA A 1 568 ? 14.970 -12.854 16.447 1.00 88.31 568 ALA A C 1
ATOM 4420 O O . ALA A 1 568 ? 14.528 -13.837 15.857 1.00 88.31 568 ALA A O 1
ATOM 4421 N N . ARG A 1 569 ? 14.805 -12.715 17.762 1.00 90.50 569 ARG A N 1
ATOM 4422 C CA . ARG A 1 569 ? 14.103 -13.712 18.569 1.00 90.50 569 ARG A CA 1
ATOM 4423 C C . ARG A 1 569 ? 12.587 -13.560 18.447 1.00 90.50 569 ARG A C 1
ATOM 4425 O O . ARG A 1 569 ? 12.055 -12.484 18.708 1.00 90.50 569 ARG A O 1
ATOM 4432 N N . ILE A 1 570 ? 11.881 -14.663 18.186 1.00 93.19 570 ILE A N 1
ATOM 4433 C CA . ILE A 1 570 ? 10.409 -14.690 18.181 1.00 93.19 570 ILE A CA 1
ATOM 4434 C C . ILE A 1 570 ? 9.851 -14.248 19.553 1.00 93.19 570 ILE A C 1
ATOM 4436 O O . ILE A 1 570 ? 10.225 -14.839 20.576 1.00 93.19 570 ILE A O 1
ATOM 4440 N N . PRO A 1 571 ? 8.924 -13.268 19.600 1.00 92.75 571 PRO A N 1
ATOM 4441 C CA . PRO A 1 571 ? 8.334 -12.776 20.844 1.00 92.75 571 PRO A CA 1
ATOM 4442 C C . PRO A 1 571 ? 7.692 -13.877 21.698 1.00 92.75 571 PRO A C 1
ATOM 4444 O O . PRO A 1 571 ? 7.027 -14.775 21.177 1.00 92.75 571 PRO A O 1
ATOM 4447 N N . THR A 1 572 ? 7.816 -13.771 23.027 1.00 92.56 572 THR A N 1
ATOM 4448 C CA . THR A 1 572 ? 7.214 -14.715 23.992 1.00 92.56 572 THR A CA 1
ATOM 4449 C C . THR A 1 572 ? 5.703 -14.873 23.813 1.00 92.56 572 THR A C 1
ATOM 4451 O O . THR A 1 572 ? 5.195 -15.977 23.990 1.00 92.56 572 THR A O 1
ATOM 4454 N N . MET A 1 573 ? 4.993 -13.822 23.389 1.00 92.75 573 MET A N 1
ATOM 4455 C CA . MET A 1 573 ? 3.558 -13.887 23.082 1.00 92.75 573 MET A CA 1
ATOM 4456 C C . MET A 1 573 ? 3.240 -14.917 21.985 1.00 92.75 573 MET A C 1
ATOM 4458 O O . MET A 1 573 ? 2.262 -15.652 22.088 1.00 92.75 573 MET A O 1
ATOM 4462 N N . VAL A 1 574 ? 4.090 -15.018 20.959 1.00 93.94 574 VAL A N 1
ATOM 4463 C CA . VAL A 1 574 ? 3.915 -15.938 19.823 1.00 93.94 574 VAL A CA 1
ATOM 4464 C C . VAL A 1 574 ? 4.534 -17.304 20.127 1.00 93.94 574 VAL A C 1
ATOM 4466 O O . VAL A 1 574 ? 3.942 -18.353 19.856 1.00 93.94 574 VAL A O 1
ATOM 4469 N N . SER A 1 575 ? 5.739 -17.322 20.702 1.00 91.56 575 SER A N 1
ATOM 4470 C CA . SER A 1 575 ? 6.457 -18.567 20.978 1.00 91.56 575 SER A CA 1
ATOM 4471 C C . SER A 1 575 ? 5.875 -19.334 22.167 1.00 91.56 575 SER A C 1
ATOM 4473 O O . SER A 1 575 ? 5.977 -20.562 22.211 1.00 91.56 575 SER A O 1
ATOM 4475 N N . GLY A 1 576 ? 5.270 -18.640 23.131 1.00 88.38 576 GLY A N 1
ATOM 4476 C CA . GLY A 1 576 ? 4.856 -19.192 24.419 1.00 88.38 576 GLY A CA 1
ATOM 4477 C C . GLY A 1 576 ? 6.023 -19.558 25.346 1.00 88.38 576 GLY A C 1
ATOM 4478 O O . GLY A 1 576 ? 5.786 -20.209 26.362 1.00 88.38 576 GLY A O 1
ATOM 4479 N N . HIS A 1 577 ? 7.262 -19.175 25.009 1.00 89.06 577 HIS A N 1
ATOM 4480 C CA . HIS A 1 577 ? 8.470 -19.500 25.775 1.00 89.06 577 HIS A CA 1
ATOM 4481 C C . HIS A 1 577 ? 9.220 -18.233 26.209 1.00 89.06 577 HIS A C 1
ATOM 4483 O O . HIS A 1 577 ? 9.273 -17.229 25.488 1.00 89.06 577 HIS A O 1
ATOM 4489 N N . ALA A 1 578 ? 9.788 -18.288 27.409 1.00 86.75 578 ALA A N 1
ATOM 4490 C CA . ALA A 1 578 ? 10.607 -17.244 28.001 1.00 86.75 578 ALA A CA 1
ATOM 4491 C C . ALA A 1 578 ? 12.010 -17.181 27.357 1.00 86.75 578 ALA A C 1
ATOM 4493 O O . ALA A 1 578 ? 12.370 -18.049 26.549 1.00 86.75 578 ALA A O 1
ATOM 4494 N N . PRO A 1 579 ? 12.812 -16.143 27.677 1.00 83.00 579 PRO A N 1
ATOM 4495 C CA . PRO A 1 579 ? 14.149 -15.974 27.125 1.00 83.00 579 PRO A CA 1
ATOM 4496 C C . PRO A 1 579 ? 15.129 -17.146 27.340 1.00 83.00 579 PRO A C 1
ATOM 4498 O O . PRO A 1 579 ? 16.031 -17.373 26.537 1.00 83.00 579 PRO A O 1
ATOM 4501 N N . ASP A 1 580 ? 14.921 -17.946 28.366 1.00 86.38 580 ASP A N 1
ATOM 4502 C CA . ASP A 1 580 ? 15.706 -19.143 28.677 1.00 86.38 580 ASP A CA 1
ATOM 4503 C C . ASP A 1 580 ? 15.207 -20.413 27.955 1.00 86.38 580 ASP A C 1
ATOM 4505 O O . ASP A 1 580 ? 15.782 -21.484 28.110 1.00 86.38 580 ASP A O 1
ATOM 4509 N N . GLY A 1 581 ? 14.132 -20.312 27.164 1.00 84.06 581 GLY A N 1
ATOM 4510 C CA . GLY A 1 581 ? 13.496 -21.454 26.503 1.00 84.06 581 GLY A CA 1
ATOM 4511 C C . GLY A 1 581 ? 12.490 -22.204 27.379 1.00 84.06 581 GLY A C 1
ATOM 4512 O O . GLY A 1 581 ? 11.831 -23.117 26.884 1.00 84.06 581 GLY A O 1
ATOM 4513 N N . SER A 1 582 ? 12.302 -21.807 28.641 1.00 87.00 582 SER A N 1
ATOM 4514 C CA . SER A 1 582 ? 11.271 -22.381 29.506 1.00 87.00 582 SER A CA 1
ATOM 4515 C C . SER A 1 582 ? 9.864 -21.938 29.067 1.00 87.00 582 SER A C 1
ATOM 4517 O O . SER A 1 582 ? 9.701 -20.877 28.453 1.00 87.00 582 SER A O 1
ATOM 4519 N N . PRO A 1 583 ? 8.803 -22.721 29.340 1.00 85.38 583 PRO A N 1
ATOM 4520 C CA . PRO A 1 583 ? 7.436 -22.282 29.083 1.00 85.38 583 PRO A CA 1
ATOM 4521 C C . PRO A 1 583 ? 7.123 -20.998 29.854 1.00 85.38 583 PRO A C 1
ATOM 4523 O O . PRO A 1 583 ? 7.350 -20.914 31.062 1.00 85.38 583 PRO A O 1
ATOM 4526 N N . ALA A 1 584 ? 6.553 -20.003 29.173 1.00 84.69 584 ALA A N 1
ATOM 4527 C CA . ALA A 1 584 ? 6.158 -18.768 29.832 1.00 84.69 584 ALA A CA 1
ATOM 4528 C C . ALA A 1 584 ? 5.157 -19.069 30.966 1.00 84.69 584 ALA A C 1
ATOM 4530 O O . ALA A 1 584 ? 4.297 -19.949 30.838 1.00 84.69 584 ALA A O 1
ATOM 4531 N N . ARG A 1 585 ? 5.207 -18.310 32.070 1.00 79.94 585 ARG A N 1
ATOM 4532 C CA . ARG A 1 585 ? 4.292 -18.484 33.223 1.00 79.94 585 ARG A CA 1
ATOM 4533 C C . ARG A 1 585 ? 3.196 -17.422 33.329 1.00 79.94 585 ARG A C 1
ATOM 4535 O O . ARG A 1 585 ? 2.095 -17.751 33.744 1.00 79.94 585 ARG A O 1
ATOM 4542 N N . SER A 1 586 ? 3.444 -16.207 32.846 1.00 79.75 586 SER A N 1
ATOM 4543 C CA . SER A 1 586 ? 2.471 -15.106 32.798 1.00 79.75 586 SER A CA 1
ATOM 4544 C C . SER A 1 586 ? 2.536 -14.357 31.458 1.00 79.75 586 SER A C 1
ATOM 4546 O O . SER A 1 586 ? 3.329 -14.727 30.587 1.00 79.75 586 SER A O 1
ATOM 4548 N N . GLY A 1 587 ? 1.675 -13.351 31.286 1.00 83.38 587 GLY A N 1
ATOM 4549 C CA . GLY A 1 587 ? 1.665 -12.437 30.141 1.00 83.38 587 GLY A CA 1
ATOM 4550 C C . GLY A 1 587 ? 0.862 -12.914 28.922 1.00 83.38 587 GLY A C 1
ATOM 4551 O O . GLY A 1 587 ? 0.442 -14.077 28.884 1.00 83.38 587 GLY A O 1
ATOM 4552 N N . PRO A 1 588 ? 0.661 -12.020 27.935 1.00 88.00 588 PRO A N 1
ATOM 4553 C CA . PRO A 1 588 ? -0.151 -12.301 26.758 1.00 88.00 588 PRO A CA 1
ATOM 4554 C C . PRO A 1 588 ? 0.394 -13.448 25.905 1.00 88.00 588 PRO A C 1
ATOM 4556 O O . PRO A 1 588 ? 1.615 -13.589 25.777 1.00 88.00 588 PRO A O 1
ATOM 4559 N N . ARG A 1 589 ? -0.488 -14.255 25.296 1.00 90.31 589 ARG A N 1
ATOM 4560 C CA . ARG A 1 589 ? -0.107 -15.394 24.435 1.00 90.31 589 ARG A CA 1
ATOM 4561 C C . ARG A 1 589 ? -1.103 -15.696 23.336 1.00 90.31 589 ARG A C 1
ATOM 4563 O O . ARG A 1 589 ? -2.309 -15.612 23.548 1.00 90.31 589 ARG A O 1
ATOM 4570 N N . VAL A 1 590 ? -0.576 -16.191 22.222 1.00 93.44 590 VAL A N 1
ATOM 4571 C CA . VAL A 1 590 ? -1.364 -16.787 21.144 1.00 93.44 590 VAL A CA 1
ATOM 4572 C C . VAL A 1 590 ? -1.782 -18.211 21.523 1.00 93.44 590 VAL A C 1
ATOM 4574 O O . VAL A 1 590 ? -0.940 -19.081 21.760 1.00 93.44 590 VAL A O 1
ATOM 4577 N N . ALA A 1 591 ? -3.088 -18.455 21.549 1.00 92.12 591 ALA A N 1
ATOM 4578 C CA . ALA A 1 591 ? -3.678 -19.782 21.506 1.00 92.12 591 ALA A CA 1
ATOM 4579 C C . ALA A 1 591 ? -3.848 -20.213 20.045 1.00 92.12 591 ALA A C 1
ATOM 4581 O O . ALA A 1 591 ? -4.411 -19.470 19.242 1.00 92.12 591 ALA A O 1
ATOM 4582 N N . TYR A 1 592 ? -3.359 -21.407 19.711 1.00 94.69 592 TYR A N 1
ATOM 4583 C CA . TYR A 1 592 ? -3.483 -22.000 18.379 1.00 94.69 592 TYR A CA 1
ATOM 4584 C C . TYR A 1 592 ? -4.599 -23.033 18.404 1.00 94.69 592 TYR A C 1
ATOM 4586 O O . TYR A 1 592 ? -4.497 -24.024 19.132 1.00 94.69 592 TYR A O 1
ATOM 4594 N N . LEU A 1 593 ? -5.653 -22.796 17.630 1.00 92.69 593 LEU A N 1
ATOM 4595 C CA . LEU A 1 593 ? -6.913 -23.520 17.728 1.00 92.69 593 LEU A CA 1
ATOM 4596 C C . LEU A 1 593 ? -7.318 -24.096 16.370 1.00 92.69 593 LEU A C 1
ATOM 4598 O O . LEU A 1 593 ? -7.064 -23.509 15.317 1.00 92.69 593 LEU A O 1
ATOM 4602 N N . HIS A 1 594 ? -7.969 -25.251 16.423 1.00 92.88 594 HIS A N 1
ATOM 4603 C CA . HIS A 1 594 ? -8.726 -25.820 15.319 1.00 92.88 594 HIS A CA 1
ATOM 4604 C C . HIS A 1 594 ? -10.169 -25.922 15.797 1.00 92.88 594 HIS A C 1
ATOM 4606 O O . HIS A 1 594 ? -10.430 -26.586 16.801 1.00 92.88 594 HIS A O 1
ATOM 4612 N N . ASP A 1 595 ? -11.061 -25.229 15.106 1.00 90.56 595 ASP A N 1
ATOM 4613 C CA . ASP A 1 595 ? -12.497 -25.297 15.315 1.00 90.56 595 ASP A CA 1
ATOM 4614 C C . ASP A 1 595 ? -13.064 -26.305 14.303 1.00 90.56 595 ASP A C 1
ATOM 4616 O O . ASP A 1 595 ? -13.195 -25.976 13.117 1.00 90.56 595 ASP A O 1
ATOM 4620 N N . PRO A 1 596 ? -13.347 -27.548 14.739 1.00 84.81 596 PRO A N 1
ATOM 4621 C CA . PRO A 1 596 ? -13.841 -28.589 13.850 1.00 84.81 596 PRO A CA 1
ATOM 4622 C C . PRO A 1 596 ? -15.285 -28.340 13.404 1.00 84.81 596 PRO A C 1
ATOM 4624 O O . PRO A 1 596 ? -15.707 -28.942 12.423 1.00 84.81 596 PRO A O 1
ATOM 4627 N N . THR A 1 597 ? -16.042 -27.488 14.107 1.00 82.44 597 THR A N 1
ATOM 4628 C CA . THR A 1 597 ? -17.457 -27.241 13.796 1.00 82.44 597 THR A CA 1
ATOM 4629 C C . THR A 1 597 ? -17.610 -26.371 12.554 1.00 82.44 597 THR A C 1
ATOM 4631 O O . THR A 1 597 ? -18.393 -26.696 11.670 1.00 82.44 597 THR A O 1
ATOM 4634 N N . GLU A 1 598 ? -16.772 -25.341 12.437 1.00 85.38 598 GLU A N 1
ATOM 4635 C CA . GLU A 1 598 ? -16.737 -24.418 11.295 1.00 85.38 598 GLU A CA 1
ATOM 4636 C C . GLU A 1 598 ? -15.593 -24.734 10.307 1.00 85.38 598 GLU A C 1
ATOM 4638 O O . GLU A 1 598 ? -15.302 -23.954 9.397 1.00 85.38 598 GLU A O 1
ATOM 4643 N N . ASN A 1 599 ? -14.898 -25.864 10.504 1.00 89.94 599 ASN A N 1
ATOM 4644 C CA . ASN A 1 599 ? -13.741 -26.312 9.721 1.00 89.94 599 ASN A CA 1
ATOM 4645 C C . ASN A 1 599 ? -12.704 -25.193 9.475 1.00 89.94 599 ASN A C 1
ATOM 4647 O O . ASN A 1 599 ? -12.354 -24.845 8.338 1.00 89.94 599 ASN A O 1
ATOM 4651 N N . ARG A 1 600 ? -12.230 -24.581 10.566 1.00 93.19 600 ARG A N 1
ATOM 4652 C CA . ARG A 1 600 ? -11.341 -23.411 10.516 1.00 93.19 600 ARG A CA 1
ATOM 4653 C C . ARG A 1 600 ? -10.210 -23.472 11.535 1.00 93.19 600 ARG A C 1
ATOM 4655 O O . ARG A 1 600 ? -10.296 -24.109 12.583 1.00 93.19 600 ARG A O 1
ATOM 4662 N N . LEU A 1 601 ? -9.130 -22.770 11.221 1.00 95.31 601 LEU A N 1
ATOM 4663 C CA . LEU A 1 601 ? -8.000 -22.526 12.112 1.00 95.31 601 LEU A CA 1
ATOM 4664 C C . LEU A 1 601 ? -8.139 -21.135 12.720 1.00 95.31 601 LEU A C 1
ATOM 4666 O O . LEU A 1 601 ? -8.415 -20.180 11.997 1.00 95.31 601 LEU A O 1
ATOM 4670 N N . VAL A 1 602 ? -7.927 -21.016 14.029 1.00 92.44 602 VAL A N 1
ATOM 4671 C CA . VAL A 1 602 ? -8.085 -19.748 14.751 1.00 92.44 602 VAL A CA 1
ATOM 4672 C C . VAL A 1 602 ? -6.862 -19.487 15.628 1.00 92.44 602 VAL A C 1
ATOM 4674 O O . VAL A 1 602 ? -6.379 -20.376 16.331 1.00 92.44 602 VAL A O 1
ATOM 4677 N N . LEU A 1 603 ? -6.344 -18.264 15.583 1.00 93.69 603 LEU A N 1
ATOM 4678 C CA . LEU A 1 603 ? -5.365 -17.745 16.529 1.00 93.69 603 LEU A CA 1
ATOM 4679 C C . LEU A 1 603 ? -6.084 -16.755 17.434 1.00 93.69 603 LEU A C 1
ATOM 4681 O O . LEU A 1 603 ? -6.703 -15.825 16.929 1.00 93.69 603 LEU A O 1
ATOM 4685 N N . VAL A 1 604 ? -5.966 -16.919 18.747 1.00 89.44 604 VAL A N 1
ATOM 4686 C CA . VAL A 1 604 ? -6.539 -15.979 19.721 1.00 89.44 604 VAL A CA 1
ATOM 4687 C C . VAL A 1 604 ? -5.431 -15.454 20.616 1.00 89.44 604 VAL A C 1
ATOM 4689 O O . VAL A 1 604 ? -4.733 -16.235 21.261 1.00 89.44 604 VAL A O 1
ATOM 4692 N N . VAL A 1 605 ? -5.276 -14.136 20.692 1.00 89.75 605 VAL A N 1
ATOM 4693 C CA . VAL A 1 605 ? -4.362 -13.493 21.634 1.00 89.75 605 VAL A CA 1
ATOM 4694 C C . VAL A 1 605 ? -5.076 -13.312 22.968 1.00 89.75 605 VAL A C 1
ATOM 4696 O O . VAL A 1 605 ? -6.022 -12.544 23.104 1.00 89.75 605 VAL A O 1
ATOM 4699 N N . THR A 1 606 ? -4.613 -14.052 23.964 1.00 84.94 606 THR A N 1
ATOM 4700 C CA . THR A 1 606 ? -5.162 -14.084 25.323 1.00 84.94 606 THR A CA 1
ATOM 4701 C C . THR A 1 606 ? -4.273 -13.299 26.282 1.00 84.94 606 THR A C 1
ATOM 4703 O O . THR A 1 606 ? -3.077 -13.153 26.032 1.00 84.94 606 THR A O 1
ATOM 4706 N N . GLY A 1 607 ? -4.831 -12.826 27.401 1.00 80.19 607 GLY A N 1
ATOM 4707 C CA . GLY A 1 607 ? -4.065 -12.188 28.481 1.00 80.19 607 GLY A CA 1
ATOM 4708 C C . GLY A 1 607 ? -3.629 -10.743 28.214 1.00 80.19 607 GLY A C 1
ATOM 4709 O O . GLY A 1 607 ? -2.764 -10.241 28.930 1.00 80.19 607 GLY A O 1
ATOM 4710 N N . LEU A 1 608 ? -4.203 -10.091 27.198 1.00 78.44 608 LEU A N 1
ATOM 4711 C CA . LEU A 1 608 ? -4.074 -8.650 26.973 1.00 78.44 608 LEU A CA 1
ATOM 4712 C C . LEU A 1 608 ? -5.009 -7.862 27.907 1.00 78.44 608 LEU A C 1
ATOM 4714 O O . LEU A 1 608 ? -6.069 -8.377 28.275 1.00 78.44 608 LEU A O 1
ATOM 4718 N N . PRO A 1 609 ? -4.656 -6.618 28.276 1.00 69.19 609 PRO A N 1
ATOM 4719 C CA . PRO A 1 609 ? -5.588 -5.709 28.940 1.00 69.19 609 PRO A CA 1
ATOM 4720 C C . PRO A 1 609 ? -6.780 -5.358 28.019 1.00 69.19 609 PRO A C 1
ATOM 4722 O O . PRO A 1 609 ? -6.766 -5.689 26.825 1.00 69.19 609 PRO A O 1
ATOM 4725 N N . PRO A 1 610 ? -7.832 -4.695 28.541 1.00 63.06 610 PRO A N 1
ATOM 4726 C CA . PRO A 1 610 ? -8.921 -4.175 27.714 1.00 63.06 610 PRO A CA 1
ATOM 4727 C C . PRO A 1 610 ? -8.401 -3.353 26.526 1.00 63.06 610 PRO A C 1
ATOM 4729 O O . PRO A 1 610 ? -7.342 -2.725 26.618 1.00 63.06 610 PRO A O 1
ATOM 4732 N N . GLU A 1 611 ? -9.122 -3.387 25.404 1.00 52.88 611 GLU A N 1
ATOM 4733 C CA . GLU A 1 611 ? -8.749 -2.638 24.196 1.00 52.88 611 GLU A CA 1
ATOM 4734 C C . GLU A 1 611 ? -8.506 -1.156 24.516 1.00 52.88 611 GLU A C 1
ATOM 4736 O O . GLU A 1 611 ? -9.213 -0.551 25.320 1.00 52.88 611 GLU A O 1
ATOM 4741 N N . GLY A 1 612 ? -7.441 -0.591 23.941 1.00 52.00 612 GLY A N 1
ATOM 4742 C CA . GLY A 1 612 ? -6.991 0.776 24.231 1.00 52.00 612 GLY A CA 1
ATOM 4743 C C . GLY A 1 612 ? -6.021 0.911 25.414 1.00 52.00 612 GLY A C 1
ATOM 4744 O O . GLY A 1 612 ? -5.404 1.964 25.566 1.00 52.00 612 GLY A O 1
ATOM 4745 N N . HIS A 1 613 ? -5.802 -0.148 26.203 1.00 56.78 613 HIS A N 1
ATOM 4746 C CA . HIS A 1 613 ? -4.843 -0.157 27.322 1.00 56.78 613 HIS A CA 1
ATOM 4747 C C . HIS A 1 613 ? -3.581 -0.995 27.052 1.00 56.78 613 HIS A C 1
ATOM 4749 O O . HIS A 1 613 ? -2.811 -1.296 27.970 1.00 56.78 613 HIS A O 1
ATOM 4755 N N . ASP A 1 614 ? -3.346 -1.375 25.796 1.00 65.94 614 ASP A N 1
ATOM 4756 C CA . ASP A 1 614 ? -2.226 -2.232 25.415 1.00 65.94 614 ASP A CA 1
ATOM 4757 C C . ASP A 1 614 ? -0.869 -1.536 25.600 1.00 65.94 614 ASP A C 1
ATOM 4759 O O . ASP A 1 614 ? -0.621 -0.408 25.140 1.00 65.94 614 ASP A O 1
ATOM 4763 N N . ARG A 1 615 ? 0.071 -2.249 26.235 1.00 75.31 615 ARG A N 1
ATOM 4764 C CA . ARG A 1 615 ? 1.452 -1.772 26.367 1.00 75.31 615 ARG A CA 1
ATOM 4765 C C . ARG A 1 615 ? 2.061 -1.638 24.975 1.00 75.31 615 ARG A C 1
ATOM 4767 O O . ARG A 1 615 ? 1.771 -2.429 24.082 1.00 75.31 615 ARG A O 1
ATOM 4774 N N . ARG A 1 616 ? 2.968 -0.674 24.795 1.00 73.56 616 ARG A N 1
ATOM 4775 C CA . ARG A 1 616 ? 3.649 -0.435 23.508 1.00 73.56 616 ARG A CA 1
ATOM 4776 C C . ARG A 1 616 ? 4.220 -1.724 22.892 1.00 73.56 616 ARG A C 1
ATOM 4778 O O . ARG A 1 616 ? 3.965 -2.005 21.731 1.00 73.56 616 ARG A O 1
ATOM 4785 N N . LYS A 1 617 ? 4.906 -2.541 23.698 1.00 78.31 617 LYS A N 1
ATOM 4786 C CA . LYS A 1 617 ? 5.481 -3.826 23.267 1.00 78.31 617 LYS A CA 1
ATOM 4787 C C . LYS A 1 617 ? 4.426 -4.842 22.804 1.00 78.31 617 LYS A C 1
ATOM 4789 O O . LYS A 1 617 ? 4.682 -5.621 21.886 1.00 78.31 617 LYS A O 1
ATOM 4794 N N . ASP A 1 618 ? 3.255 -4.845 23.439 1.00 82.50 618 ASP A N 1
ATOM 4795 C CA . ASP A 1 618 ? 2.159 -5.740 23.067 1.00 82.50 618 ASP A CA 1
ATOM 4796 C C . ASP A 1 618 ? 1.560 -5.305 21.724 1.00 82.50 618 ASP A C 1
ATOM 4798 O O . ASP A 1 618 ? 1.384 -6.145 20.845 1.00 82.50 618 ASP A O 1
ATOM 4802 N N . ARG A 1 619 ? 1.385 -3.992 21.511 1.00 76.50 619 ARG A N 1
ATOM 4803 C CA . ARG A 1 619 ? 0.965 -3.411 20.222 1.00 76.50 619 ARG A CA 1
ATOM 4804 C C . ARG A 1 619 ? 1.946 -3.714 19.089 1.00 76.50 619 ARG A C 1
ATOM 4806 O O . ARG A 1 619 ? 1.533 -4.166 18.030 1.00 76.50 619 ARG A O 1
ATOM 4813 N N . GLU A 1 620 ? 3.247 -3.552 19.325 1.00 79.94 620 GLU A N 1
ATOM 4814 C CA . GLU A 1 620 ? 4.292 -3.892 18.342 1.00 79.94 620 GLU A CA 1
ATOM 4815 C C . GLU A 1 620 ? 4.269 -5.391 17.978 1.00 79.94 620 GLU A C 1
ATOM 4817 O O . GLU A 1 620 ? 4.425 -5.774 16.814 1.00 79.94 620 GLU A O 1
ATOM 4822 N N . THR A 1 621 ? 4.025 -6.260 18.966 1.00 85.94 621 THR A N 1
ATOM 4823 C CA . THR A 1 621 ? 3.927 -7.710 18.740 1.00 85.94 621 THR A CA 1
ATOM 4824 C C . THR A 1 621 ? 2.652 -8.081 17.982 1.00 85.94 621 THR A C 1
ATOM 4826 O O . THR A 1 621 ? 2.706 -8.915 17.079 1.00 85.94 621 THR A O 1
ATOM 4829 N N . LEU A 1 622 ? 1.522 -7.451 18.309 1.00 84.19 622 LEU A N 1
ATOM 4830 C CA . LEU A 1 622 ? 0.254 -7.625 17.602 1.00 84.19 622 LEU A CA 1
ATOM 4831 C C . LEU A 1 622 ? 0.355 -7.180 16.140 1.00 84.19 622 LEU A C 1
ATOM 4833 O O . LEU A 1 622 ? -0.043 -7.931 15.254 1.00 84.19 622 LEU A O 1
ATOM 4837 N N . ALA A 1 623 ? 0.982 -6.033 15.876 1.00 76.44 623 ALA A N 1
ATOM 4838 C CA . ALA A 1 623 ? 1.245 -5.565 14.519 1.00 76.44 623 ALA A CA 1
ATOM 4839 C C . ALA A 1 623 ? 2.133 -6.544 13.735 1.00 76.44 623 ALA A C 1
ATOM 4841 O O . ALA A 1 623 ? 1.891 -6.833 12.563 1.00 76.44 623 ALA A O 1
ATOM 4842 N N . THR A 1 624 ? 3.162 -7.089 14.388 1.00 83.69 624 THR A N 1
ATOM 4843 C CA . THR A 1 624 ? 4.026 -8.116 13.789 1.00 83.69 624 THR A CA 1
ATOM 4844 C C . THR A 1 624 ? 3.225 -9.370 13.435 1.00 83.69 624 THR A C 1
ATOM 4846 O O . THR A 1 624 ? 3.409 -9.931 12.356 1.00 83.69 624 THR A O 1
ATOM 4849 N N . LEU A 1 625 ? 2.327 -9.807 14.322 1.00 88.62 625 LEU A N 1
ATOM 4850 C CA . LEU A 1 625 ? 1.470 -10.965 14.087 1.00 88.62 625 LEU A CA 1
ATOM 4851 C C . LEU A 1 625 ? 0.492 -10.715 12.933 1.00 88.62 625 LEU A C 1
ATOM 4853 O O . LEU A 1 625 ? 0.371 -11.570 12.062 1.00 88.62 625 LEU A O 1
ATOM 4857 N N . GLU A 1 626 ? -0.142 -9.544 12.877 1.00 81.75 626 GLU A N 1
ATOM 4858 C CA . GLU A 1 626 ? -1.029 -9.151 11.777 1.00 81.75 626 GLU A CA 1
ATOM 4859 C C . GLU A 1 626 ? -0.298 -9.146 10.429 1.00 81.75 626 GLU A C 1
ATOM 4861 O O . GLU A 1 626 ? -0.756 -9.776 9.474 1.00 81.75 626 GLU A O 1
ATOM 4866 N N . SER A 1 627 ? 0.893 -8.542 10.378 1.00 75.81 627 SER A N 1
ATOM 4867 C CA . SER A 1 627 ? 1.758 -8.553 9.191 1.00 75.81 627 SER A CA 1
ATOM 4868 C C . SER A 1 627 ? 2.141 -9.980 8.779 1.00 75.81 627 SER A C 1
ATOM 4870 O O . SER A 1 627 ? 2.031 -10.348 7.610 1.00 75.81 627 SER A O 1
ATOM 4872 N N . ALA A 1 628 ? 2.504 -10.832 9.742 1.00 86.94 628 ALA A N 1
ATOM 4873 C CA . ALA A 1 628 ? 2.839 -12.227 9.474 1.00 86.94 628 ALA A CA 1
ATOM 4874 C C . ALA A 1 628 ? 1.636 -13.028 8.951 1.00 86.94 628 ALA A C 1
ATOM 4876 O O . ALA A 1 628 ? 1.805 -13.930 8.130 1.00 86.94 628 ALA A O 1
ATOM 4877 N N . MET A 1 629 ? 0.424 -12.737 9.421 1.00 88.69 629 MET A N 1
ATOM 4878 C CA . MET A 1 629 ? -0.805 -13.427 9.015 1.00 88.69 629 MET A CA 1
ATOM 4879 C C . MET A 1 629 ? -1.359 -12.940 7.671 1.00 88.69 629 MET A C 1
ATOM 4881 O O . MET A 1 629 ? -2.109 -13.675 7.021 1.00 88.69 629 MET A O 1
ATOM 4885 N N . ALA A 1 630 ? -0.950 -11.760 7.201 1.00 77.75 630 ALA A N 1
ATOM 4886 C CA . ALA A 1 630 ? -1.323 -11.259 5.885 1.00 77.75 630 ALA A CA 1
ATOM 4887 C C . ALA A 1 630 ? -0.911 -12.248 4.776 1.00 77.75 630 ALA A C 1
ATOM 4889 O O . ALA A 1 630 ? 0.229 -12.710 4.713 1.00 77.75 630 ALA A O 1
ATOM 4890 N N . GLY A 1 631 ? -1.858 -12.601 3.900 1.00 75.25 631 GLY A N 1
ATOM 4891 C CA . GLY A 1 631 ? -1.625 -13.531 2.788 1.00 75.25 631 GLY A CA 1
ATOM 4892 C C . GLY A 1 631 ? -1.369 -14.986 3.202 1.00 75.25 631 GLY A C 1
ATOM 4893 O O . GLY A 1 631 ? -0.809 -15.752 2.418 1.00 75.25 631 GLY A O 1
ATOM 4894 N N . PHE A 1 632 ? -1.731 -15.390 4.424 1.00 86.44 632 PHE A N 1
ATOM 4895 C CA . PHE A 1 632 ? -1.581 -16.777 4.858 1.00 86.44 632 PHE A CA 1
ATOM 4896 C C . PHE A 1 632 ? -2.644 -17.684 4.209 1.00 86.44 632 PHE A C 1
ATOM 4898 O O . PHE A 1 632 ? -3.746 -17.848 4.727 1.00 86.44 632 PHE A O 1
ATOM 4905 N N . ALA A 1 633 ? -2.300 -18.246 3.046 1.00 86.00 633 ALA A N 1
ATOM 4906 C CA . ALA A 1 633 ? -3.218 -18.995 2.180 1.00 86.00 633 ALA A CA 1
ATOM 4907 C C . ALA A 1 633 ? -2.933 -20.509 2.084 1.00 86.00 633 ALA A C 1
ATOM 4909 O O . ALA A 1 633 ? -3.759 -21.259 1.575 1.00 86.00 633 ALA A O 1
ATOM 4910 N N . ASP A 1 634 ? -1.788 -20.981 2.583 1.00 89.69 634 ASP A N 1
ATOM 4911 C CA . ASP A 1 634 ? -1.370 -22.387 2.493 1.00 89.69 634 ASP A CA 1
ATOM 4912 C C . ASP A 1 634 ? -0.763 -22.854 3.823 1.00 89.69 634 ASP A C 1
ATOM 4914 O O . ASP A 1 634 ? 0.156 -22.217 4.346 1.00 89.69 634 ASP A O 1
ATOM 4918 N N . LEU A 1 635 ? -1.193 -24.015 4.330 1.00 94.44 635 LEU A N 1
ATOM 4919 C CA . LEU A 1 635 ? -0.569 -24.691 5.473 1.00 94.44 635 LEU A CA 1
ATOM 4920 C C . LEU A 1 635 ? -0.173 -26.127 5.121 1.00 94.44 635 LEU A C 1
ATOM 4922 O O . LEU A 1 635 ? -1.010 -26.974 4.825 1.00 94.44 635 LEU A O 1
ATOM 4926 N N . ARG A 1 636 ? 1.120 -26.446 5.237 1.00 92.12 636 ARG A N 1
ATOM 4927 C CA . ARG A 1 636 ? 1.615 -27.828 5.140 1.00 92.12 636 ARG A CA 1
ATOM 4928 C C . ARG A 1 636 ? 1.539 -28.499 6.511 1.00 92.12 636 ARG A C 1
ATOM 4930 O O . ARG A 1 636 ? 2.369 -28.228 7.375 1.00 92.12 636 ARG A O 1
ATOM 4937 N N . ALA A 1 637 ? 0.567 -29.388 6.698 1.00 92.38 637 ALA A N 1
ATOM 4938 C CA . ALA A 1 637 ? 0.267 -30.049 7.968 1.00 92.38 637 ALA A CA 1
ATOM 4939 C C . ALA A 1 637 ? 0.669 -31.540 8.003 1.00 92.38 637 ALA A C 1
ATOM 4941 O O . ALA A 1 637 ? 0.078 -32.343 8.725 1.00 92.38 637 ALA A O 1
ATOM 4942 N N . GLY A 1 638 ? 1.697 -31.931 7.241 1.00 89.75 638 GLY A N 1
ATOM 4943 C CA . GLY A 1 638 ? 2.199 -33.310 7.216 1.00 89.75 638 GLY A CA 1
ATOM 4944 C C . GLY A 1 638 ? 1.118 -34.301 6.777 1.00 89.75 638 GLY A C 1
ATOM 4945 O O . GLY A 1 638 ? 0.487 -34.109 5.743 1.00 89.75 638 GLY A O 1
ATOM 4946 N N . THR A 1 639 ? 0.869 -35.339 7.580 1.00 88.62 639 THR A N 1
ATOM 4947 C CA . THR A 1 639 ? -0.177 -36.346 7.312 1.00 88.62 639 THR A CA 1
ATOM 4948 C C . THR A 1 639 ? -1.602 -35.791 7.377 1.00 88.62 639 THR A C 1
ATOM 4950 O O . THR A 1 639 ? -2.525 -36.430 6.872 1.00 88.62 639 THR A O 1
ATOM 4953 N N . ALA A 1 640 ? -1.797 -34.604 7.964 1.00 89.50 640 ALA A N 1
ATOM 4954 C CA . ALA A 1 640 ? -3.080 -33.909 7.944 1.00 89.50 640 ALA A CA 1
ATOM 4955 C C . ALA A 1 640 ? -3.359 -33.201 6.602 1.00 89.50 640 ALA A C 1
ATOM 4957 O O . ALA A 1 640 ? -4.493 -32.788 6.377 1.00 89.50 640 ALA A O 1
ATOM 4958 N N . GLY A 1 641 ? -2.364 -33.117 5.708 1.00 91.50 641 GLY A N 1
ATOM 4959 C CA . GLY A 1 641 ? -2.509 -32.636 4.334 1.00 91.50 641 GLY A CA 1
ATOM 4960 C C . GLY A 1 641 ? -1.846 -31.284 4.057 1.00 91.50 641 GLY A C 1
ATOM 4961 O O . GLY A 1 641 ? -1.156 -30.708 4.906 1.00 91.50 641 GLY A O 1
ATOM 4962 N N . ARG A 1 642 ? -2.028 -30.787 2.829 1.00 92.69 642 ARG A N 1
ATOM 4963 C CA . ARG A 1 642 ? -1.633 -29.437 2.405 1.00 92.69 642 ARG A CA 1
ATOM 4964 C C . ARG A 1 642 ? -2.901 -28.611 2.260 1.00 92.69 642 ARG A C 1
ATOM 4966 O O . ARG A 1 642 ? -3.612 -28.749 1.275 1.00 92.69 642 ARG A O 1
ATOM 4973 N N . LEU A 1 643 ? -3.167 -27.781 3.255 1.00 93.94 643 LEU A N 1
ATOM 4974 C CA . LEU A 1 643 ? -4.424 -27.067 3.385 1.00 93.94 643 LEU A CA 1
ATOM 4975 C C . LEU A 1 643 ? -4.385 -25.774 2.583 1.00 93.94 643 LEU A C 1
ATOM 4977 O O . LEU A 1 643 ? -3.455 -24.984 2.762 1.00 93.94 643 LEU A O 1
ATOM 4981 N N . ARG A 1 644 ? -5.422 -25.533 1.780 1.00 90.19 644 ARG A N 1
ATOM 4982 C CA . ARG A 1 644 ? -5.709 -24.202 1.235 1.00 90.19 644 ARG A CA 1
ATOM 4983 C C . ARG A 1 644 ? -6.570 -23.448 2.248 1.00 90.19 644 ARG A C 1
ATOM 4985 O O . ARG A 1 644 ? -7.562 -23.982 2.749 1.00 90.19 644 ARG A O 1
ATOM 4992 N N . LEU A 1 645 ? -6.174 -22.221 2.560 1.00 92.31 645 LEU A N 1
ATOM 4993 C CA . LEU A 1 645 ? -6.763 -21.382 3.597 1.00 92.31 645 LEU A CA 1
ATOM 4994 C C . LEU A 1 645 ? -7.336 -20.103 2.994 1.00 92.31 645 LEU A C 1
ATOM 4996 O O . LEU A 1 645 ? -6.737 -19.493 2.110 1.00 92.31 645 LEU A O 1
ATOM 5000 N N . VAL A 1 646 ? -8.474 -19.667 3.526 1.00 80.94 646 VAL A N 1
ATOM 5001 C CA . VAL A 1 646 ? -9.062 -18.359 3.222 1.00 80.94 646 VAL A CA 1
ATOM 5002 C C . VAL A 1 646 ? -9.295 -17.627 4.535 1.00 80.94 646 VAL A C 1
ATOM 5004 O O . VAL A 1 646 ? -10.007 -18.129 5.406 1.00 80.94 646 VAL A O 1
ATOM 5007 N N . ALA A 1 647 ? -8.692 -16.445 4.682 1.00 82.06 647 ALA A N 1
ATOM 5008 C CA . ALA A 1 647 ? -8.936 -15.583 5.834 1.00 82.06 647 ALA A CA 1
ATOM 5009 C C . ALA A 1 647 ? -10.435 -15.261 5.938 1.00 82.06 647 ALA A C 1
ATOM 5011 O O . ALA A 1 647 ? -11.074 -14.926 4.937 1.00 82.06 647 ALA A O 1
ATOM 5012 N N . THR A 1 648 ? -10.992 -15.383 7.138 1.00 78.88 648 THR A N 1
ATOM 5013 C CA . THR A 1 648 ? -12.407 -15.122 7.407 1.00 78.88 648 THR A CA 1
ATOM 5014 C C . THR A 1 648 ? -12.551 -14.114 8.533 1.00 78.88 648 THR A C 1
ATOM 5016 O O . THR A 1 648 ? -11.783 -14.135 9.495 1.00 78.88 648 THR A O 1
ATOM 5019 N N . ASN A 1 649 ? -13.548 -13.242 8.413 1.00 72.00 649 ASN A N 1
ATOM 5020 C CA . ASN A 1 649 ? -13.914 -12.347 9.500 1.00 72.00 649 ASN A CA 1
ATOM 5021 C C . ASN A 1 649 ? -14.649 -13.143 10.580 1.00 72.00 649 ASN A C 1
ATOM 5023 O O . ASN A 1 649 ? -15.386 -14.082 10.274 1.00 72.00 649 ASN A O 1
ATOM 5027 N N . VAL A 1 650 ? -14.422 -12.751 11.828 1.00 74.31 650 VAL A N 1
ATOM 5028 C CA . VAL A 1 650 ? -15.086 -13.295 13.009 1.00 74.31 650 VAL A CA 1
ATOM 5029 C C . VAL A 1 650 ? -15.837 -12.134 13.637 1.00 74.31 650 VAL A C 1
ATOM 5031 O O . VAL A 1 650 ? -15.213 -11.160 14.054 1.00 74.31 650 VAL A O 1
ATOM 5034 N N . ASP A 1 651 ? -17.161 -12.203 13.646 1.00 69.50 651 ASP A N 1
ATOM 5035 C CA . ASP A 1 651 ? -17.989 -11.199 14.305 1.00 69.50 651 ASP A CA 1
ATOM 5036 C C . ASP A 1 651 ? -18.078 -11.531 15.799 1.00 69.50 651 ASP A C 1
ATOM 5038 O O . ASP A 1 651 ? -18.540 -12.601 16.186 1.00 69.50 651 ASP A O 1
ATOM 5042 N N . ALA A 1 652 ? -17.607 -10.619 16.647 1.00 69.75 652 ALA A N 1
ATOM 5043 C CA . ALA A 1 652 ? -17.545 -10.832 18.087 1.00 69.75 652 ALA A CA 1
ATOM 5044 C C . ALA A 1 652 ? -18.925 -10.989 18.749 1.00 69.75 652 ALA A C 1
ATOM 5046 O O . ALA A 1 652 ? -18.993 -11.539 19.849 1.00 69.75 652 ALA A O 1
ATOM 5047 N N . GLU A 1 653 ? -20.001 -10.516 18.112 1.00 70.81 653 GLU A N 1
ATOM 5048 C CA . GLU A 1 653 ? -21.362 -10.607 18.651 1.00 70.81 653 GLU A CA 1
ATOM 5049 C C . GLU A 1 653 ? -22.094 -11.882 18.226 1.00 70.81 653 GLU A C 1
ATOM 5051 O O . GLU A 1 653 ? -22.972 -12.346 18.951 1.00 70.81 653 GLU A O 1
ATOM 5056 N N . THR A 1 654 ? -21.739 -12.462 17.078 1.00 77.69 654 THR A N 1
ATOM 5057 C CA . THR A 1 654 ? -22.475 -13.597 16.494 1.00 77.69 654 THR A CA 1
ATOM 5058 C C . THR A 1 654 ? -21.662 -14.887 16.420 1.00 77.69 654 THR A C 1
ATOM 5060 O O . THR A 1 654 ? -22.236 -15.976 16.384 1.00 77.69 654 THR A O 1
ATOM 5063 N N . ASP A 1 655 ? -20.331 -14.811 16.442 1.00 85.25 655 ASP A N 1
ATOM 5064 C CA . ASP A 1 655 ? -19.484 -15.992 16.325 1.00 85.25 655 ASP A CA 1
ATOM 5065 C C . ASP A 1 655 ? -19.557 -16.873 17.576 1.00 85.25 655 ASP A C 1
ATOM 5067 O O . ASP A 1 655 ? -19.327 -16.410 18.691 1.00 85.25 655 ASP A O 1
ATOM 5071 N N . ARG A 1 656 ? -19.786 -18.178 17.399 1.00 88.69 656 ARG A N 1
ATOM 5072 C CA . ARG A 1 656 ? -19.922 -19.147 18.502 1.00 88.69 656 ARG A CA 1
ATOM 5073 C C . ARG A 1 656 ? -18.697 -19.247 19.414 1.00 88.69 656 ARG A C 1
ATOM 5075 O O . ARG A 1 656 ? -18.819 -19.761 20.522 1.00 88.69 656 ARG A O 1
ATOM 5082 N N . LEU A 1 657 ? -17.520 -18.803 18.979 1.00 87.06 657 LEU A N 1
ATOM 5083 C CA . LEU A 1 657 ? -16.335 -18.742 19.831 1.00 87.06 657 LEU A CA 1
ATOM 5084 C C . LEU A 1 657 ? -16.272 -17.468 20.667 1.00 87.06 657 LEU A C 1
ATOM 5086 O O . LEU A 1 657 ? -15.609 -17.491 21.695 1.00 87.06 657 LEU A O 1
ATOM 5090 N N . LEU A 1 658 ? -16.894 -16.367 20.243 1.00 84.50 658 LEU A N 1
ATOM 5091 C CA . LEU A 1 658 ? -16.707 -15.044 20.854 1.00 84.50 658 LEU A CA 1
ATOM 5092 C C . LEU A 1 658 ? -17.975 -14.490 21.505 1.00 84.50 658 LEU A C 1
ATOM 5094 O O . LEU A 1 658 ? -17.880 -13.850 22.552 1.00 84.50 658 LEU A O 1
ATOM 5098 N N . ALA A 1 659 ? -19.139 -14.759 20.919 1.00 82.88 659 ALA A N 1
ATOM 5099 C CA . ALA A 1 659 ? -20.430 -14.262 21.363 1.00 82.88 659 ALA A CA 1
ATOM 5100 C C . ALA A 1 659 ? -20.731 -14.653 22.815 1.00 82.88 659 ALA A C 1
ATOM 5102 O O . ALA A 1 659 ? -20.262 -15.671 23.331 1.00 82.88 659 ALA A O 1
ATOM 5103 N N . ALA A 1 660 ? -21.534 -13.831 23.491 1.00 86.19 660 ALA A N 1
ATOM 5104 C CA . ALA A 1 660 ? -21.983 -14.142 24.839 1.00 86.19 660 ALA A CA 1
ATOM 5105 C C . ALA A 1 660 ? -23.010 -15.284 24.819 1.00 86.19 660 ALA A C 1
ATOM 5107 O O . ALA A 1 660 ? -24.054 -15.178 24.183 1.00 86.19 660 ALA A O 1
ATOM 5108 N N . ALA A 1 661 ? -22.735 -16.359 25.558 1.00 88.88 661 ALA A N 1
ATOM 5109 C CA . ALA A 1 661 ? -23.602 -17.532 25.650 1.00 88.88 661 ALA A CA 1
ATOM 5110 C C . ALA A 1 661 ? -23.723 -18.023 27.098 1.00 88.88 661 ALA A C 1
ATOM 5112 O O . ALA A 1 661 ? -22.797 -17.881 27.902 1.00 88.88 661 ALA A O 1
ATOM 5113 N N . ARG A 1 662 ? -24.880 -18.604 27.434 1.00 94.12 662 ARG A N 1
ATOM 5114 C CA . ARG A 1 662 ? -25.108 -19.278 28.727 1.00 94.12 662 ARG A CA 1
ATOM 5115 C C . ARG A 1 662 ? -24.667 -20.737 28.709 1.00 94.12 662 ARG A C 1
ATOM 5117 O O . ARG A 1 662 ? -24.284 -21.264 29.745 1.00 94.12 662 ARG A O 1
ATOM 5124 N N . GLU A 1 663 ? -24.681 -21.366 27.540 1.00 95.81 663 GLU A N 1
ATOM 5125 C CA . GLU A 1 663 ? -24.298 -22.763 27.355 1.00 95.81 663 GLU A CA 1
ATOM 5126 C C . GLU A 1 663 ? -23.071 -22.871 26.453 1.00 95.81 663 GLU A C 1
ATOM 5128 O O . GLU A 1 663 ? -23.034 -22.297 25.365 1.00 95.81 663 GLU A O 1
ATOM 5133 N N . TRP A 1 664 ? -22.068 -23.623 26.906 1.00 95.38 664 TRP A N 1
ATOM 5134 C CA . TRP A 1 664 ? -20.793 -23.803 26.215 1.00 95.38 664 TRP A CA 1
ATOM 5135 C C . TRP A 1 664 ? -20.394 -25.274 26.195 1.00 95.38 664 TRP A C 1
ATOM 5137 O O . TRP A 1 664 ? -20.261 -25.896 27.248 1.00 95.38 664 TRP A O 1
ATOM 5147 N N . ARG A 1 665 ? -20.135 -25.832 25.011 1.00 95.31 665 ARG A N 1
ATOM 5148 C CA . ARG A 1 665 ? -19.654 -27.214 24.851 1.00 95.31 665 ARG A CA 1
ATOM 5149 C C . ARG A 1 665 ? -18.227 -27.230 24.339 1.00 95.31 665 ARG A C 1
ATOM 5151 O O . ARG A 1 665 ? -17.875 -26.449 23.460 1.00 95.31 665 ARG A O 1
ATOM 5158 N N . SER A 1 666 ? -17.399 -28.120 24.872 1.00 93.31 666 SER A N 1
ATOM 5159 C CA . SER A 1 666 ? -16.026 -28.269 24.401 1.00 93.31 666 SER A CA 1
ATOM 5160 C C . SER A 1 666 ? -16.012 -28.847 22.980 1.00 93.31 666 SER A C 1
ATOM 5162 O O . SER A 1 666 ? -16.435 -29.983 22.773 1.00 93.31 666 SER A O 1
ATOM 5164 N N . ALA A 1 667 ? -15.494 -28.100 22.010 1.00 90.25 667 ALA A N 1
ATOM 5165 C CA . ALA A 1 667 ? -15.276 -28.559 20.641 1.00 90.25 667 ALA A CA 1
ATOM 5166 C C . ALA A 1 667 ? -14.020 -29.442 20.521 1.00 90.25 667 ALA A C 1
ATOM 5168 O O . ALA A 1 667 ? -13.928 -30.297 19.638 1.00 90.25 667 ALA A O 1
ATOM 5169 N N . THR A 1 668 ? -13.051 -29.269 21.426 1.00 89.75 668 THR A N 1
ATOM 5170 C CA . THR A 1 668 ? -11.868 -30.133 21.545 1.00 89.75 668 THR A CA 1
ATOM 5171 C C . THR A 1 668 ? -11.725 -30.669 22.972 1.00 89.75 668 THR A C 1
ATOM 5173 O O . THR A 1 668 ? -12.205 -30.020 23.903 1.00 89.75 668 THR A O 1
ATOM 5176 N N . PRO A 1 669 ? -11.081 -31.837 23.179 1.00 89.94 669 PRO A N 1
ATOM 5177 C CA . PRO A 1 669 ? -10.993 -32.451 24.502 1.00 89.94 669 PRO A CA 1
ATOM 5178 C C . PRO A 1 669 ? -10.389 -31.502 25.544 1.00 89.94 669 PRO A C 1
ATOM 5180 O O . PRO A 1 669 ? -9.325 -30.915 25.324 1.00 89.94 669 PRO A O 1
ATOM 5183 N N . TYR A 1 670 ? -11.061 -31.363 26.685 1.00 91.75 670 TYR A N 1
ATOM 5184 C CA . TYR A 1 670 ? -10.524 -30.730 27.883 1.00 91.75 670 TYR A CA 1
ATOM 5185 C C . TYR A 1 670 ? -9.511 -31.671 28.533 1.00 91.75 670 TYR A C 1
ATOM 5187 O O . TYR A 1 670 ? -9.860 -32.793 28.895 1.00 91.75 670 TYR A O 1
ATOM 5195 N N . MET A 1 671 ? -8.275 -31.206 28.709 1.00 89.75 671 MET A N 1
ATOM 5196 C CA . MET A 1 671 ? -7.218 -31.940 29.407 1.00 89.75 671 MET A CA 1
ATOM 5197 C C . MET A 1 671 ? -7.006 -31.337 30.791 1.00 89.75 671 MET A C 1
ATOM 5199 O O . MET A 1 671 ? -6.796 -30.122 30.897 1.00 89.75 671 MET A O 1
ATOM 5203 N N . VAL A 1 672 ? -7.039 -32.179 31.826 1.00 88.56 672 VAL A N 1
ATOM 5204 C CA . VAL A 1 672 ? -6.915 -31.715 33.214 1.00 88.56 672 VAL A CA 1
ATOM 5205 C C . VAL A 1 672 ? -5.593 -30.977 33.452 1.00 88.56 672 VAL A C 1
ATOM 5207 O O . VAL A 1 672 ? -4.538 -31.381 32.965 1.00 88.56 672 VAL A O 1
ATOM 5210 N N . ASP A 1 673 ? -5.636 -29.874 34.200 1.00 81.44 673 ASP A N 1
ATOM 5211 C CA . ASP A 1 673 ? -4.434 -29.127 34.593 1.00 81.44 673 ASP A CA 1
ATOM 5212 C C . ASP A 1 673 ? -3.656 -29.854 35.703 1.00 81.44 673 ASP A C 1
ATOM 5214 O O . ASP A 1 673 ? -2.428 -29.745 35.773 1.00 81.44 673 ASP A O 1
ATOM 5218 N N . ARG A 1 674 ? -4.356 -30.603 36.567 1.00 74.81 674 ARG A N 1
ATOM 5219 C CA . ARG A 1 674 ? -3.755 -31.423 37.623 1.00 74.81 674 ARG A CA 1
ATOM 5220 C C . ARG A 1 674 ? -4.516 -32.736 37.792 1.00 74.81 674 ARG A C 1
ATOM 5222 O O . ARG A 1 674 ? -5.735 -32.746 37.910 1.00 74.81 674 ARG A O 1
ATOM 5229 N N . HIS A 1 675 ? -3.782 -33.842 37.873 1.00 67.31 675 HIS A N 1
ATOM 5230 C CA . HIS A 1 675 ? -4.350 -35.130 38.256 1.00 67.31 675 HIS A CA 1
ATOM 5231 C C . HIS A 1 675 ? -4.616 -35.167 39.764 1.00 67.31 675 HIS A C 1
ATOM 5233 O O . HIS A 1 675 ? -3.680 -35.090 40.559 1.00 67.31 675 HIS A O 1
ATOM 5239 N N . GLU A 1 676 ? -5.884 -35.292 40.150 1.00 65.88 676 GLU A N 1
ATOM 5240 C CA . GLU A 1 676 ? -6.303 -35.448 41.544 1.00 65.88 676 GLU A CA 1
ATOM 5241 C C . GLU A 1 676 ? -7.112 -36.731 41.739 1.00 65.88 676 GLU A C 1
ATOM 5243 O O . GLU A 1 676 ? -7.875 -37.153 40.867 1.00 65.88 676 GLU A O 1
ATOM 5248 N N . HIS A 1 677 ? -6.954 -37.353 42.909 1.00 59.62 677 HIS A N 1
ATOM 5249 C CA . HIS A 1 677 ? -7.761 -38.498 43.317 1.00 59.62 677 HIS A CA 1
ATOM 5250 C C . HIS A 1 677 ? -9.142 -38.024 43.785 1.00 59.62 677 HIS A C 1
ATOM 5252 O O . HIS A 1 677 ? -9.371 -37.820 44.971 1.00 59.62 677 HIS A O 1
ATOM 5258 N N . ALA A 1 678 ? -10.070 -37.856 42.842 1.00 60.78 678 ALA A N 1
ATOM 5259 C CA . ALA A 1 678 ? -11.458 -37.466 43.111 1.00 60.78 678 ALA A CA 1
ATOM 5260 C C . ALA A 1 678 ? -12.439 -38.652 43.000 1.00 60.78 678 ALA A C 1
ATOM 5262 O O . ALA A 1 678 ? -13.531 -38.521 42.455 1.00 60.78 678 ALA A O 1
ATOM 5263 N N . GLY A 1 679 ? -12.037 -39.841 43.460 1.00 67.50 679 GLY A N 1
ATOM 5264 C CA . GLY A 1 679 ? -12.861 -41.061 43.466 1.00 67.50 679 GLY A CA 1
ATOM 5265 C C . GLY A 1 679 ? -13.091 -41.708 42.090 1.00 67.50 679 GLY A C 1
ATOM 5266 O O . GLY A 1 679 ? -12.865 -42.904 41.942 1.00 67.50 679 GLY A O 1
ATOM 5267 N N . ASN A 1 680 ? -13.491 -40.943 41.065 1.00 82.81 680 ASN A N 1
ATOM 5268 C CA . ASN A 1 680 ? -13.628 -41.406 39.680 1.00 82.81 680 ASN A CA 1
ATOM 5269 C C . ASN A 1 680 ? -13.223 -40.330 38.650 1.00 82.81 680 ASN A C 1
ATOM 5271 O O . ASN A 1 680 ? -13.128 -39.142 38.958 1.00 82.81 680 ASN A O 1
ATOM 5275 N N . ALA A 1 681 ? -12.996 -40.754 37.402 1.00 84.00 681 ALA A N 1
ATOM 5276 C CA . ALA A 1 681 ? -12.522 -39.891 36.316 1.00 84.00 681 ALA A CA 1
ATOM 5277 C C . ALA A 1 681 ? -13.470 -38.717 35.998 1.00 84.00 681 ALA A C 1
ATOM 5279 O O . ALA A 1 681 ? -13.014 -37.616 35.693 1.00 84.00 681 ALA A O 1
ATOM 5280 N N . LYS A 1 682 ? -14.788 -38.926 36.102 1.00 87.88 682 LYS A N 1
ATOM 5281 C CA . LYS A 1 682 ? -15.787 -37.885 35.827 1.00 87.88 682 LYS A CA 1
ATOM 5282 C C . LYS A 1 682 ? -15.720 -36.771 36.871 1.00 87.88 682 LYS A C 1
ATOM 5284 O O . LYS A 1 682 ? -15.649 -35.600 36.511 1.00 87.88 682 LYS A O 1
ATOM 5289 N N . ALA A 1 683 ? -15.693 -37.147 38.147 1.00 87.12 683 ALA A N 1
ATOM 5290 C CA . ALA A 1 683 ? -15.567 -36.218 39.263 1.00 87.12 683 ALA A CA 1
ATOM 5291 C C . ALA A 1 683 ? -14.236 -35.449 39.215 1.00 87.12 683 ALA A C 1
ATOM 5293 O O . ALA A 1 683 ? -14.233 -34.237 39.412 1.00 87.12 683 ALA A O 1
ATOM 5294 N N . ALA A 1 684 ? -13.133 -36.111 38.847 1.00 87.56 684 ALA A N 1
ATOM 5295 C CA . ALA A 1 684 ? -11.832 -35.456 38.692 1.00 87.56 684 ALA A CA 1
ATOM 5296 C C . ALA A 1 684 ? -11.848 -34.347 37.625 1.00 87.56 684 ALA A C 1
ATOM 5298 O O . ALA A 1 684 ? -11.338 -33.255 37.874 1.00 87.56 684 ALA A O 1
ATOM 5299 N N . ILE A 1 685 ? -12.474 -34.594 36.466 1.00 90.44 685 ILE A N 1
ATOM 5300 C CA . ILE A 1 685 ? -12.629 -33.571 35.419 1.00 90.44 685 ILE A CA 1
ATOM 5301 C C . ILE A 1 685 ? -13.497 -32.413 35.924 1.00 90.44 685 ILE A C 1
ATOM 5303 O O . ILE A 1 685 ? -13.112 -31.263 35.745 1.00 90.44 685 ILE A O 1
ATOM 5307 N N . VAL A 1 686 ? -14.631 -32.692 36.578 1.00 92.44 686 VAL A N 1
ATOM 5308 C CA . VAL A 1 686 ? -15.523 -31.644 37.112 1.00 92.44 686 VAL A CA 1
ATOM 5309 C C . VAL A 1 686 ? -14.775 -30.722 38.076 1.00 92.44 686 VAL A C 1
ATOM 5311 O O . VAL A 1 686 ? -14.756 -29.508 37.870 1.00 92.44 686 VAL A O 1
ATOM 5314 N N . THR A 1 687 ? -14.094 -31.285 39.076 1.00 91.00 687 THR A N 1
ATOM 5315 C CA . THR A 1 687 ? -13.345 -30.503 40.071 1.00 91.00 687 THR A CA 1
ATOM 5316 C C . THR A 1 687 ? -12.230 -29.667 39.433 1.00 91.00 687 THR A C 1
ATOM 5318 O O . THR A 1 687 ? -12.012 -28.513 39.821 1.00 91.00 687 THR A O 1
ATOM 5321 N N . ASP A 1 688 ? -11.524 -30.214 38.440 1.00 92.50 688 ASP A N 1
ATOM 5322 C CA . ASP A 1 688 ? -10.458 -29.490 37.747 1.00 92.50 688 ASP A CA 1
ATOM 5323 C C . ASP A 1 688 ? -11.008 -28.359 36.856 1.00 92.50 688 ASP A C 1
ATOM 5325 O O . ASP A 1 688 ? -10.463 -27.251 36.874 1.00 92.50 688 ASP A O 1
ATOM 5329 N N . VAL A 1 689 ? -12.131 -28.585 36.164 1.00 93.69 689 VAL A N 1
ATOM 5330 C CA . VAL A 1 689 ? -12.832 -27.566 35.364 1.00 93.69 689 VAL A CA 1
ATOM 5331 C C . VAL A 1 689 ? -13.316 -26.415 36.244 1.00 93.69 689 VAL A C 1
ATOM 5333 O O . VAL A 1 689 ? -13.058 -25.256 35.924 1.00 93.69 689 VAL A O 1
ATOM 5336 N N . GLU A 1 690 ? -13.947 -26.695 37.385 1.00 93.69 690 GLU A N 1
ATOM 5337 C CA . GLU A 1 690 ? -14.379 -25.655 38.331 1.00 93.69 690 GLU A CA 1
ATOM 5338 C C . GLU A 1 690 ? -13.201 -24.799 38.817 1.00 93.69 690 GLU A C 1
ATOM 5340 O O . GLU A 1 690 ? -13.298 -23.576 38.951 1.00 93.69 690 GLU A O 1
ATOM 5345 N N . ARG A 1 691 ? -12.042 -25.425 39.049 1.00 91.31 691 ARG A N 1
ATOM 5346 C CA . ARG A 1 691 ? -10.812 -24.706 39.393 1.00 91.31 691 ARG A CA 1
ATOM 5347 C C . ARG A 1 691 ? -10.259 -23.916 38.209 1.00 91.31 691 ARG A C 1
ATOM 5349 O O . ARG A 1 691 ? -9.668 -22.855 38.415 1.00 91.31 691 ARG A O 1
ATOM 5356 N N . ALA A 1 692 ? -10.386 -24.422 36.986 1.00 91.25 692 ALA A N 1
ATOM 5357 C CA . ALA A 1 692 ? -9.998 -23.706 35.776 1.00 91.25 692 ALA A CA 1
ATOM 5358 C C . ALA A 1 692 ? -10.861 -22.452 35.565 1.00 91.25 692 ALA A C 1
ATOM 5360 O O . ALA A 1 692 ? -10.295 -21.394 35.298 1.00 91.25 692 ALA A O 1
ATOM 5361 N N . LEU A 1 693 ? -12.179 -22.534 35.786 1.00 91.19 693 LEU A N 1
ATOM 5362 C CA . LEU A 1 693 ? -13.093 -21.385 35.743 1.00 91.19 693 LEU A CA 1
ATOM 5363 C C . LEU A 1 693 ? -12.687 -20.308 36.755 1.00 91.19 693 LEU A C 1
ATOM 5365 O O . LEU A 1 693 ? -12.474 -19.158 36.372 1.00 91.19 693 LEU A O 1
ATOM 5369 N N . ARG A 1 694 ? -12.452 -20.696 38.019 1.00 90.00 694 ARG A N 1
ATOM 5370 C CA . ARG A 1 694 ? -11.982 -19.766 39.063 1.00 90.00 694 ARG A CA 1
ATOM 5371 C C . ARG A 1 694 ? -10.655 -19.096 38.701 1.00 90.00 694 ARG A C 1
ATOM 5373 O O . ARG A 1 694 ? -10.515 -17.890 38.868 1.00 90.00 694 ARG A O 1
ATOM 5380 N N . ARG A 1 695 ? -9.684 -19.852 38.175 1.00 85.25 695 ARG A N 1
ATOM 5381 C CA . ARG A 1 695 ? -8.383 -19.301 37.741 1.00 85.25 695 ARG A CA 1
ATOM 5382 C C . ARG A 1 695 ? -8.504 -18.346 36.556 1.00 85.25 695 ARG A C 1
ATOM 5384 O O . ARG A 1 695 ? -7.700 -17.427 36.451 1.00 85.25 695 ARG A O 1
ATOM 5391 N N . ALA A 1 696 ? -9.477 -18.571 35.679 1.00 80.81 696 ALA A N 1
ATOM 5392 C CA . ALA A 1 696 ? -9.769 -17.693 34.554 1.00 80.81 696 ALA A CA 1
ATOM 5393 C C . ALA A 1 696 ? -10.593 -16.453 34.956 1.00 80.81 696 ALA A C 1
ATOM 5395 O O . ALA A 1 696 ? -10.830 -15.599 34.108 1.00 80.81 696 ALA A O 1
ATOM 5396 N N . GLY A 1 697 ? -11.029 -16.343 36.219 1.00 84.69 697 GLY A N 1
ATOM 5397 C CA . GLY A 1 697 ? -11.912 -15.266 36.674 1.00 84.69 697 GLY A CA 1
ATOM 5398 C C . GLY A 1 697 ? -13.324 -15.349 36.088 1.00 84.69 697 GLY A C 1
ATOM 5399 O O . GLY A 1 697 ? -14.023 -14.342 36.043 1.00 84.69 697 GLY A O 1
ATOM 5400 N N . LEU A 1 698 ? -13.734 -16.529 35.611 1.00 87.56 698 LEU A N 1
ATOM 5401 C CA . LEU A 1 698 ? -15.060 -16.756 35.043 1.00 87.56 698 LEU A CA 1
ATOM 5402 C C . LEU A 1 698 ? -16.078 -17.084 36.150 1.00 87.56 698 LEU A C 1
ATOM 5404 O O . LEU A 1 698 ? -15.687 -17.648 37.180 1.00 87.56 698 LEU A O 1
ATOM 5408 N N . PRO A 1 699 ? -17.377 -16.776 35.951 1.00 89.50 699 PRO A N 1
ATOM 5409 C CA . PRO A 1 699 ? -18.429 -17.177 36.880 1.00 89.50 699 PRO A CA 1
ATOM 5410 C C . PRO A 1 699 ? -18.445 -18.693 37.112 1.00 89.50 699 PRO A C 1
ATOM 5412 O O . PRO A 1 699 ? -17.991 -19.474 36.271 1.00 89.50 699 PRO A O 1
ATOM 5415 N N . ALA A 1 700 ? -18.991 -19.125 38.249 1.00 92.69 700 ALA A N 1
ATOM 5416 C CA . ALA A 1 700 ? -19.250 -20.544 38.468 1.00 92.69 700 ALA A CA 1
ATOM 5417 C C . ALA A 1 700 ? -20.246 -21.067 37.417 1.00 92.69 700 ALA A C 1
ATOM 5419 O O . ALA A 1 700 ? -21.157 -20.350 37.002 1.00 92.69 700 ALA A O 1
ATOM 5420 N N . ALA A 1 701 ? -20.062 -22.316 36.994 1.00 94.94 701 ALA A N 1
ATOM 5421 C CA . ALA A 1 701 ? -20.922 -22.978 36.023 1.00 94.94 701 ALA A CA 1
ATOM 5422 C C . ALA A 1 701 ? -21.302 -24.365 36.523 1.00 94.94 701 ALA A C 1
ATOM 5424 O O . ALA A 1 701 ? -20.514 -25.028 37.202 1.00 94.94 701 ALA A O 1
ATOM 5425 N N . ARG A 1 702 ? -22.473 -24.846 36.112 1.00 96.62 702 ARG A N 1
ATOM 5426 C CA . ARG A 1 702 ? -22.809 -26.262 36.226 1.00 96.62 702 ARG A CA 1
ATOM 5427 C C . ARG A 1 702 ? -22.003 -27.034 35.184 1.00 96.62 702 ARG A C 1
ATOM 5429 O O . ARG A 1 702 ? -22.168 -26.815 33.985 1.00 96.62 702 ARG A O 1
ATOM 5436 N N . VAL A 1 703 ? -21.141 -27.936 35.646 1.00 96.31 703 VAL A N 1
ATOM 5437 C CA . VAL A 1 703 ? -20.237 -28.715 34.792 1.00 96.31 703 VAL A CA 1
ATOM 5438 C C . VAL A 1 703 ? -20.802 -30.113 34.556 1.00 96.31 703 VAL A C 1
ATOM 5440 O O . VAL A 1 703 ? -21.032 -30.868 35.499 1.00 96.31 703 VAL A O 1
ATOM 5443 N N . THR A 1 704 ? -20.980 -30.489 33.291 1.00 96.12 704 THR A N 1
ATOM 5444 C CA . THR A 1 704 ? -21.389 -31.840 32.888 1.00 96.12 704 THR A CA 1
ATOM 5445 C C . THR A 1 704 ? -20.333 -32.441 31.970 1.00 96.12 704 THR A C 1
ATOM 5447 O O . THR A 1 704 ? -20.040 -31.891 30.917 1.00 96.12 704 THR A O 1
ATOM 5450 N N . VAL A 1 705 ? -19.758 -33.586 32.338 1.00 94.00 705 VAL A N 1
ATOM 5451 C CA . VAL A 1 705 ? -18.861 -34.333 31.437 1.00 94.00 705 VAL A CA 1
ATOM 5452 C C . VAL A 1 705 ? -19.711 -35.226 30.537 1.00 94.00 705 VAL A C 1
ATOM 5454 O O . VAL A 1 705 ? -20.399 -36.123 31.036 1.00 94.00 705 VAL A O 1
ATOM 5457 N N . GLU A 1 706 ? -19.660 -34.965 29.234 1.00 92.00 706 GLU A N 1
ATOM 5458 C CA . GLU A 1 706 ? -20.424 -35.674 28.202 1.00 92.00 706 GLU A CA 1
ATOM 5459 C C . GLU A 1 706 ? -19.707 -36.947 27.744 1.00 92.00 706 GLU A C 1
ATOM 5461 O O . GLU A 1 706 ? -20.331 -37.992 27.573 1.00 92.00 706 GLU A O 1
ATOM 5466 N N . ARG A 1 707 ? -18.380 -36.879 27.580 1.00 91.31 707 ARG A N 1
ATOM 5467 C CA . ARG A 1 707 ? -17.555 -38.008 27.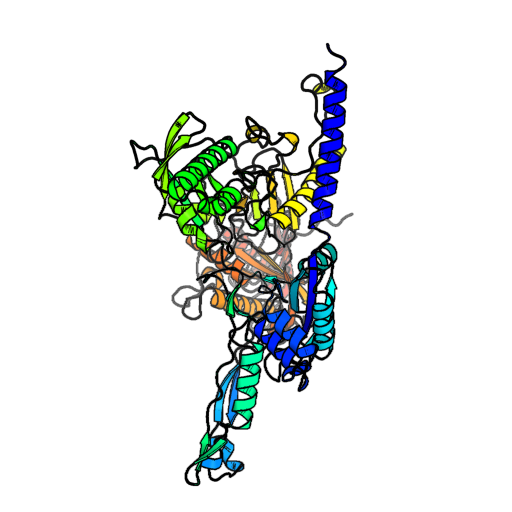130 1.00 91.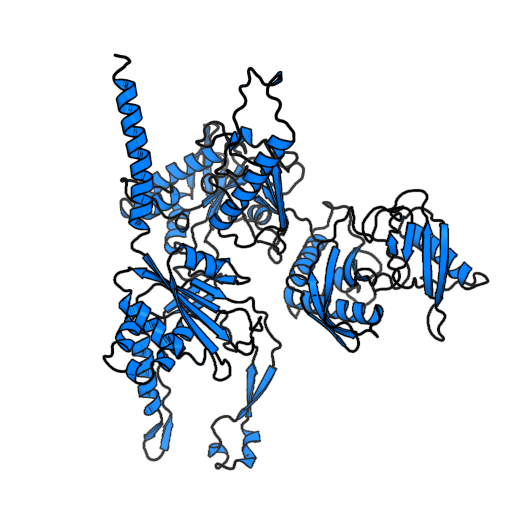31 707 ARG A CA 1
ATOM 5468 C C . ARG A 1 707 ? -16.204 -37.994 27.826 1.00 91.31 707 ARG A C 1
ATOM 5470 O O . ARG A 1 707 ? -15.623 -36.933 28.007 1.00 91.31 707 ARG A O 1
ATOM 5477 N N . ILE A 1 708 ? -15.683 -39.166 28.175 1.00 87.50 708 ILE A N 1
ATOM 5478 C CA . ILE A 1 708 ? -14.314 -39.324 28.681 1.00 87.50 708 ILE A CA 1
ATOM 5479 C C . ILE A 1 708 ? -13.516 -40.083 27.631 1.00 87.50 708 ILE A C 1
ATOM 5481 O O . ILE A 1 708 ? -13.980 -41.097 27.110 1.00 87.50 708 ILE A O 1
ATOM 5485 N N . GLU A 1 709 ? -12.316 -39.604 27.336 1.00 79.44 709 GLU A N 1
ATOM 5486 C CA . GLU A 1 709 ? -11.353 -40.322 26.516 1.00 79.44 709 GLU A CA 1
ATOM 5487 C C . GLU A 1 709 ? -10.189 -40.738 27.415 1.00 79.44 709 GLU A C 1
ATOM 5489 O O . GLU A 1 709 ? -9.331 -39.942 27.779 1.00 79.44 709 GLU A O 1
ATOM 5494 N N . ALA A 1 710 ? -10.182 -42.007 27.824 1.00 63.94 710 ALA A N 1
ATOM 5495 C CA . ALA A 1 710 ? -9.071 -42.595 28.560 1.00 63.94 710 ALA A CA 1
ATOM 5496 C C . ALA A 1 710 ? -8.236 -43.443 27.595 1.00 63.94 710 ALA A C 1
ATOM 5498 O O . ALA A 1 710 ? -8.727 -44.417 27.022 1.00 63.94 710 ALA A O 1
ATOM 5499 N N . ARG A 1 711 ? -6.966 -43.079 27.403 1.00 62.44 711 ARG A N 1
ATOM 5500 C CA . ARG A 1 711 ? -5.991 -43.885 26.657 1.00 62.44 711 ARG A CA 1
ATOM 5501 C C . ARG A 1 711 ? -4.791 -44.180 27.543 1.00 62.44 711 ARG A C 1
ATOM 5503 O O . ARG A 1 711 ? -4.311 -43.295 28.245 1.00 62.44 711 ARG A O 1
ATOM 5510 N N . SER A 1 712 ? -4.298 -45.416 27.483 1.00 48.75 712 SER A N 1
ATOM 5511 C CA . SER A 1 712 ? -3.090 -45.818 28.210 1.00 48.75 712 SER A CA 1
ATOM 5512 C C . SER A 1 712 ? -1.924 -44.882 27.860 1.00 48.75 712 SER A C 1
ATOM 5514 O O . SER A 1 712 ? -1.651 -44.651 26.681 1.00 48.75 712 SER A O 1
ATOM 5516 N N . GLY A 1 713 ? -1.284 -44.296 28.876 1.00 56.69 713 GLY A N 1
ATOM 5517 C CA . GLY A 1 713 ? -0.162 -43.362 28.718 1.00 56.69 713 GLY A CA 1
ATOM 5518 C C . GLY A 1 713 ? -0.522 -41.898 28.416 1.00 56.69 713 GLY A C 1
ATOM 5519 O O . GLY A 1 713 ? 0.391 -41.102 28.204 1.00 56.69 713 GLY A O 1
ATOM 5520 N N . ARG A 1 714 ? -1.808 -41.512 28.395 1.00 64.38 714 ARG A N 1
ATOM 5521 C CA . ARG A 1 714 ? -2.243 -40.103 28.300 1.00 64.38 714 ARG A CA 1
ATOM 5522 C C . ARG A 1 714 ? -2.852 -39.599 29.610 1.00 64.38 714 ARG A C 1
ATOM 5524 O O . ARG A 1 714 ? -3.429 -40.368 30.375 1.00 64.38 714 ARG A O 1
ATOM 5531 N N . GLU A 1 715 ? -2.705 -38.294 29.842 1.00 72.25 715 GLU A N 1
ATOM 5532 C CA . GLU A 1 715 ? -3.389 -37.572 30.921 1.00 72.25 715 GLU A CA 1
ATOM 5533 C C . GLU A 1 715 ? -4.916 -37.604 30.706 1.00 72.25 715 GLU A C 1
ATOM 5535 O O . GLU A 1 715 ? -5.397 -37.854 29.601 1.00 72.25 715 GLU A O 1
ATOM 5540 N N . LEU A 1 716 ? -5.687 -37.391 31.774 1.00 85.50 716 LEU A N 1
ATOM 5541 C CA . LEU A 1 716 ? -7.143 -37.547 31.766 1.00 85.50 716 LEU A CA 1
ATOM 5542 C C . LEU A 1 716 ? -7.784 -36.441 30.915 1.00 85.50 716 LEU A C 1
ATOM 5544 O O . LEU A 1 716 ? -7.614 -35.255 31.210 1.00 85.50 716 LEU A O 1
ATOM 5548 N N . GLU A 1 717 ? -8.538 -36.831 29.885 1.00 88.69 717 GLU A N 1
ATOM 5549 C CA . GLU A 1 717 ? -9.201 -35.906 28.966 1.00 88.69 717 GLU A CA 1
ATOM 5550 C C . GLU A 1 717 ? -10.683 -36.252 28.736 1.00 88.69 717 GLU A C 1
ATOM 5552 O O . GLU A 1 717 ? -11.117 -37.400 28.868 1.00 88.69 717 GLU A O 1
ATOM 5557 N N . GLY A 1 718 ? -11.494 -35.240 28.421 1.00 90.62 718 GLY A N 1
ATOM 5558 C CA . GLY A 1 718 ? -12.924 -35.426 28.184 1.00 90.62 718 GLY A CA 1
ATOM 5559 C C . GLY A 1 718 ? -13.613 -34.232 27.534 1.00 90.62 718 GLY A C 1
ATOM 5560 O O . GLY A 1 718 ? -13.063 -33.139 27.458 1.00 90.62 718 GLY A O 1
ATOM 5561 N N . TYR A 1 719 ? -14.834 -34.457 27.059 1.00 93.50 719 TYR A N 1
ATOM 5562 C CA . TYR A 1 719 ? -15.715 -33.432 26.514 1.00 93.50 719 TYR A CA 1
ATOM 5563 C C . TYR A 1 719 ? -16.662 -32.943 27.603 1.00 93.50 719 TYR A C 1
ATOM 5565 O O . TYR A 1 719 ? -17.270 -33.743 28.320 1.00 93.50 719 TYR A O 1
ATOM 5573 N N . VAL A 1 720 ? -16.756 -31.627 27.741 1.00 95.69 720 VAL A N 1
ATOM 5574 C CA . VAL A 1 720 ? -17.400 -30.948 28.862 1.00 95.69 720 VAL A CA 1
ATOM 5575 C C . VAL A 1 720 ? -18.428 -29.950 28.340 1.00 95.69 720 VAL A C 1
ATOM 5577 O O . VAL A 1 720 ? -18.157 -29.183 27.419 1.00 95.69 720 VAL A O 1
ATOM 5580 N N . HIS A 1 721 ? -19.590 -29.939 28.979 1.00 96.88 721 HIS A N 1
ATOM 5581 C CA . HIS A 1 721 ? -20.639 -28.946 28.826 1.00 96.88 721 HIS A CA 1
ATOM 5582 C C . HIS A 1 721 ? -20.699 -28.065 30.082 1.00 96.88 721 HIS A C 1
ATOM 5584 O O . HIS A 1 721 ? -20.697 -28.571 31.208 1.00 96.88 721 HIS A O 1
ATOM 5590 N N . LEU A 1 722 ? -20.732 -26.750 29.880 1.00 96.88 722 LEU A N 1
ATOM 5591 C CA . LEU A 1 722 ? -20.826 -25.727 30.914 1.00 96.88 722 LEU A CA 1
ATOM 5592 C C . LEU A 1 722 ? -22.129 -24.952 30.740 1.00 96.88 722 LEU A C 1
ATOM 5594 O O . LEU A 1 722 ? -22.372 -24.406 29.664 1.00 96.88 722 LEU A O 1
ATOM 5598 N N . ALA A 1 723 ? -22.913 -24.854 31.810 1.00 96.50 723 ALA A N 1
ATOM 5599 C CA . ALA A 1 723 ? -24.083 -23.985 31.873 1.00 96.50 723 ALA A CA 1
ATOM 5600 C C . ALA A 1 723 ? -23.876 -22.905 32.943 1.00 96.50 723 ALA A C 1
ATOM 5602 O O . ALA A 1 723 ? -23.668 -23.220 34.118 1.00 96.50 723 ALA A O 1
ATOM 5603 N N . PHE A 1 724 ? -23.912 -21.643 32.526 1.00 94.38 724 PHE A N 1
ATOM 5604 C CA . PHE A 1 724 ? -23.764 -20.464 33.373 1.00 94.38 724 PHE A CA 1
ATOM 5605 C C . PHE A 1 724 ? -25.126 -19.812 33.636 1.00 94.38 724 PHE A C 1
ATOM 5607 O O . PHE A 1 724 ? -25.970 -19.735 32.742 1.00 94.38 724 PHE A O 1
ATOM 5614 N N . ASP A 1 725 ? -25.310 -19.260 34.836 1.00 91.19 725 ASP A N 1
ATOM 5615 C CA . ASP A 1 725 ? -26.533 -18.521 35.189 1.00 91.19 725 ASP A CA 1
ATOM 5616 C C . ASP A 1 725 ? -26.646 -17.178 34.438 1.00 91.19 725 ASP A C 1
ATOM 5618 O O . ASP A 1 725 ? -27.739 -16.658 34.204 1.00 91.19 725 ASP A O 1
ATOM 5622 N N . VAL A 1 726 ? -25.505 -16.626 34.012 1.00 89.12 726 VAL A N 1
ATOM 5623 C CA . VAL A 1 726 ? -25.390 -15.400 33.210 1.00 89.12 726 VAL A CA 1
ATOM 5624 C C . VAL A 1 726 ? -24.682 -15.694 31.892 1.00 89.12 726 VAL A C 1
ATOM 5626 O O . VAL A 1 726 ? -23.861 -16.603 31.813 1.00 89.12 726 VAL A O 1
ATOM 5629 N N . ALA A 1 727 ? -24.989 -14.930 30.842 1.00 88.19 727 ALA A N 1
ATOM 5630 C CA . ALA A 1 727 ? -24.287 -15.086 29.572 1.00 88.19 727 ALA A CA 1
ATOM 5631 C C . ALA A 1 727 ? -22.821 -14.657 29.737 1.00 88.19 727 ALA A C 1
ATOM 5633 O O . ALA A 1 727 ? -22.540 -13.549 30.193 1.00 88.19 727 ALA A O 1
ATOM 5634 N N . VAL A 1 728 ? -21.895 -15.539 29.369 1.00 85.69 728 VAL A N 1
ATOM 5635 C CA . VAL A 1 728 ? -20.449 -15.303 29.438 1.00 85.69 728 VAL A CA 1
ATOM 5636 C C . VAL A 1 728 ? -19.926 -15.103 28.024 1.00 85.69 728 VAL A C 1
ATOM 5638 O O . VAL A 1 728 ? -20.258 -15.885 27.135 1.00 85.69 728 VAL A O 1
ATOM 5641 N N . ARG A 1 729 ? -19.124 -14.054 27.813 1.00 84.75 729 ARG A N 1
ATOM 5642 C CA . ARG A 1 729 ? -18.486 -13.755 26.524 1.00 84.75 729 ARG A CA 1
ATOM 5643 C C . ARG A 1 729 ? -17.249 -14.630 26.313 1.00 84.75 729 ARG A C 1
ATOM 5645 O O . ARG A 1 729 ? -16.471 -14.841 27.244 1.00 84.75 729 ARG A O 1
ATOM 5652 N N . GLY A 1 730 ? -17.089 -15.131 25.092 1.00 82.38 730 GLY A N 1
ATOM 5653 C CA . GLY A 1 730 ? -15.941 -15.925 24.674 1.00 82.38 730 GLY A CA 1
ATOM 5654 C C . GLY A 1 730 ? -14.677 -15.101 24.394 1.00 82.38 730 GLY A C 1
ATOM 5655 O O . GLY A 1 730 ? -14.699 -13.871 24.476 1.00 82.38 730 GLY A O 1
ATOM 5656 N N . PRO A 1 731 ? -13.557 -15.760 24.041 1.00 86.31 731 PRO A N 1
ATOM 5657 C CA . PRO A 1 731 ? -13.402 -17.209 23.896 1.00 86.31 731 PRO A CA 1
ATOM 5658 C C . PRO A 1 731 ? -13.118 -17.944 25.209 1.00 86.31 731 PRO A C 1
ATOM 5660 O O . PRO A 1 731 ? -12.243 -17.555 25.983 1.00 86.31 731 PRO A O 1
ATOM 5663 N N . LEU A 1 732 ? -13.819 -19.064 25.426 1.00 90.06 732 LEU A N 1
ATOM 5664 C CA . LEU A 1 732 ? -13.594 -19.956 26.567 1.00 90.06 732 LEU A CA 1
ATOM 5665 C C . LEU A 1 732 ? -12.539 -21.017 26.221 1.00 90.06 732 LEU A C 1
ATOM 5667 O O . LEU A 1 732 ? -12.796 -21.972 25.487 1.00 90.06 732 LEU A O 1
ATOM 5671 N N . LEU A 1 733 ? -11.342 -20.840 26.785 1.00 91.06 733 LEU A N 1
ATOM 5672 C CA . LEU A 1 733 ? -10.184 -21.718 26.603 1.00 91.06 733 LEU A CA 1
ATOM 5673 C C . LEU A 1 733 ? -9.713 -22.253 27.959 1.00 91.06 733 LEU A C 1
ATOM 5675 O O . LEU A 1 733 ? -9.082 -21.535 28.740 1.00 91.06 733 LEU A O 1
ATOM 5679 N N . LEU A 1 734 ? -9.996 -23.522 28.251 1.00 91.31 734 LEU A N 1
ATOM 5680 C CA . LEU A 1 734 ? -9.726 -24.127 29.560 1.00 91.31 734 LEU A CA 1
ATOM 5681 C C . LEU A 1 734 ? -8.836 -25.371 29.443 1.00 91.31 734 LEU A C 1
ATOM 5683 O O . LEU A 1 734 ? -8.688 -25.957 28.380 1.00 91.31 734 LEU A O 1
ATOM 5687 N N . GLY A 1 735 ? -8.225 -25.776 30.555 1.00 90.00 735 GLY A N 1
ATOM 5688 C CA . GLY A 1 735 ? -7.380 -26.970 30.617 1.00 90.00 735 GLY A CA 1
ATOM 5689 C C . GLY A 1 735 ? -5.941 -26.765 30.135 1.00 90.00 735 GLY A C 1
ATOM 5690 O O . GLY A 1 735 ? -5.539 -25.696 29.659 1.00 90.00 735 GLY A O 1
ATOM 5691 N N . ARG A 1 736 ? -5.136 -27.818 30.274 1.00 87.69 736 ARG A N 1
ATOM 5692 C CA . ARG A 1 736 ? -3.674 -27.763 30.114 1.00 87.69 736 ARG A CA 1
ATOM 5693 C C . ARG A 1 736 ? -3.225 -27.496 28.683 1.00 87.69 736 ARG A C 1
ATOM 5695 O O . ARG A 1 736 ? -2.230 -26.809 28.440 1.00 87.69 736 ARG A O 1
ATOM 5702 N N . SER A 1 737 ? -3.966 -28.039 27.726 1.00 87.25 737 SER A N 1
ATOM 5703 C CA . SER A 1 737 ? -3.685 -27.972 26.292 1.00 87.25 737 SER A CA 1
ATOM 5704 C C . SER A 1 737 ? -4.347 -26.778 25.588 1.00 87.25 737 SER A C 1
ATOM 5706 O O . SER A 1 737 ? -4.256 -26.690 24.363 1.00 87.25 737 SER A O 1
ATOM 5708 N N . ARG A 1 738 ? -4.914 -25.811 26.335 1.00 88.62 738 ARG A N 1
ATOM 5709 C CA . ARG A 1 738 ? -5.640 -24.630 25.808 1.00 88.62 738 ARG A CA 1
ATOM 5710 C C . ARG A 1 738 ? -4.887 -23.773 24.788 1.00 88.62 738 ARG A C 1
ATOM 5712 O O . ARG A 1 738 ? -5.489 -23.151 23.924 1.00 88.62 738 ARG A O 1
ATOM 5719 N N . PHE A 1 739 ? -3.554 -23.765 24.842 1.00 87.00 739 PHE A N 1
ATOM 5720 C CA . PHE A 1 739 ? -2.707 -23.037 23.881 1.00 87.00 739 PHE A CA 1
ATOM 5721 C C . PHE A 1 739 ? -2.188 -23.912 22.729 1.00 87.00 739 PHE A C 1
ATOM 5723 O O . PHE A 1 739 ? -1.438 -23.435 21.879 1.00 87.00 739 PHE A O 1
ATOM 5730 N N . LYS A 1 740 ? -2.534 -25.203 22.723 1.00 83.88 740 LYS A N 1
ATOM 5731 C CA . LYS A 1 740 ? -2.045 -26.229 21.789 1.00 83.88 740 LYS A CA 1
ATOM 5732 C C . LYS A 1 740 ? -3.191 -26.982 21.094 1.00 83.88 740 LYS A C 1
ATOM 5734 O O . LYS A 1 740 ? -2.966 -28.053 20.540 1.00 83.88 740 LYS A O 1
ATOM 5739 N N . GLY A 1 741 ? -4.401 -26.424 21.088 1.00 81.19 741 GLY A N 1
ATOM 5740 C CA . GLY A 1 741 ? -5.550 -26.959 20.351 1.00 81.19 741 GLY A CA 1
ATOM 5741 C C . GLY A 1 741 ? -6.498 -27.869 21.134 1.00 81.19 741 GLY A C 1
ATOM 5742 O O . GLY A 1 741 ? -7.423 -28.401 20.527 1.00 81.19 741 GLY A O 1
ATOM 5743 N N . GLY A 1 742 ? -6.303 -28.052 22.443 1.00 86.62 742 GLY A N 1
ATOM 5744 C CA . GLY A 1 742 ? -7.285 -28.708 23.319 1.00 86.62 742 GLY A CA 1
ATOM 5745 C C . GLY A 1 742 ? -8.097 -27.698 24.133 1.00 86.62 742 GLY A C 1
ATOM 5746 O O . GLY A 1 742 ? -7.736 -26.526 24.178 1.00 86.62 742 GLY A O 1
ATOM 5747 N N . GLY A 1 743 ? -9.185 -28.144 24.761 1.00 89.25 743 GLY A N 1
ATOM 5748 C CA . GLY A 1 743 ? -9.996 -27.345 25.684 1.00 89.25 743 GLY A CA 1
ATOM 5749 C C . GLY A 1 743 ? -10.637 -26.082 25.100 1.00 89.25 743 GLY A C 1
ATOM 5750 O O . GLY A 1 743 ? -10.829 -25.102 25.824 1.00 89.25 743 GLY A O 1
ATOM 5751 N N . LEU A 1 744 ? -10.943 -26.097 23.800 1.00 92.31 744 LEU A N 1
ATOM 5752 C CA . LEU A 1 744 ? -11.735 -25.075 23.116 1.00 92.31 744 LEU A CA 1
ATOM 5753 C C . LEU A 1 744 ? -13.219 -25.302 23.399 1.00 92.31 744 LEU A C 1
ATOM 5755 O O . LEU A 1 744 ? -13.692 -26.414 23.179 1.00 92.31 744 LEU A O 1
ATOM 5759 N N . PHE A 1 745 ? -13.954 -24.269 23.809 1.00 92.94 745 PHE A N 1
ATOM 5760 C CA . PHE A 1 745 ? -15.409 -24.316 23.968 1.00 92.94 745 PHE A CA 1
ATOM 5761 C C . PHE A 1 745 ? -16.109 -23.415 22.944 1.00 92.94 745 PHE A C 1
ATOM 5763 O O . PHE A 1 745 ? -15.628 -22.326 22.640 1.00 92.94 745 PHE A O 1
ATOM 5770 N N . THR A 1 746 ? -17.258 -23.866 22.446 1.00 92.62 746 THR A N 1
ATOM 5771 C CA . THR A 1 746 ? -18.150 -23.134 21.535 1.00 92.62 746 THR A CA 1
ATOM 5772 C C . THR A 1 746 ? -19.510 -22.924 22.198 1.00 92.62 746 THR A C 1
ATOM 5774 O O . THR A 1 746 ? -20.036 -23.847 22.830 1.00 92.62 746 THR A O 1
ATOM 5777 N N . GLY A 1 747 ? -20.087 -21.737 22.033 1.00 90.31 747 GLY A N 1
ATOM 5778 C CA . GLY A 1 747 ? -21.429 -21.405 22.495 1.00 90.31 747 GLY A CA 1
ATOM 5779 C C . GLY A 1 747 ? -22.496 -22.234 21.779 1.00 90.31 747 GLY A C 1
ATOM 5780 O O . GLY A 1 747 ? -22.456 -22.407 20.557 1.00 90.31 747 GLY A O 1
ATOM 5781 N N . VAL A 1 748 ? -23.456 -22.751 22.542 1.00 86.88 748 VAL A N 1
ATOM 5782 C CA . VAL A 1 748 ? -24.637 -23.433 22.003 1.00 86.88 748 VAL A CA 1
ATOM 5783 C C . VAL A 1 748 ? -25.637 -22.361 21.580 1.00 86.88 748 VAL A C 1
ATOM 5785 O O . VAL A 1 748 ? -26.026 -21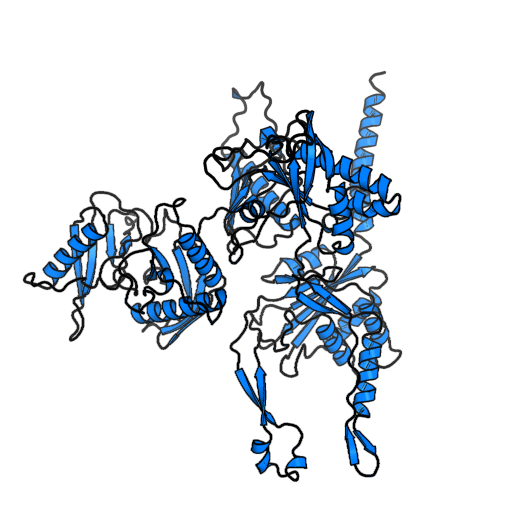.507 22.374 1.00 86.88 748 VAL A O 1
ATOM 5788 N N . THR A 1 749 ? -26.030 -22.374 20.310 1.00 66.12 749 THR A N 1
ATOM 5789 C CA . THR A 1 749 ? -27.103 -21.498 19.816 1.00 66.12 749 THR A CA 1
ATOM 5790 C C . THR A 1 749 ? -28.433 -22.107 20.257 1.00 66.12 749 THR A C 1
ATOM 5792 O O . THR A 1 749 ? -28.561 -23.332 20.164 1.00 66.12 749 THR A O 1
ATOM 5795 N N . PRO A 1 750 ? -29.416 -21.321 20.737 1.00 52.53 750 PRO A N 1
ATOM 5796 C CA . PRO A 1 750 ? -30.765 -21.843 20.914 1.00 52.53 750 PRO A CA 1
ATOM 5797 C C . PRO A 1 750 ? -31.194 -22.430 19.570 1.00 52.53 750 PRO A C 1
ATOM 5799 O O . PRO A 1 750 ? -31.045 -21.759 18.548 1.00 52.53 750 PRO A O 1
ATOM 5802 N N . ALA A 1 751 ? -31.633 -23.688 19.547 1.00 40.47 751 ALA A N 1
ATOM 5803 C CA . ALA A 1 751 ? -32.225 -24.238 18.337 1.00 40.47 751 ALA A CA 1
ATOM 5804 C C . ALA A 1 751 ? -33.372 -23.305 17.926 1.00 40.47 751 ALA A C 1
ATOM 5806 O O . ALA A 1 751 ? -34.193 -22.954 18.777 1.00 40.47 751 ALA A O 1
ATOM 5807 N N . GLU A 1 752 ? -33.389 -22.867 16.665 1.00 32.06 752 GLU A N 1
ATOM 5808 C CA . GLU A 1 752 ? -34.593 -22.292 16.069 1.00 32.06 752 GLU A CA 1
ATOM 5809 C C . GLU A 1 752 ? -35.685 -23.355 16.225 1.00 32.06 752 GLU A C 1
ATOM 5811 O O . GLU A 1 752 ? -35.600 -24.433 15.633 1.00 32.06 752 GLU A O 1
ATOM 5816 N N . GLY A 1 753 ? -36.594 -23.103 17.167 1.00 28.03 753 GLY A N 1
ATOM 5817 C CA . GLY A 1 753 ? -37.762 -23.933 17.429 1.00 28.03 753 GLY A CA 1
ATOM 5818 C C . GLY A 1 753 ? -38.852 -23.672 16.412 1.00 28.03 753 GLY A C 1
ATOM 5819 O O . GLY A 1 753 ? -38.979 -22.499 15.989 1.00 28.03 753 GLY A O 1
#